Protein AF-0000000086876622 (afdb_homodimer)

Structure (mmCIF, N/CA/C/O backbone):
data_AF-0000000086876622-model_v1
#
loop_
_entity.id
_entity.type
_entity.pdbx_description
1 polymer 'Helix-turn-helix transcriptional regulator'
#
loop_
_atom_site.group_PDB
_atom_site.id
_atom_site.type_symbol
_atom_site.label_atom_id
_atom_site.label_alt_id
_atom_site.label_comp_id
_atom_site.label_asym_id
_atom_site.label_entity_id
_atom_site.label_seq_id
_atom_site.pdbx_PDB_ins_code
_atom_site.Cartn_x
_atom_site.Cartn_y
_atom_site.Cartn_z
_atom_site.occupancy
_atom_site.B_iso_or_equiv
_atom_site.auth_seq_id
_atom_site.auth_comp_id
_atom_site.auth_asym_id
_atom_site.auth_atom_id
_atom_site.pdbx_PDB_model_num
ATOM 1 N N . MET A 1 1 ? -2.857 -22.969 17.016 1 52.34 1 MET A N 1
ATOM 2 C CA . MET A 1 1 ? -3.352 -21.812 16.266 1 52.34 1 MET A CA 1
ATOM 3 C C . MET A 1 1 ? -4.242 -22.25 15.109 1 52.34 1 MET A C 1
ATOM 5 O O . MET A 1 1 ? -3.881 -23.156 14.352 1 52.34 1 MET A O 1
ATOM 9 N N . GLY A 1 2 ? -5.508 -22.047 15.102 1 66.25 2 GLY A N 1
ATOM 10 C CA . GLY A 1 2 ? -6.531 -22.594 14.219 1 66.25 2 GLY A CA 1
ATOM 11 C C . GLY A 1 2 ? -6.363 -22.156 12.773 1 66.25 2 GLY A C 1
ATOM 12 O O . GLY A 1 2 ? -5.492 -21.359 12.453 1 66.25 2 GLY A O 1
ATOM 13 N N . ASN A 1 3 ? -6.965 -22.828 11.789 1 85.75 3 ASN A N 1
ATOM 14 C CA . ASN A 1 3 ? -7.047 -22.5 10.367 1 85.75 3 ASN A CA 1
ATOM 15 C C . ASN A 1 3 ? -7.625 -21.109 10.148 1 85.75 3 ASN A C 1
ATOM 17 O O . ASN A 1 3 ? -8.516 -20.672 10.883 1 85.75 3 ASN A O 1
ATOM 21 N N . LEU A 1 4 ? -6.875 -20.406 9.445 1 92.62 4 LEU A N 1
ATOM 22 C CA . LEU A 1 4 ? -7.289 -19.047 9.086 1 92.62 4 LEU A CA 1
ATOM 23 C C . LEU A 1 4 ? -7.652 -18.953 7.609 1 92.62 4 LEU A C 1
ATOM 25 O O . LEU A 1 4 ? -6.922 -19.469 6.758 1 92.62 4 LEU A O 1
ATOM 29 N N . TYR A 1 5 ? -8.828 -18.422 7.336 1 93.69 5 TYR A N 1
ATOM 30 C CA . TYR A 1 5 ? -9.234 -18.125 5.965 1 93.69 5 TYR A CA 1
ATOM 31 C C . TYR A 1 5 ? -9.938 -16.766 5.887 1 93.69 5 TYR A C 1
ATOM 33 O O . TYR A 1 5 ? -10.891 -16.516 6.633 1 93.69 5 TYR A O 1
ATOM 41 N N . TYR A 1 6 ? -9.438 -15.93 5.121 1 94.94 6 TYR A N 1
ATOM 42 C CA . TYR A 1 6 ? -10.047 -14.633 4.844 1 94.94 6 TYR A CA 1
ATOM 43 C C . TYR A 1 6 ? -10.039 -14.336 3.35 1 94.94 6 TYR A C 1
ATOM 45 O O . TYR A 1 6 ? -9.047 -14.586 2.664 1 94.94 6 TYR A O 1
ATOM 53 N N . GLU A 1 7 ? -11.117 -13.852 2.832 1 93.75 7 GLU A N 1
ATOM 54 C CA . GLU A 1 7 ? -11.242 -13.359 1.464 1 93.75 7 GLU A CA 1
ATOM 55 C C . GLU A 1 7 ? -12.117 -12.109 1.405 1 93.75 7 GLU A C 1
ATOM 57 O O . GLU A 1 7 ? -13.211 -12.086 1.979 1 93.75 7 GLU A O 1
ATOM 62 N N . ASN A 1 8 ? -11.57 -11.062 0.819 1 91.94 8 ASN A N 1
ATOM 63 C CA . ASN A 1 8 ? -12.398 -9.859 0.728 1 91.94 8 ASN A CA 1
ATOM 64 C C . ASN A 1 8 ? -13.539 -10.039 -0.271 1 91.94 8 ASN A C 1
ATOM 66 O O . ASN A 1 8 ? -13.562 -11.016 -1.026 1 91.94 8 ASN A O 1
ATOM 70 N N . HIS A 1 9 ? -14.5 -9.109 -0.281 1 87.56 9 HIS A N 1
ATOM 71 C CA . HIS A 1 9 ? -15.727 -9.227 -1.058 1 87.56 9 HIS A CA 1
ATOM 72 C C . HIS A 1 9 ? -15.43 -9.289 -2.551 1 87.56 9 HIS A C 1
ATOM 74 O O . HIS A 1 9 ? -16.094 -10.031 -3.287 1 87.56 9 HIS A O 1
ATOM 80 N N . ALA A 1 10 ? -14.391 -8.633 -2.994 1 86.94 10 ALA A N 1
ATOM 81 C CA . ALA A 1 10 ? -14.078 -8.523 -4.418 1 86.94 10 ALA A CA 1
ATOM 82 C C . ALA A 1 10 ? -13.25 -9.711 -4.895 1 86.94 10 ALA A C 1
ATOM 84 O O . ALA A 1 10 ? -13.031 -9.883 -6.094 1 86.94 10 ALA A O 1
ATOM 85 N N . GLY A 1 11 ? -12.758 -10.578 -3.998 1 89.75 11 GLY A N 1
ATOM 86 C CA . GLY A 1 11 ? -11.93 -11.719 -4.355 1 89.75 11 GLY A CA 1
ATOM 87 C C . GLY A 1 11 ? -10.555 -11.32 -4.848 1 89.75 11 GLY A C 1
ATOM 88 O O . GLY A 1 11 ? -9.914 -12.07 -5.594 1 89.75 11 GLY A O 1
ATOM 89 N N . THR A 1 12 ? -10.141 -10.125 -4.445 1 92.94 12 THR A N 1
ATOM 90 C CA . THR A 1 12 ? -8.875 -9.594 -4.949 1 92.94 12 THR A CA 1
ATOM 91 C C . THR A 1 12 ? -7.785 -9.688 -3.885 1 92.94 12 THR A C 1
ATOM 93 O O . THR A 1 12 ? -6.621 -9.383 -4.156 1 92.94 12 THR A O 1
ATOM 96 N N . PHE A 1 13 ? -8.203 -10.125 -2.699 1 95.62 13 PHE A N 1
ATOM 97 C CA . PHE A 1 13 ? -7.258 -10.32 -1.604 1 95.62 13 PHE A CA 1
ATOM 98 C C . PHE A 1 13 ? -7.699 -11.469 -0.708 1 95.62 13 PHE A C 1
ATOM 100 O O . PHE A 1 13 ? -8.82 -11.469 -0.197 1 95.62 13 PHE A O 1
ATOM 107 N N . LEU A 1 14 ? -6.867 -12.43 -0.527 1 96 14 LEU A N 1
ATOM 108 C CA . LEU A 1 14 ? -7.164 -13.633 0.251 1 96 14 LEU A CA 1
ATOM 109 C C . LEU A 1 14 ? -5.957 -14.055 1.084 1 96 14 LEU A C 1
ATOM 111 O O . LEU A 1 14 ? -4.82 -13.992 0.611 1 96 14 LEU A O 1
ATOM 115 N N . VAL A 1 15 ? -6.18 -14.445 2.32 1 97 15 VAL A N 1
ATOM 116 C CA . VAL A 1 15 ? -5.152 -15 3.201 1 97 15 VAL A CA 1
ATOM 117 C C . VAL A 1 15 ? -5.641 -16.312 3.795 1 97 15 VAL A C 1
ATOM 119 O O . VAL A 1 15 ? -6.738 -16.391 4.352 1 97 15 VAL A O 1
ATOM 122 N N . SER A 1 16 ? -4.855 -17.312 3.627 1 95.5 16 SER A N 1
ATOM 123 C CA . SER A 1 16 ? -5.168 -18.609 4.199 1 95.5 16 SER A CA 1
ATOM 124 C C . SER A 1 16 ? -3.975 -19.188 4.957 1 95.5 16 SER A C 1
ATOM 126 O O . SER A 1 16 ? -2.857 -19.219 4.434 1 95.5 16 SER A O 1
ATOM 128 N N . HIS A 1 17 ? -4.129 -19.5 6.152 1 94.62 17 HIS A N 1
ATOM 129 C CA . HIS A 1 17 ? -3.141 -20.188 6.984 1 94.62 17 HIS A CA 1
ATOM 130 C C . HIS A 1 17 ? -3.684 -21.5 7.516 1 94.62 17 HIS A C 1
ATOM 132 O O . HIS A 1 17 ? -4.75 -21.531 8.133 1 94.62 17 HIS A O 1
ATOM 138 N N . ARG A 1 18 ? -3.051 -22.562 7.219 1 89.88 18 ARG A N 1
ATOM 139 C CA . ARG A 1 18 ? -3.533 -23.891 7.594 1 89.88 18 ARG A CA 1
ATOM 140 C C . ARG A 1 18 ? -2.398 -24.75 8.133 1 89.88 18 ARG A C 1
ATOM 142 O O . ARG A 1 18 ? -1.284 -24.719 7.605 1 89.88 18 ARG A O 1
ATOM 149 N N . LYS A 1 19 ? -2.803 -25.344 9.211 1 83.69 19 LYS A N 1
ATOM 150 C CA . LYS A 1 19 ? -1.975 -26.422 9.75 1 83.69 19 LYS A CA 1
ATOM 151 C C . LYS A 1 19 ? -2.662 -27.781 9.586 1 83.69 19 LYS A C 1
ATOM 153 O O . LYS A 1 19 ? -3.727 -28.016 10.164 1 83.69 19 LYS A O 1
ATOM 158 N N . ALA A 1 20 ? -2.451 -28.469 8.484 1 70.06 20 ALA A N 1
ATOM 159 C CA . ALA A 1 20 ? -3.264 -29.656 8.203 1 70.06 20 ALA A CA 1
ATOM 160 C C . ALA A 1 20 ? -2.389 -30.875 7.949 1 70.06 20 ALA A C 1
ATOM 162 O O . ALA A 1 20 ? -1.213 -30.734 7.602 1 70.06 20 ALA A O 1
ATOM 163 N N . LEU A 1 21 ? -2.883 -31.969 8.359 1 59.84 21 LEU A N 1
ATOM 164 C CA . LEU A 1 21 ? -2.248 -33.219 7.992 1 59.84 21 LEU A CA 1
ATOM 165 C C . LEU A 1 21 ? -2.299 -33.438 6.48 1 59.84 21 LEU A C 1
ATOM 167 O O . LEU A 1 21 ? -1.336 -33.938 5.887 1 59.84 21 LEU A O 1
ATOM 171 N N . SER A 1 22 ? -3.527 -33.406 5.863 1 53.78 22 SER A N 1
ATOM 172 C CA . SER A 1 22 ? -3.633 -33.625 4.426 1 53.78 22 SER A CA 1
ATOM 173 C C . SER A 1 22 ? -4.551 -32.594 3.771 1 53.78 22 SER A C 1
ATOM 175 O O . SER A 1 22 ? -5.48 -32.094 4.406 1 53.78 22 SER A O 1
ATOM 177 N N . HIS A 1 23 ? -4.07 -31.609 3.072 1 54.41 23 HIS A N 1
ATOM 178 C CA . HIS A 1 23 ? -5.102 -30.719 2.531 1 54.41 23 HIS A CA 1
ATOM 179 C C . HIS A 1 23 ? -5.156 -30.812 1.01 1 54.41 23 HIS A C 1
ATOM 181 O O . HIS A 1 23 ? -4.133 -31.031 0.36 1 54.41 23 HIS A O 1
ATOM 187 N N . HIS A 1 24 ? -6.402 -31.188 0.505 1 48.91 24 HIS A N 1
ATOM 188 C CA . HIS A 1 24 ? -6.723 -30.953 -0.9 1 48.91 24 HIS A CA 1
ATOM 189 C C . HIS A 1 24 ? -7.039 -29.484 -1.162 1 48.91 24 HIS A C 1
ATOM 191 O O . HIS A 1 24 ? -7.773 -28.859 -0.397 1 48.91 24 HIS A O 1
ATOM 197 N N . MET A 1 25 ? -6.223 -28.703 -1.698 1 51.62 25 MET A N 1
ATOM 198 C CA . MET A 1 25 ? -6.449 -27.312 -2.102 1 51.62 25 MET A CA 1
ATOM 199 C C . MET A 1 25 ? -7.805 -27.156 -2.775 1 51.62 25 MET A C 1
ATOM 201 O O . MET A 1 25 ? -8.188 -27.969 -3.613 1 51.62 25 MET A O 1
ATOM 205 N N . PRO A 1 26 ? -8.562 -26.297 -2.266 1 48.06 26 PRO A N 1
ATOM 206 C CA . PRO A 1 26 ? -9.805 -26.078 -3.01 1 48.06 26 PRO A CA 1
ATOM 207 C C . PRO A 1 26 ? -9.57 -25.906 -4.508 1 48.06 26 PRO A C 1
ATOM 209 O O . PRO A 1 26 ? -8.43 -25.781 -4.949 1 48.06 26 PRO A O 1
ATOM 212 N N . VAL A 1 27 ? -10.812 -25.484 -5.348 1 51.06 27 VAL A N 1
ATOM 213 C CA . VAL A 1 27 ? -11.367 -25.594 -6.691 1 51.06 27 VAL A CA 1
ATOM 214 C C . VAL A 1 27 ? -10.516 -24.797 -7.672 1 51.06 27 VAL A C 1
ATOM 216 O O . VAL A 1 27 ? -10.148 -25.281 -8.734 1 51.06 27 VAL A O 1
ATOM 219 N N . SER A 1 28 ? -10.383 -23.328 -7.551 1 57.12 28 SER A N 1
ATOM 220 C CA . SER A 1 28 ? -10.008 -22.703 -8.812 1 57.12 28 SER A CA 1
ATOM 221 C C . SER A 1 28 ? -8.5 -22.797 -9.055 1 57.12 28 SER A C 1
ATOM 223 O O . SER A 1 28 ? -7.703 -22.422 -8.188 1 57.12 28 SER A O 1
ATOM 225 N N . HIS A 1 29 ? -8.039 -23.656 -10.008 1 68.69 29 HIS A N 1
ATOM 226 C CA . HIS A 1 29 ? -6.707 -24.109 -10.383 1 68.69 29 HIS A CA 1
ATOM 227 C C . HIS A 1 29 ? -5.906 -23 -11.031 1 68.69 29 HIS A C 1
ATOM 229 O O . HIS A 1 29 ? -4.75 -23.188 -11.414 1 68.69 29 HIS A O 1
ATOM 235 N N . PHE A 1 30 ? -6.621 -21.906 -11.273 1 77.56 30 PHE A N 1
ATOM 236 C CA . PHE A 1 30 ? -5.934 -20.672 -11.625 1 77.56 30 PHE A CA 1
ATOM 237 C C . PHE A 1 30 ? -6.762 -19.453 -11.219 1 77.56 30 PHE A C 1
ATOM 239 O O . PHE A 1 30 ? -7.977 -19.562 -11.039 1 77.56 30 PHE A O 1
ATOM 246 N N . HIS A 1 31 ? -6.035 -18.359 -10.883 1 84.5 31 HIS A N 1
ATOM 247 C CA . HIS A 1 31 ? -6.676 -17.141 -10.43 1 84.5 31 HIS A CA 1
ATOM 248 C C . HIS A 1 31 ? -5.965 -15.906 -10.984 1 84.5 31 HIS A C 1
ATOM 250 O O . HIS A 1 31 ? -4.828 -15.992 -11.445 1 84.5 31 HIS A O 1
ATOM 256 N N . SER A 1 32 ? -6.727 -14.812 -11 1 88.69 32 SER A N 1
ATOM 257 C CA . SER A 1 32 ? -6.254 -13.57 -11.617 1 88.69 32 SER A CA 1
ATOM 258 C C . SER A 1 32 ? -5.352 -12.789 -10.664 1 88.69 32 SER A C 1
ATOM 260 O O . SER A 1 32 ? -4.918 -11.68 -10.984 1 88.69 32 SER A O 1
ATOM 262 N N . THR A 1 33 ? -5.098 -13.352 -9.586 1 94.31 33 THR A N 1
ATOM 263 C CA . THR A 1 33 ? -4.238 -12.719 -8.586 1 94.31 33 THR A CA 1
ATOM 264 C C . THR A 1 33 ? -2.857 -13.375 -8.57 1 94.31 33 THR A C 1
ATOM 266 O O . THR A 1 33 ? -2.697 -14.508 -9.023 1 94.31 33 THR A O 1
ATOM 269 N N . TYR A 1 34 ? -1.91 -12.602 -8.117 1 96.19 34 TYR A N 1
ATOM 270 C CA . TYR A 1 34 ? -0.66 -13.227 -7.707 1 96.19 34 TYR A CA 1
ATOM 271 C C . TYR A 1 34 ? -0.864 -14.078 -6.457 1 96.19 34 TYR A C 1
ATOM 273 O O . TYR A 1 34 ? -1.736 -13.789 -5.637 1 96.19 34 TYR A O 1
ATOM 281 N N . GLU A 1 35 ? -0.145 -15.109 -6.34 1 96.25 35 GLU A N 1
ATOM 282 C CA . GLU A 1 35 ? -0.174 -15.945 -5.141 1 96.25 35 GLU A CA 1
ATOM 283 C C . GLU A 1 35 ? 1.212 -16.062 -4.512 1 96.25 35 GLU A C 1
ATOM 285 O O . GLU A 1 35 ? 2.197 -16.312 -5.211 1 96.25 35 GLU A O 1
ATOM 290 N N . ILE A 1 36 ? 1.28 -15.766 -3.246 1 96.62 36 ILE A N 1
ATOM 291 C CA . ILE A 1 36 ? 2.453 -16.062 -2.432 1 96.62 36 ILE A CA 1
ATOM 292 C C . ILE A 1 36 ? 2.201 -17.328 -1.605 1 96.62 36 ILE A C 1
ATOM 294 O O . ILE A 1 36 ? 1.335 -17.328 -0.729 1 96.62 36 ILE A O 1
ATOM 298 N N . TYR A 1 37 ? 2.92 -18.375 -1.873 1 95.06 37 TYR A N 1
ATOM 299 C CA . TYR A 1 37 ? 2.848 -19.625 -1.137 1 95.06 37 TYR A CA 1
ATOM 300 C C . TYR A 1 37 ? 4.078 -19.812 -0.256 1 95.06 37 TYR A C 1
ATOM 302 O O . TYR A 1 37 ? 5.203 -19.891 -0.757 1 95.06 37 TYR A O 1
ATOM 310 N N . ILE A 1 38 ? 3.883 -19.891 1.022 1 95.31 38 ILE A N 1
ATOM 311 C CA . ILE A 1 38 ? 4.969 -20.094 1.977 1 95.31 38 ILE A CA 1
ATOM 312 C C . ILE A 1 38 ? 4.762 -21.406 2.721 1 95.31 38 ILE A C 1
ATOM 314 O O . ILE A 1 38 ? 3.766 -21.594 3.426 1 95.31 38 ILE A O 1
ATOM 318 N N . LEU A 1 39 ? 5.699 -22.312 2.607 1 92.75 39 LEU A N 1
ATOM 319 C CA . LEU A 1 39 ? 5.664 -23.547 3.396 1 92.75 39 LEU A CA 1
ATOM 320 C C . LEU A 1 39 ? 6.387 -23.359 4.727 1 92.75 39 LEU A C 1
ATOM 322 O O . LEU A 1 39 ? 7.621 -23.359 4.773 1 92.75 39 LEU A O 1
ATOM 326 N N . MET A 1 40 ? 5.645 -23.266 5.711 1 91.94 40 MET A N 1
ATOM 327 C CA . MET A 1 40 ? 6.195 -22.938 7.023 1 91.94 40 MET A CA 1
ATOM 328 C C . MET A 1 40 ? 6.73 -24.188 7.719 1 91.94 40 MET A C 1
ATOM 330 O O . MET A 1 40 ? 7.664 -24.109 8.516 1 91.94 40 MET A O 1
ATOM 334 N N . SER A 1 41 ? 6.117 -25.281 7.473 1 90.62 41 SER A N 1
ATOM 335 C CA . SER A 1 41 ? 6.602 -26.578 7.961 1 90.62 41 SER A CA 1
ATOM 336 C C . SER A 1 41 ? 6.203 -27.703 7.023 1 90.62 41 SER A C 1
ATOM 338 O O . SER A 1 41 ? 5.125 -27.672 6.43 1 90.62 41 SER A O 1
ATOM 340 N N . GLY A 1 42 ? 7.188 -28.734 6.945 1 88.81 42 GLY A N 1
ATOM 341 C CA . GLY A 1 42 ? 6.891 -29.922 6.164 1 88.81 42 GLY A CA 1
ATOM 342 C C . GLY A 1 42 ? 7.543 -29.922 4.793 1 88.81 42 GLY A C 1
ATOM 343 O O . GLY A 1 42 ? 8.609 -29.328 4.609 1 88.81 42 GLY A O 1
ATOM 344 N N . LYS A 1 43 ? 7.078 -30.781 3.936 1 89.81 43 LYS A N 1
ATOM 345 C CA . LYS A 1 43 ? 7.52 -30.953 2.557 1 89.81 43 LYS A CA 1
ATOM 346 C C . LYS A 1 43 ? 6.336 -31.188 1.625 1 89.81 43 LYS A C 1
ATOM 348 O O . LYS A 1 43 ? 5.391 -31.891 1.981 1 89.81 43 LYS A O 1
ATOM 353 N N . ARG A 1 44 ? 6.453 -30.547 0.44 1 88.38 44 ARG A N 1
ATOM 354 C CA . ARG A 1 44 ? 5.363 -30.688 -0.518 1 88.38 44 ARG A CA 1
ATOM 355 C C . ARG A 1 44 ? 5.895 -30.781 -1.943 1 88.38 44 ARG A C 1
ATOM 357 O O . ARG A 1 44 ? 7 -30.328 -2.232 1 88.38 44 ARG A O 1
ATOM 364 N N . GLU A 1 45 ? 5.102 -31.531 -2.754 1 90.62 45 GLU A N 1
ATOM 365 C CA . GLU A 1 45 ? 5.305 -31.422 -4.195 1 90.62 45 GLU A CA 1
ATOM 366 C C . GLU A 1 45 ? 4.355 -30.391 -4.812 1 90.62 45 GLU A C 1
ATOM 368 O O . GLU A 1 45 ? 3.184 -30.328 -4.438 1 90.62 45 GLU A O 1
ATOM 373 N N . PHE A 1 46 ? 4.957 -29.625 -5.652 1 91.12 46 PHE A N 1
ATOM 374 C CA . PHE A 1 46 ? 4.246 -28.484 -6.219 1 91.12 46 PHE A CA 1
ATOM 375 C C . PHE A 1 46 ? 4.289 -28.531 -7.742 1 91.12 46 PHE A C 1
ATOM 377 O O . PHE A 1 46 ? 5.352 -28.344 -8.344 1 91.12 46 PHE A O 1
ATOM 384 N N . PHE A 1 47 ? 3.111 -28.859 -8.336 1 93.06 47 PHE A N 1
ATOM 385 C CA . PHE A 1 47 ? 3.004 -28.766 -9.789 1 93.06 47 PHE A CA 1
ATOM 386 C C . PHE A 1 47 ? 2.738 -27.344 -10.227 1 93.06 47 PHE A C 1
ATOM 388 O O . PHE A 1 47 ? 1.801 -26.703 -9.742 1 93.06 47 PHE A O 1
ATOM 395 N N . ILE A 1 48 ? 3.535 -26.844 -11.156 1 92.75 48 ILE A N 1
ATOM 396 C CA . ILE A 1 48 ? 3.369 -25.469 -11.602 1 92.75 48 ILE A CA 1
ATOM 397 C C . ILE A 1 48 ? 3.83 -25.328 -13.047 1 92.75 48 ILE A C 1
ATOM 399 O O . ILE A 1 48 ? 4.926 -25.766 -13.406 1 92.75 48 ILE A O 1
ATOM 403 N N . GLN A 1 49 ? 2.963 -24.609 -13.805 1 89.5 49 GLN A N 1
ATOM 404 C CA . GLN A 1 49 ? 3.205 -24.406 -15.227 1 89.5 49 GLN A CA 1
ATOM 405 C C . GLN A 1 49 ? 3.344 -25.719 -15.969 1 89.5 49 GLN A C 1
ATOM 407 O O . GLN A 1 49 ? 2.344 -26.328 -16.375 1 89.5 49 GLN A O 1
ATOM 412 N N . ASP A 1 50 ? 4.566 -26.391 -16.062 1 91.38 50 ASP A N 1
ATOM 413 C CA . ASP A 1 50 ? 4.727 -27.625 -16.828 1 91.38 50 ASP A CA 1
ATOM 414 C C . ASP A 1 50 ? 5.625 -28.609 -16.094 1 91.38 50 ASP A C 1
ATOM 416 O O . ASP A 1 50 ? 6.18 -29.531 -16.719 1 91.38 50 ASP A O 1
ATOM 420 N N . ARG A 1 51 ? 5.777 -28.328 -14.75 1 92.44 51 ARG A N 1
ATOM 421 C CA . ARG A 1 51 ? 6.664 -29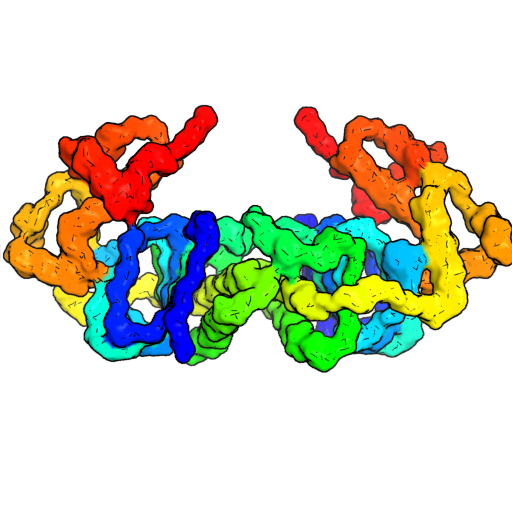.234 -14.039 1 92.44 51 ARG A CA 1
ATOM 422 C C . ARG A 1 51 ? 6.262 -29.359 -12.57 1 92.44 51 ARG A C 1
ATOM 424 O O . ARG A 1 51 ? 5.527 -28.516 -12.055 1 92.44 51 ARG A O 1
ATOM 431 N N . THR A 1 52 ? 6.77 -30.453 -12.008 1 93.38 52 THR A N 1
ATOM 432 C CA . THR A 1 52 ? 6.625 -30.656 -10.57 1 93.38 52 THR A CA 1
ATOM 433 C C . THR A 1 52 ? 7.945 -30.406 -9.844 1 93.38 52 THR A C 1
ATOM 435 O O . THR A 1 52 ? 9 -30.859 -10.297 1 93.38 52 THR A O 1
ATOM 438 N N . ILE A 1 53 ? 7.809 -29.625 -8.781 1 91.94 53 ILE A N 1
ATOM 439 C CA . ILE A 1 53 ? 9 -29.312 -8 1 91.94 53 ILE A CA 1
ATOM 440 C C . ILE A 1 53 ? 8.75 -29.656 -6.531 1 91.94 53 ILE A C 1
ATOM 442 O O . ILE A 1 53 ? 7.605 -29.688 -6.078 1 91.94 53 ILE A O 1
ATOM 446 N N . THR A 1 54 ? 9.844 -29.969 -5.855 1 91.25 54 THR A N 1
ATOM 447 C CA . THR A 1 54 ? 9.758 -30.188 -4.418 1 91.25 54 THR A CA 1
ATOM 448 C C . THR A 1 54 ? 9.922 -28.891 -3.652 1 91.25 54 THR A C 1
ATOM 450 O O . THR A 1 54 ? 10.867 -28.125 -3.896 1 91.25 54 THR A O 1
ATOM 453 N N . ILE A 1 55 ? 9.031 -28.641 -2.799 1 90.5 55 ILE A N 1
ATOM 454 C CA . ILE A 1 55 ? 9.078 -27.469 -1.927 1 90.5 55 ILE A CA 1
ATOM 455 C C . ILE A 1 55 ? 9.32 -27.906 -0.486 1 90.5 55 ILE A C 1
ATOM 457 O O . ILE A 1 55 ? 8.633 -28.797 0.022 1 90.5 55 ILE A O 1
ATOM 461 N N . ASN A 1 56 ? 10.305 -27.297 0.109 1 90.81 56 ASN A N 1
ATOM 462 C CA . ASN A 1 56 ? 10.68 -27.625 1.481 1 90.81 56 ASN A CA 1
ATOM 463 C C . ASN A 1 56 ? 10.305 -26.5 2.447 1 90.81 56 ASN A C 1
ATOM 465 O O . ASN A 1 56 ? 9.922 -25.406 2.021 1 90.81 56 ASN A O 1
ATOM 469 N N . GLU A 1 57 ? 10.391 -26.891 3.762 1 91.19 57 GLU A N 1
ATOM 470 C CA . GLU A 1 57 ? 10.156 -25.906 4.812 1 91.19 57 GLU A CA 1
ATOM 471 C C . GLU A 1 57 ? 10.984 -24.641 4.582 1 91.19 57 GLU A C 1
ATOM 473 O O . GLU A 1 57 ? 12.188 -24.719 4.344 1 91.19 57 GLU A O 1
ATOM 478 N N . GLY A 1 58 ? 10.273 -23.516 4.613 1 91.31 58 GLY A N 1
ATOM 479 C CA . GLY A 1 58 ? 10.961 -22.25 4.465 1 91.31 58 GLY A CA 1
ATOM 480 C C . GLY A 1 58 ? 10.961 -21.734 3.035 1 91.31 58 GLY A C 1
ATOM 481 O O . GLY A 1 58 ? 11.258 -20.562 2.791 1 91.31 58 GLY A O 1
ATOM 482 N N . ASP A 1 59 ? 10.602 -22.578 2.049 1 92.31 59 ASP A N 1
ATOM 483 C CA . ASP A 1 59 ? 10.562 -22.141 0.657 1 92.31 59 ASP A CA 1
ATOM 484 C C . ASP A 1 59 ? 9.352 -21.25 0.398 1 92.31 59 ASP A C 1
ATOM 486 O O . ASP A 1 59 ? 8.305 -21.406 1.028 1 92.31 59 ASP A O 1
ATOM 490 N N . VAL A 1 60 ? 9.531 -20.328 -0.48 1 94.69 60 VAL A N 1
ATOM 491 C CA . VAL A 1 60 ? 8.469 -19.422 -0.917 1 94.69 60 VAL A CA 1
ATOM 492 C C . VAL A 1 60 ? 8.281 -19.547 -2.428 1 94.69 60 VAL A C 1
ATOM 494 O O . VAL A 1 60 ? 9.25 -19.547 -3.184 1 94.69 60 VAL A O 1
ATOM 497 N N . VAL A 1 61 ? 7.055 -19.703 -2.855 1 94.19 61 VAL A N 1
ATOM 498 C CA . VAL A 1 61 ? 6.723 -19.703 -4.277 1 94.19 61 VAL A CA 1
ATOM 499 C C . VAL A 1 61 ? 5.809 -18.516 -4.594 1 94.19 61 VAL A C 1
ATOM 501 O O . VAL A 1 61 ? 4.77 -18.344 -3.955 1 94.19 61 VAL A O 1
ATOM 504 N N . ILE A 1 62 ? 6.168 -17.703 -5.484 1 95.69 62 ILE A N 1
ATOM 505 C CA . ILE A 1 62 ? 5.328 -16.625 -5.988 1 95.69 62 ILE A CA 1
ATOM 506 C C . ILE A 1 62 ? 4.824 -16.969 -7.387 1 95.69 62 ILE A C 1
ATOM 508 O O . ILE A 1 62 ? 5.621 -17.234 -8.289 1 95.69 62 ILE A O 1
ATOM 512 N N . ILE A 1 63 ? 3.535 -16.938 -7.551 1 95.44 63 ILE A N 1
ATOM 513 C CA . ILE A 1 63 ? 2.914 -17.406 -8.781 1 95.44 63 ILE A CA 1
ATOM 514 C C . ILE A 1 63 ? 2.166 -16.25 -9.461 1 95.44 63 ILE A C 1
ATOM 516 O O . ILE A 1 63 ? 1.354 -15.578 -8.82 1 95.44 63 ILE A O 1
ATOM 520 N N . ALA A 1 64 ? 2.422 -16.047 -10.734 1 95.75 64 ALA A N 1
ATOM 521 C CA . ALA A 1 64 ? 1.757 -15 -11.516 1 95.75 64 ALA A CA 1
ATOM 522 C C . ALA A 1 64 ? 0.298 -15.359 -11.781 1 95.75 64 ALA A C 1
ATOM 524 O O . ALA A 1 64 ? -0.109 -16.5 -11.586 1 95.75 64 ALA A O 1
ATOM 525 N N . PRO A 1 65 ? -0.503 -14.336 -12.117 1 93.75 65 PRO A N 1
ATOM 526 C CA . PRO A 1 65 ? -1.904 -14.609 -12.445 1 93.75 65 PRO A CA 1
ATOM 527 C C . PRO A 1 65 ? -2.059 -15.609 -13.594 1 93.75 65 PRO A C 1
ATOM 529 O O . PRO A 1 65 ? -1.277 -15.578 -14.547 1 93.75 65 PRO A O 1
ATOM 532 N N . ASN A 1 66 ? -3 -16.5 -13.43 1 91.44 66 ASN A N 1
ATOM 533 C CA . ASN A 1 66 ? -3.48 -17.375 -14.484 1 91.44 66 ASN A CA 1
ATOM 534 C C . ASN A 1 66 ? -2.455 -18.453 -14.812 1 91.44 66 ASN A C 1
ATOM 536 O O . ASN A 1 66 ? -2.346 -18.891 -15.969 1 91.44 66 ASN A O 1
ATOM 540 N N . ILE A 1 67 ? -1.594 -18.719 -13.883 1 92.31 67 ILE A N 1
ATOM 541 C CA . ILE A 1 67 ? -0.7 -19.875 -13.992 1 92.31 67 ILE A CA 1
ATOM 542 C C . ILE A 1 67 ? -1.326 -21.078 -13.289 1 92.31 67 ILE A C 1
ATOM 544 O O . ILE A 1 67 ? -1.692 -21 -12.117 1 92.31 67 ILE A O 1
ATOM 548 N N . LEU A 1 68 ? -1.507 -22.156 -14.055 1 92.19 68 LEU A N 1
ATOM 549 C CA . LEU A 1 68 ? -2.057 -23.375 -13.469 1 92.19 68 LEU A CA 1
ATOM 550 C C . LEU A 1 68 ? -1.077 -24 -12.484 1 92.19 68 LEU A C 1
ATOM 552 O O . LEU A 1 68 ? 0.119 -24.094 -12.766 1 92.19 68 LEU A O 1
ATOM 556 N N . HIS A 1 69 ? -1.521 -24.297 -11.289 1 92.81 69 HIS A N 1
ATOM 557 C CA . HIS A 1 69 ? -0.687 -24.906 -10.258 1 92.81 69 HIS A CA 1
ATOM 558 C C . HIS A 1 69 ? -1.528 -25.703 -9.266 1 92.81 69 HIS A C 1
ATOM 560 O O . HIS A 1 69 ? -2.742 -25.5 -9.18 1 92.81 69 HIS A O 1
ATOM 566 N N . ARG A 1 70 ? -0.878 -26.656 -8.641 1 90.81 70 ARG A N 1
ATOM 567 C CA . ARG A 1 70 ? -1.527 -27.5 -7.645 1 90.81 70 ARG A CA 1
ATOM 568 C C . ARG A 1 70 ? -0.499 -28.172 -6.734 1 90.81 70 ARG A C 1
ATOM 570 O O . ARG A 1 70 ? 0.547 -28.625 -7.203 1 90.81 70 ARG A O 1
ATOM 577 N N . THR A 1 71 ? -0.865 -28.172 -5.516 1 86.12 71 THR A N 1
ATOM 578 C CA . THR A 1 71 ? -0.041 -28.938 -4.594 1 86.12 71 THR A CA 1
ATOM 579 C C . THR A 1 71 ? -0.505 -30.391 -4.543 1 86.12 71 THR A C 1
ATOM 581 O O . THR A 1 71 ? -1.707 -30.672 -4.574 1 86.12 71 THR A O 1
ATOM 584 N N . THR A 1 72 ? 0.314 -31.312 -4.711 1 75.88 72 THR A N 1
ATOM 585 C CA . THR A 1 72 ? -0.023 -32.719 -4.645 1 75.88 72 THR A CA 1
ATOM 586 C C . THR A 1 72 ? 0.644 -33.375 -3.439 1 75.88 72 THR A C 1
ATOM 588 O O . THR A 1 72 ? 1.442 -32.75 -2.744 1 75.88 72 THR A O 1
ATOM 591 N N . ASN A 1 73 ? 0.065 -34.938 -3.229 1 60.19 73 ASN A N 1
ATOM 592 C CA . ASN A 1 73 ? 0.295 -36.062 -2.322 1 60.19 73 ASN A CA 1
ATOM 593 C C . ASN A 1 73 ? 1.485 -35.812 -1.403 1 60.19 73 ASN A C 1
ATOM 595 O O . ASN A 1 73 ? 2.594 -36.281 -1.67 1 60.19 73 ASN A O 1
ATOM 599 N N . ALA A 1 74 ? 1.72 -34.625 -0.77 1 52.53 74 ALA A N 1
ATOM 600 C CA . ALA A 1 74 ? 2.918 -34.875 0.025 1 52.53 74 ALA A CA 1
ATOM 601 C C . ALA A 1 74 ? 2.682 -36 1.035 1 52.53 74 ALA A C 1
ATOM 603 O O . ALA A 1 74 ? 1.562 -36.156 1.522 1 52.53 74 ALA A O 1
ATOM 604 N N . GLU A 1 75 ? 3.318 -37.031 0.817 1 53.28 75 GLU A N 1
ATOM 605 C CA . GLU A 1 75 ? 3.35 -37.906 1.987 1 53.28 75 GLU A CA 1
ATOM 606 C C . GLU A 1 75 ? 3.016 -37.125 3.26 1 53.28 75 GLU A C 1
ATOM 608 O O . GLU A 1 75 ? 3.236 -35.906 3.332 1 53.28 75 GLU A O 1
ATOM 613 N N . ARG A 1 76 ? 2.049 -37.625 4.109 1 55.38 76 ARG A N 1
ATOM 614 C CA . ARG A 1 76 ? 1.354 -37.281 5.34 1 55.38 76 ARG A CA 1
ATOM 615 C C . ARG A 1 76 ? 2.246 -36.438 6.246 1 55.38 76 ARG A C 1
ATOM 617 O O . ARG A 1 76 ? 1.952 -36.25 7.43 1 55.38 76 ARG A O 1
ATOM 624 N N . PRO A 1 77 ? 3.322 -35.875 6.062 1 59.03 77 PRO A N 1
ATOM 625 C CA . PRO A 1 77 ? 3.465 -35.25 7.375 1 59.03 77 PRO A CA 1
ATOM 626 C C . PRO A 1 77 ? 2.641 -33.969 7.5 1 59.03 77 PRO A C 1
ATOM 628 O O . PRO A 1 77 ? 2.211 -33.406 6.492 1 59.03 77 PRO A O 1
ATOM 631 N N . LYS A 1 78 ? 2.23 -33.688 8.625 1 77.06 78 LYS A N 1
ATOM 632 C CA . LYS A 1 78 ? 1.67 -32.406 9.117 1 77.06 78 LYS A CA 1
ATOM 633 C C . LYS A 1 78 ? 2.398 -31.219 8.508 1 77.06 78 LYS A C 1
ATOM 635 O O . LYS A 1 78 ? 3.629 -31.203 8.461 1 77.06 78 LYS A O 1
ATOM 640 N N . HIS A 1 79 ? 1.671 -30.469 7.469 1 85.44 79 HIS A N 1
ATOM 641 C CA . HIS A 1 79 ? 2.346 -29.266 6.98 1 85.44 79 HIS A CA 1
ATOM 642 C C . HIS A 1 79 ? 1.635 -28 7.445 1 85.44 79 HIS A C 1
ATOM 644 O O . HIS A 1 79 ? 0.482 -28.062 7.879 1 85.44 79 HIS A O 1
ATOM 650 N N . GLU A 1 80 ? 2.422 -27 7.555 1 91.25 80 GLU A N 1
ATOM 651 C CA . GLU A 1 80 ? 1.935 -25.641 7.828 1 91.25 80 GLU A CA 1
ATOM 652 C C . GLU A 1 80 ? 2.279 -24.688 6.688 1 91.25 80 GLU A C 1
ATOM 654 O O . GLU A 1 80 ? 3.43 -24.625 6.246 1 91.25 80 GLU A O 1
ATOM 659 N N . ARG A 1 81 ? 1.194 -24.062 6.176 1 93.19 81 ARG A N 1
ATOM 660 C CA . ARG A 1 81 ? 1.452 -23.156 5.055 1 93.19 81 ARG A CA 1
ATOM 661 C C . ARG A 1 81 ? 0.681 -21.859 5.211 1 93.19 81 ARG A C 1
ATOM 663 O O . ARG A 1 81 ? -0.342 -21.812 5.898 1 93.19 81 ARG A O 1
ATOM 670 N N . LEU A 1 82 ? 1.168 -20.844 4.629 1 95.62 82 LEU A N 1
ATOM 671 C CA . LEU A 1 82 ? 0.506 -19.562 4.445 1 95.62 82 LEU A CA 1
ATOM 672 C C . LEU A 1 82 ? 0.353 -19.234 2.963 1 95.62 82 LEU A C 1
ATOM 674 O O . LEU A 1 82 ? 1.313 -19.344 2.197 1 95.62 82 LEU A O 1
ATOM 678 N N . ILE A 1 83 ? -0.865 -18.906 2.508 1 96.19 83 ILE A N 1
ATOM 679 C CA . ILE A 1 83 ? -1.155 -18.484 1.144 1 96.19 83 ILE A CA 1
ATOM 680 C C . ILE A 1 83 ? -1.717 -17.078 1.151 1 96.19 83 ILE A C 1
ATOM 682 O O . ILE A 1 83 ? -2.631 -16.766 1.919 1 96.19 83 ILE A O 1
ATOM 686 N N . ILE A 1 84 ? -1.156 -16.266 0.346 1 97.06 84 ILE A N 1
ATOM 687 C CA . ILE A 1 84 ? -1.675 -14.922 0.133 1 97.06 84 ILE A CA 1
ATOM 688 C C . ILE A 1 84 ? -1.959 -14.703 -1.352 1 97.06 84 ILE A C 1
ATOM 690 O O . ILE A 1 84 ? -1.062 -14.828 -2.188 1 97.06 84 ILE A O 1
ATOM 694 N N . ASN A 1 85 ? -3.17 -14.422 -1.726 1 96.75 85 ASN A N 1
ATOM 695 C CA . ASN A 1 85 ? -3.543 -13.969 -3.064 1 96.75 85 ASN A CA 1
ATOM 696 C C . ASN A 1 85 ? -3.801 -12.469 -3.1 1 96.75 85 ASN A C 1
ATOM 698 O O . ASN A 1 85 ? -4.523 -11.938 -2.256 1 96.75 85 ASN A O 1
ATOM 702 N N . MET A 1 86 ? -3.184 -11.859 -4.043 1 95.88 86 MET A N 1
ATOM 703 C CA . MET A 1 86 ? -3.287 -10.406 -4.094 1 95.88 86 MET A CA 1
ATOM 704 C C . MET A 1 86 ? -3.309 -9.906 -5.535 1 95.88 86 MET A C 1
ATOM 706 O O . MET A 1 86 ? -2.441 -10.273 -6.332 1 95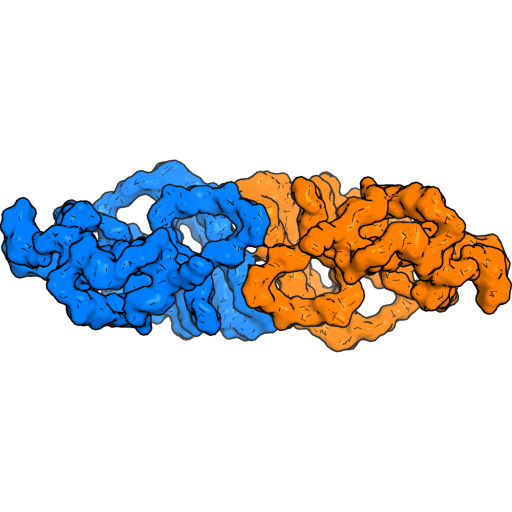.88 86 MET A O 1
ATOM 710 N N . HIS A 1 87 ? -4.297 -9.117 -5.828 1 95.06 87 HIS A N 1
ATOM 711 C CA . HIS A 1 87 ? -4.375 -8.508 -7.148 1 95.06 87 HIS A CA 1
ATOM 712 C C . HIS A 1 87 ? -3.326 -7.41 -7.312 1 95.06 87 HIS A C 1
ATOM 714 O O . HIS A 1 87 ? -2.973 -6.734 -6.34 1 95.06 87 HIS A O 1
ATOM 720 N N . GLU A 1 88 ? -2.904 -7.172 -8.5 1 93.31 88 GLU A N 1
ATOM 721 C CA . GLU A 1 88 ? -1.821 -6.23 -8.773 1 93.31 88 GLU A CA 1
ATOM 722 C C . GLU A 1 88 ? -2.232 -4.801 -8.43 1 93.31 88 GLU A C 1
ATOM 724 O O . GLU A 1 88 ? -1.38 -3.928 -8.266 1 93.31 88 GLU A O 1
ATOM 729 N N . GLN A 1 89 ? -3.535 -4.523 -8.297 1 91.44 89 GLN A N 1
ATOM 730 C CA . GLN A 1 89 ? -4.027 -3.191 -7.961 1 91.44 89 GLN A CA 1
ATOM 731 C C . GLN A 1 89 ? -3.525 -2.75 -6.59 1 91.44 89 GLN A C 1
ATOM 733 O O . GLN A 1 89 ? -3.545 -1.56 -6.27 1 91.44 89 GLN A O 1
ATOM 738 N N . TYR A 1 90 ? -3.111 -3.688 -5.781 1 93.38 90 TYR A N 1
ATOM 739 C CA . TYR A 1 90 ? -2.695 -3.367 -4.422 1 93.38 90 TYR A CA 1
ATOM 740 C C . TYR A 1 90 ? -1.206 -3.051 -4.367 1 93.38 90 TYR A C 1
ATOM 742 O O . TYR A 1 90 ? -0.685 -2.664 -3.318 1 93.38 90 TYR A O 1
ATOM 750 N N . PHE A 1 91 ? -0.502 -3.225 -5.504 1 93.88 91 PHE A N 1
ATOM 751 C CA . PHE A 1 91 ? 0.945 -3.051 -5.477 1 93.88 91 PHE A CA 1
ATOM 752 C C . PHE A 1 91 ? 1.311 -1.576 -5.352 1 93.88 91 PHE A C 1
ATOM 754 O O . PHE A 1 91 ? 2.113 -1.2 -4.492 1 93.88 91 PHE A O 1
ATOM 761 N N . SER A 1 92 ? 0.901 -0.791 -6.258 1 88.75 92 SER A N 1
ATOM 762 C CA . SER A 1 92 ? 1.111 0.652 -6.215 1 88.75 92 SER A CA 1
ATOM 763 C C . SER A 1 92 ? 0.237 1.368 -7.238 1 88.75 92 SER A C 1
ATOM 765 O O . SER A 1 92 ? -0.065 0.815 -8.297 1 88.75 92 SER A O 1
ATOM 767 N N . LEU A 1 93 ? -0.149 2.553 -6.922 1 81.06 93 LEU A N 1
ATOM 768 C CA . LEU A 1 93 ? -0.951 3.336 -7.855 1 81.06 93 LEU A CA 1
ATOM 769 C C . LEU A 1 93 ? -0.06 4.086 -8.836 1 81.06 93 LEU A C 1
ATOM 771 O O . LEU A 1 93 ? -0.451 4.316 -9.984 1 81.06 93 LEU A O 1
ATOM 775 N N . ASP A 1 94 ? 1.104 4.387 -8.453 1 80.62 94 ASP A N 1
ATOM 776 C CA . ASP A 1 94 ? 1.94 5.266 -9.266 1 80.62 94 ASP A CA 1
ATOM 777 C C . ASP A 1 94 ? 2.938 4.457 -10.094 1 80.62 94 ASP A C 1
ATOM 779 O O . ASP A 1 94 ? 3.844 5.027 -10.711 1 80.62 94 ASP A O 1
ATOM 783 N N . GLY A 1 95 ? 2.857 3.146 -10.086 1 85.19 95 GLY A N 1
ATOM 784 C CA . GLY A 1 95 ? 3.734 2.312 -10.891 1 85.19 95 GLY A CA 1
ATOM 785 C C . GLY A 1 95 ? 5.066 2.025 -10.219 1 85.19 95 GLY A C 1
ATOM 786 O O . GLY A 1 95 ? 5.914 1.331 -10.789 1 85.19 95 GLY A O 1
ATOM 787 N N . SER A 1 96 ? 5.273 2.512 -9.055 1 85.62 96 SER A N 1
ATOM 788 C CA . SER A 1 96 ? 6.531 2.322 -8.344 1 85.62 96 SER A CA 1
ATOM 789 C C . SER A 1 96 ? 6.832 0.842 -8.133 1 85.62 96 SER A C 1
ATOM 791 O O . SER A 1 96 ? 7.988 0.457 -7.953 1 85.62 96 SER A O 1
ATOM 793 N N . HIS A 1 97 ? 5.812 0.068 -8.211 1 91.5 97 HIS A N 1
ATOM 794 C CA . HIS A 1 97 ? 6 -1.362 -7.992 1 91.5 97 HIS A CA 1
ATOM 795 C C . HIS A 1 97 ? 6.777 -1.997 -9.141 1 91.5 97 HIS A C 1
ATOM 797 O O . HIS A 1 97 ? 7.367 -3.068 -8.977 1 91.5 97 HIS A O 1
ATOM 803 N N . ARG A 1 98 ? 6.766 -1.468 -10.312 1 92 98 ARG A N 1
ATOM 804 C CA . ARG A 1 98 ? 7.336 -2.094 -11.508 1 92 98 ARG A CA 1
ATOM 805 C C . ARG A 1 98 ? 8.812 -2.398 -11.305 1 92 98 ARG A C 1
ATOM 807 O O . ARG A 1 98 ? 9.266 -3.512 -11.586 1 92 98 ARG A O 1
ATOM 814 N N . GLU A 1 99 ? 9.484 -1.431 -10.789 1 90.88 99 GLU A N 1
ATOM 815 C CA . GLU A 1 99 ? 10.906 -1.646 -10.539 1 90.88 99 GLU A CA 1
ATOM 816 C C . GLU A 1 99 ? 11.125 -2.527 -9.312 1 90.88 99 GLU A C 1
ATOM 818 O O . GLU A 1 99 ? 11.953 -3.441 -9.336 1 90.88 99 GLU A O 1
ATOM 823 N N . ALA A 1 100 ? 10.375 -2.256 -8.336 1 92.75 100 ALA A N 1
ATOM 824 C CA . ALA A 1 100 ? 10.523 -2.938 -7.051 1 92.75 100 ALA A CA 1
ATOM 825 C C . ALA A 1 100 ? 10.242 -4.434 -7.188 1 92.75 100 ALA A C 1
ATOM 827 O O . ALA A 1 100 ? 10.891 -5.254 -6.531 1 92.75 100 ALA A O 1
ATOM 828 N N . LEU A 1 101 ? 9.289 -4.742 -8.055 1 95.44 101 LEU A N 1
ATOM 829 C CA . LEU A 1 101 ? 8.812 -6.117 -8.148 1 95.44 101 LEU A CA 1
ATOM 830 C C . LEU A 1 101 ? 9.188 -6.734 -9.492 1 95.44 101 LEU A C 1
ATOM 832 O O . LEU A 1 101 ? 8.57 -7.715 -9.914 1 95.44 101 LEU A O 1
ATOM 836 N N . LEU A 1 102 ? 10.156 -6.238 -10.156 1 91.94 102 LEU A N 1
ATOM 837 C CA . LEU A 1 102 ? 10.531 -6.621 -11.508 1 91.94 102 LEU A CA 1
ATOM 838 C C . LEU A 1 102 ? 10.836 -8.109 -11.594 1 91.94 102 LEU A C 1
ATOM 840 O O . LEU A 1 102 ? 10.359 -8.797 -12.5 1 91.94 102 LEU A O 1
ATOM 844 N N . PRO A 1 103 ? 11.578 -8.719 -10.648 1 90.19 103 PRO A N 1
ATOM 845 C CA . PRO A 1 103 ? 11.891 -10.141 -10.742 1 90.19 103 PRO A CA 1
ATOM 846 C C . PRO A 1 103 ? 10.641 -11.016 -10.828 1 90.19 103 PRO A C 1
ATOM 848 O O . PRO A 1 103 ? 10.664 -12.07 -11.469 1 90.19 103 PRO A O 1
ATOM 851 N N . MET A 1 104 ? 9.617 -10.586 -10.203 1 90.75 104 MET A N 1
ATOM 852 C CA . MET A 1 104 ? 8.391 -11.383 -10.188 1 90.75 104 MET A CA 1
ATOM 853 C C . MET A 1 104 ? 7.504 -11.047 -11.383 1 90.75 104 MET A C 1
ATOM 855 O O . MET A 1 104 ? 6.801 -11.914 -11.898 1 90.75 104 MET A O 1
ATOM 859 N N . LEU A 1 105 ? 7.555 -9.836 -11.789 1 90.69 105 LEU A N 1
ATOM 860 C CA . LEU A 1 105 ? 6.641 -9.367 -12.82 1 90.69 105 LEU A CA 1
ATOM 861 C C . LEU A 1 105 ? 7.004 -9.961 -14.18 1 90.69 105 LEU A C 1
ATOM 863 O O . LEU A 1 105 ? 6.141 -10.117 -15.047 1 90.69 105 LEU A O 1
ATOM 867 N N . ASP A 1 106 ? 8.242 -10.367 -14.344 1 88.5 106 ASP A N 1
ATOM 868 C CA . ASP A 1 106 ? 8.711 -10.844 -15.641 1 88.5 106 ASP A CA 1
ATOM 869 C C . ASP A 1 106 ? 8.734 -12.367 -15.688 1 88.5 106 ASP A C 1
ATOM 871 O O . ASP A 1 106 ? 9.336 -12.961 -16.578 1 88.5 106 ASP A O 1
ATOM 875 N N . ARG A 1 107 ? 8.102 -12.977 -14.734 1 91.88 107 ARG A N 1
ATOM 876 C CA . ARG A 1 107 ? 8.141 -14.43 -14.656 1 91.88 107 ARG A CA 1
ATOM 877 C C . ARG A 1 107 ? 6.77 -15.008 -14.336 1 91.88 107 ARG A C 1
ATOM 879 O O . ARG A 1 107 ? 5.93 -14.328 -13.734 1 91.88 107 ARG A O 1
ATOM 886 N N . ASP A 1 108 ? 6.629 -16.234 -14.797 1 92.94 108 ASP A N 1
ATOM 887 C CA . ASP A 1 108 ? 5.395 -16.938 -14.461 1 92.94 108 ASP A CA 1
ATOM 888 C C . ASP A 1 108 ? 5.371 -17.344 -12.992 1 92.94 108 ASP A C 1
ATOM 890 O O . ASP A 1 108 ? 4.305 -17.406 -12.375 1 92.94 108 ASP A O 1
ATOM 894 N N . TYR A 1 109 ? 6.523 -17.641 -12.516 1 92.94 109 TYR A N 1
ATOM 895 C CA . TYR A 1 109 ? 6.664 -17.938 -11.094 1 92.94 109 TYR A CA 1
ATOM 896 C C . TYR A 1 109 ? 8.109 -17.766 -10.641 1 92.94 109 TYR A C 1
ATOM 898 O O . TYR A 1 109 ? 9.016 -17.656 -11.469 1 92.94 109 TYR A O 1
ATOM 906 N N . LEU A 1 110 ? 8.234 -17.578 -9.359 1 91.88 110 LEU A N 1
ATOM 907 C CA . LEU A 1 110 ? 9.539 -17.5 -8.703 1 91.88 110 LEU A CA 1
ATOM 908 C C . LEU A 1 110 ? 9.57 -18.406 -7.465 1 91.88 110 LEU A C 1
ATOM 910 O O . LEU A 1 110 ? 8.578 -18.516 -6.75 1 91.88 110 LEU A O 1
ATOM 914 N N . ILE A 1 111 ? 10.734 -19.062 -7.301 1 92.19 111 ILE A N 1
ATOM 915 C CA . ILE A 1 111 ? 10.922 -19.891 -6.113 1 92.19 111 ILE A CA 1
ATOM 916 C C . ILE A 1 111 ? 12.125 -19.391 -5.32 1 92.19 111 ILE A C 1
ATOM 918 O O . ILE A 1 111 ? 13.234 -19.266 -5.855 1 92.19 111 ILE A O 1
ATOM 922 N N . LEU A 1 112 ? 11.867 -19.062 -4.172 1 91.94 112 LEU A N 1
ATOM 923 C CA . LEU A 1 112 ? 12.93 -18.719 -3.234 1 91.94 112 LEU A CA 1
ATOM 924 C C . LEU A 1 112 ? 13.18 -19.859 -2.256 1 91.94 112 LEU A C 1
ATOM 926 O O . LEU A 1 112 ? 12.312 -20.188 -1.438 1 91.94 112 LEU A O 1
ATOM 930 N N . LYS A 1 113 ? 14.375 -20.391 -2.326 1 89.5 113 LYS A N 1
ATOM 931 C CA . LYS A 1 113 ? 14.734 -21.5 -1.436 1 89.5 113 LYS A CA 1
ATOM 932 C C . LYS A 1 113 ? 15.094 -20.984 -0.044 1 89.5 113 LYS A C 1
ATOM 934 O O . LYS A 1 113 ? 15.602 -19.875 0.101 1 89.5 113 LYS A O 1
ATOM 939 N N . ASP A 1 114 ? 14.844 -21.906 0.851 1 83.56 114 ASP A N 1
ATOM 940 C CA . ASP A 1 114 ? 15.141 -21.547 2.236 1 83.56 114 ASP A CA 1
ATOM 941 C C . ASP A 1 114 ? 16.625 -21.219 2.414 1 83.56 114 ASP A C 1
ATOM 943 O O . ASP A 1 114 ? 17.484 -21.906 1.871 1 83.56 114 ASP A O 1
ATOM 947 N N . SER A 1 115 ? 16.812 -20.141 2.975 1 79.56 115 SER A N 1
ATOM 948 C CA . SER A 1 115 ? 18.109 -19.703 3.467 1 79.56 115 SER A CA 1
ATOM 949 C C . SER A 1 115 ? 17.984 -18.984 4.801 1 79.56 115 SER A C 1
ATOM 951 O O . SER A 1 115 ? 16.891 -18.531 5.168 1 79.56 115 SER A O 1
ATOM 953 N N . LEU A 1 116 ? 19.016 -19.172 5.57 1 76.75 116 LEU A N 1
ATOM 954 C CA . LEU A 1 116 ? 19.016 -18.5 6.867 1 76.75 116 LEU A CA 1
ATOM 955 C C . LEU A 1 116 ? 18.562 -17.047 6.723 1 76.75 116 LEU A C 1
ATOM 957 O O . LEU A 1 116 ? 17.766 -16.562 7.523 1 76.75 116 LEU A O 1
ATOM 961 N N . ARG A 1 117 ? 19 -16.516 5.719 1 74.88 117 ARG A N 1
ATOM 962 C CA . ARG A 1 117 ? 18.672 -15.109 5.477 1 74.88 117 ARG A CA 1
ATOM 963 C C . ARG A 1 117 ? 17.188 -14.945 5.16 1 74.88 117 ARG A C 1
ATOM 965 O O . ARG A 1 117 ? 16.531 -14.047 5.703 1 74.88 117 ARG A O 1
ATOM 972 N N . ASN A 1 118 ? 16.734 -15.812 4.371 1 79.31 118 ASN A N 1
ATOM 973 C CA . ASN A 1 118 ? 15.32 -15.734 4.016 1 79.31 118 ASN A CA 1
ATOM 974 C C . ASN A 1 118 ? 14.422 -16.016 5.219 1 79.31 118 ASN A C 1
ATOM 976 O O . ASN A 1 118 ? 13.422 -15.32 5.422 1 79.31 118 ASN A O 1
ATOM 980 N N . ARG A 1 119 ? 14.891 -16.906 5.941 1 85.12 119 ARG A N 1
ATOM 981 C CA . ARG A 1 119 ? 14.102 -17.297 7.109 1 85.12 119 ARG A CA 1
ATOM 982 C C . ARG A 1 119 ? 13.969 -16.125 8.086 1 85.12 119 ARG A C 1
ATOM 984 O O . ARG A 1 119 ? 12.883 -15.867 8.609 1 85.12 119 ARG A O 1
ATOM 991 N N . GLN A 1 120 ? 14.992 -15.469 8.289 1 85.81 120 GLN A N 1
ATOM 992 C CA . GLN A 1 120 ? 15.031 -14.359 9.234 1 85.81 120 GLN A CA 1
ATOM 993 C C . GLN A 1 120 ? 14.141 -13.211 8.773 1 85.81 120 GLN A C 1
ATOM 995 O O . GLN A 1 120 ? 13.57 -12.484 9.594 1 85.81 120 GLN A O 1
ATOM 1000 N N . LEU A 1 121 ? 13.9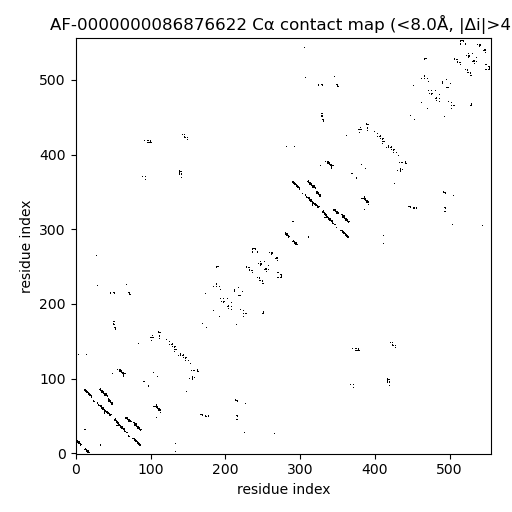92 -13.141 7.547 1 84.31 121 LEU A N 1
ATOM 1001 C CA . LEU A 1 121 ? 13.227 -12.016 7 1 84.31 121 LEU A CA 1
ATOM 1002 C C . LEU A 1 121 ? 11.766 -12.406 6.789 1 84.31 121 LEU A C 1
ATOM 1004 O O . LEU A 1 121 ? 10.859 -11.648 7.148 1 84.31 121 LEU A O 1
ATOM 1008 N N . ILE A 1 122 ? 11.516 -13.547 6.332 1 89.44 122 ILE A N 1
ATOM 1009 C CA . ILE A 1 122 ? 10.195 -13.953 5.855 1 89.44 122 ILE A CA 1
ATOM 1010 C C . ILE A 1 122 ? 9.344 -14.422 7.035 1 89.44 122 ILE A C 1
ATOM 1012 O O . ILE A 1 122 ? 8.141 -14.133 7.09 1 89.44 122 ILE A O 1
ATOM 1016 N N . GLU A 1 123 ? 9.945 -15.062 7.949 1 92.56 123 GLU A N 1
ATOM 1017 C CA . GLU A 1 123 ? 9.18 -15.664 9.039 1 92.56 123 GLU A CA 1
ATOM 1018 C C . GLU A 1 123 ? 8.477 -14.602 9.875 1 92.56 123 GLU A C 1
ATOM 1020 O O . GLU A 1 123 ? 7.27 -14.688 10.102 1 92.56 123 GLU A O 1
ATOM 1025 N N . PRO A 1 124 ? 9.234 -13.609 10.344 1 93.81 124 PRO A N 1
ATOM 1026 C CA . PRO A 1 124 ? 8.531 -12.578 11.117 1 93.81 124 PRO A CA 1
ATOM 1027 C C . PRO A 1 124 ? 7.426 -11.891 10.32 1 93.81 124 PRO A C 1
ATOM 1029 O O . PRO A 1 124 ? 6.371 -11.562 10.875 1 93.81 124 PRO A O 1
ATOM 1032 N N . GLN A 1 125 ? 7.68 -11.633 9.07 1 95.56 125 GLN A N 1
ATOM 1033 C CA . GLN A 1 125 ? 6.684 -10.992 8.219 1 95.56 125 GLN A CA 1
ATOM 1034 C C . GLN A 1 125 ? 5.441 -11.875 8.07 1 95.56 125 GLN A C 1
ATOM 1036 O O . GLN A 1 125 ? 4.316 -11.383 8.164 1 95.56 125 GLN A O 1
ATOM 1041 N N . SER A 1 126 ? 5.629 -13.148 7.836 1 96.12 126 SER A N 1
ATOM 1042 C CA . SER A 1 126 ? 4.527 -14.102 7.734 1 96.12 126 SER A CA 1
ATOM 1043 C C . SER A 1 126 ? 3.717 -14.148 9.023 1 96.12 126 SER A C 1
ATOM 1045 O O . SER A 1 126 ? 2.484 -14.133 8.992 1 96.12 126 SER A O 1
ATOM 1047 N N . ARG A 1 127 ? 4.387 -14.172 10.125 1 96.19 127 ARG A N 1
ATOM 1048 C CA . ARG A 1 127 ? 3.711 -14.211 11.414 1 96.19 127 ARG A CA 1
ATOM 1049 C C . ARG A 1 127 ? 2.914 -12.93 11.656 1 96.19 127 ARG A C 1
ATOM 1051 O O . ARG A 1 127 ? 1.818 -12.977 12.219 1 96.19 127 ARG A O 1
ATOM 1058 N N . ALA A 1 128 ? 3.488 -11.852 11.266 1 96.75 128 ALA A N 1
ATOM 1059 C CA . ALA A 1 128 ? 2.787 -10.578 11.406 1 96.75 128 ALA A CA 1
ATOM 1060 C C . ALA A 1 128 ? 1.489 -10.57 10.609 1 96.75 128 ALA A C 1
ATOM 1062 O O . ALA A 1 128 ? 0.464 -10.07 11.078 1 96.75 128 ALA A O 1
ATOM 1063 N N . ILE A 1 129 ? 1.532 -11.07 9.406 1 98 129 ILE A N 1
ATOM 1064 C CA . ILE A 1 129 ? 0.344 -11.148 8.562 1 98 129 ILE A CA 1
ATOM 1065 C C . ILE A 1 129 ? -0.708 -12.031 9.234 1 98 129 ILE A C 1
ATOM 1067 O O . ILE A 1 129 ? -1.872 -11.641 9.344 1 98 129 ILE A O 1
ATOM 1071 N N . ILE A 1 130 ? -0.251 -13.203 9.695 1 97.56 130 ILE A N 1
ATOM 1072 C CA . ILE A 1 130 ? -1.154 -14.141 10.352 1 97.56 130 ILE A CA 1
ATOM 1073 C C . ILE A 1 130 ? -1.782 -13.484 11.578 1 97.56 130 ILE A C 1
ATOM 1075 O O . ILE A 1 130 ? -3 -13.539 11.766 1 97.56 130 ILE A O 1
ATOM 1079 N N . GLN A 1 131 ? -1.003 -12.867 12.352 1 97.12 131 GLN A N 1
ATOM 1080 C CA . GLN A 1 131 ? -1.479 -12.219 13.57 1 97.12 131 GLN A CA 1
ATOM 1081 C C . GLN A 1 131 ? -2.488 -11.117 13.242 1 97.12 131 GLN A C 1
ATOM 1083 O O . GLN A 1 131 ? -3.529 -11.016 13.898 1 97.12 131 GLN A O 1
ATOM 1088 N N . GLU A 1 132 ? -2.186 -10.305 12.258 1 97.31 132 GLU A N 1
ATOM 1089 C CA . GLU A 1 132 ? -3.086 -9.227 11.859 1 97.31 132 GLU A CA 1
ATOM 1090 C C . GLU A 1 132 ? -4.445 -9.773 11.422 1 97.31 132 GLU A C 1
ATOM 1092 O O . GLU A 1 132 ? -5.484 -9.234 11.805 1 97.31 132 GLU A O 1
ATOM 1097 N N . MET A 1 133 ? -4.398 -10.844 10.664 1 97 133 MET A N 1
ATOM 1098 C CA . MET A 1 133 ? -5.621 -11.438 10.117 1 97 133 MET A CA 1
ATOM 1099 C C . MET A 1 133 ? -6.426 -12.125 11.219 1 97 133 MET A C 1
ATOM 1101 O O . MET A 1 133 ? -7.645 -12.25 11.109 1 97 133 MET A O 1
ATOM 1105 N N . GLN A 1 134 ? -5.75 -12.555 12.234 1 96.56 134 GLN A N 1
ATOM 1106 C CA . GLN A 1 134 ? -6.418 -13.203 13.359 1 96.56 134 GLN A CA 1
ATOM 1107 C C . GLN A 1 134 ? -7.066 -12.172 14.281 1 96.56 134 GLN A C 1
ATOM 1109 O O . GLN A 1 134 ? -8.195 -12.359 14.734 1 96.56 134 GLN A O 1
ATOM 1114 N N . GLU A 1 135 ? -6.391 -11.133 14.594 1 95.69 135 GLU A N 1
ATOM 1115 C CA . GLU A 1 135 ? -6.855 -10.109 15.531 1 95.69 135 GLU A CA 1
ATOM 1116 C C . GLU A 1 135 ? -7.957 -9.258 14.914 1 95.69 135 GLU A C 1
ATOM 1118 O O . GLU A 1 135 ? -8.875 -8.82 15.609 1 95.69 135 GLU A O 1
ATOM 1123 N N . ARG A 1 136 ? -7.809 -8.961 13.617 1 95.62 136 ARG A N 1
ATOM 1124 C CA . ARG A 1 136 ? -8.781 -8.203 12.836 1 95.62 136 ARG A CA 1
ATOM 1125 C C . ARG A 1 136 ? -9.07 -6.852 13.492 1 95.62 136 ARG A C 1
ATOM 1127 O O . ARG A 1 136 ? -10.227 -6.465 13.641 1 95.62 136 ARG A O 1
ATOM 1134 N N . SER A 1 137 ? -8.016 -6.195 14.023 1 94.25 137 SER A N 1
ATOM 1135 C CA . SER A 1 137 ? -8.156 -4.832 14.531 1 94.25 137 SER A CA 1
ATOM 1136 C C . SER A 1 137 ? -8.602 -3.879 13.422 1 94.25 137 SER A C 1
ATOM 1138 O O . SER A 1 137 ? -8.602 -4.242 12.25 1 94.25 137 SER A O 1
ATOM 1140 N N . SER A 1 138 ? -9.031 -2.695 13.75 1 94.5 138 SER A N 1
ATOM 1141 C CA . SER A 1 138 ? -9.477 -1.706 12.773 1 94.5 138 SER A CA 1
ATOM 1142 C C . SER A 1 138 ? -8.445 -1.521 11.664 1 94.5 138 SER A C 1
ATOM 1144 O O . SER A 1 138 ? -7.258 -1.33 11.938 1 94.5 138 SER A O 1
ATOM 1146 N N . GLY A 1 139 ? -8.93 -1.688 10.445 1 95.38 139 GLY A N 1
ATOM 1147 C CA . GLY A 1 139 ? -8.062 -1.498 9.297 1 95.38 139 GLY A CA 1
ATOM 1148 C C . GLY A 1 139 ? -7.176 -2.697 9.008 1 95.38 139 GLY A C 1
ATOM 1149 O O . GLY A 1 139 ? -6.168 -2.58 8.312 1 95.38 139 GLY A O 1
ATOM 1150 N N . PHE A 1 140 ? -7.48 -3.857 9.547 1 96.5 140 PHE A N 1
ATOM 1151 C CA . PHE A 1 140 ? -6.609 -5.023 9.477 1 96.5 140 PHE A CA 1
ATOM 1152 C C . PHE A 1 140 ? -6.363 -5.434 8.031 1 96.5 140 PHE A C 1
ATOM 1154 O O . PHE A 1 140 ? -5.262 -5.863 7.676 1 96.5 140 PHE A O 1
ATOM 1161 N N . GLU A 1 141 ? -7.371 -5.309 7.156 1 95.94 141 GLU A N 1
ATOM 1162 C CA . GLU A 1 141 ? -7.195 -5.715 5.762 1 95.94 141 GLU A CA 1
ATOM 1163 C C . GLU A 1 141 ? -6.125 -4.875 5.074 1 95.94 141 GLU A C 1
ATOM 1165 O O . GLU A 1 141 ? -5.215 -5.414 4.441 1 95.94 141 GLU A O 1
ATOM 1170 N N . LEU A 1 142 ? -6.297 -3.578 5.227 1 96.56 142 LEU A N 1
ATOM 1171 C CA . LEU A 1 142 ? -5.316 -2.68 4.625 1 96.56 142 LEU A CA 1
ATOM 1172 C C . LEU A 1 142 ? -3.93 -2.922 5.215 1 96.56 142 LEU A C 1
ATOM 1174 O O . LEU A 1 142 ? -2.938 -2.945 4.484 1 96.56 142 LEU A O 1
ATOM 1178 N N . PHE A 1 143 ? -3.865 -3.09 6.512 1 97.44 143 PHE A N 1
ATOM 1179 C CA . PHE A 1 143 ? -2.594 -3.369 7.168 1 97.44 143 PHE A CA 1
ATOM 1180 C C . PHE A 1 143 ? -1.961 -4.637 6.602 1 97.44 143 PHE A C 1
ATOM 1182 O O . PHE A 1 143 ? -0.783 -4.641 6.238 1 97.44 143 PHE A O 1
ATOM 1189 N N . ALA A 1 144 ? -2.721 -5.68 6.488 1 97.5 144 ALA A N 1
ATOM 1190 C CA . ALA A 1 144 ? -2.24 -6.953 5.961 1 97.5 144 ALA A CA 1
ATOM 1191 C C . ALA A 1 144 ? -1.784 -6.809 4.512 1 97.5 144 ALA A C 1
ATOM 1193 O O . ALA A 1 144 ? -0.804 -7.434 4.098 1 97.5 144 ALA A O 1
ATOM 1194 N N . GLN A 1 145 ? -2.475 -6.055 3.729 1 97 145 GLN A N 1
ATOM 1195 C CA . GLN A 1 145 ? -2.078 -5.793 2.35 1 97 145 GLN A CA 1
ATOM 1196 C C . GLN A 1 145 ? -0.692 -5.156 2.287 1 97 145 GLN A C 1
ATOM 1198 O O . GLN A 1 145 ? 0.134 -5.531 1.453 1 97 145 GLN A O 1
ATOM 1203 N N . THR A 1 146 ? -0.444 -4.18 3.158 1 96.94 146 THR A N 1
ATOM 1204 C CA . THR A 1 146 ? 0.867 -3.541 3.184 1 96.94 146 THR A CA 1
ATOM 1205 C C . THR A 1 146 ? 1.951 -4.543 3.572 1 96.94 146 THR A C 1
ATOM 1207 O O . THR A 1 146 ? 3.047 -4.527 3.01 1 96.94 146 THR A O 1
ATOM 1210 N N . LEU A 1 147 ? 1.667 -5.383 4.555 1 97.81 147 LEU A N 1
ATOM 1211 C CA . LEU A 1 147 ? 2.609 -6.426 4.949 1 97.81 147 LEU A CA 1
ATOM 1212 C C . LEU A 1 147 ? 2.904 -7.363 3.781 1 97.81 147 LEU A C 1
ATOM 1214 O O . LEU A 1 147 ? 4.047 -7.793 3.6 1 97.81 147 LEU A O 1
ATOM 1218 N N . ALA A 1 148 ? 1.889 -7.684 3.035 1 97.56 148 ALA A N 1
ATOM 1219 C CA . ALA A 1 148 ? 2.053 -8.578 1.891 1 97.56 148 ALA A CA 1
ATOM 1220 C C . ALA A 1 148 ? 2.932 -7.938 0.819 1 97.56 148 ALA A C 1
ATOM 1222 O O . ALA A 1 148 ? 3.793 -8.602 0.237 1 97.56 148 ALA A O 1
ATOM 1223 N N . VAL A 1 149 ? 2.717 -6.676 0.506 1 97.19 149 VAL A N 1
ATOM 1224 C CA . VAL A 1 149 ? 3.551 -5.961 -0.455 1 97.19 149 VAL A CA 1
ATOM 1225 C C . VAL A 1 149 ? 5 -5.945 0.028 1 97.19 149 VAL A C 1
ATOM 1227 O O . VAL A 1 149 ? 5.926 -6.164 -0.757 1 97.19 149 VAL A O 1
ATOM 1230 N N . GLN A 1 150 ? 5.203 -5.68 1.318 1 97.12 150 GLN A N 1
ATOM 1231 C CA . GLN A 1 150 ? 6.547 -5.719 1.886 1 97.12 150 GLN A CA 1
ATOM 1232 C C . GLN A 1 150 ? 7.191 -7.086 1.683 1 97.12 150 GLN A C 1
ATOM 1234 O O . GLN A 1 150 ? 8.367 -7.176 1.32 1 97.12 150 GLN A O 1
ATOM 1239 N N . LEU A 1 151 ? 6.41 -8.078 1.94 1 96.88 151 LEU A N 1
ATOM 1240 C CA . LEU A 1 151 ? 6.898 -9.438 1.764 1 96.88 151 LEU A CA 1
ATOM 1241 C C . LEU A 1 151 ? 7.355 -9.672 0.328 1 96.88 151 LEU A C 1
ATOM 1243 O O . LEU A 1 151 ? 8.422 -10.25 0.099 1 96.88 151 LEU A O 1
ATOM 1247 N N . LEU A 1 152 ? 6.57 -9.273 -0.652 1 96.69 152 LEU A N 1
ATOM 1248 C CA . LEU A 1 152 ? 6.93 -9.406 -2.059 1 96.69 152 LEU A CA 1
ATOM 1249 C C . LEU A 1 152 ? 8.234 -8.68 -2.359 1 96.69 152 LEU A C 1
ATOM 1251 O O . LEU A 1 152 ? 9.109 -9.219 -3.049 1 96.69 152 LEU A O 1
ATOM 1255 N N . ILE A 1 153 ? 8.352 -7.469 -1.86 1 96.19 153 ILE A N 1
ATOM 1256 C CA . ILE A 1 153 ? 9.562 -6.68 -2.076 1 96.19 153 ILE A CA 1
ATOM 1257 C C . ILE A 1 153 ? 10.766 -7.414 -1.491 1 96.19 153 ILE A C 1
ATOM 1259 O O . ILE A 1 153 ? 11.812 -7.531 -2.143 1 96.19 153 ILE A O 1
ATOM 1263 N N . MET A 1 154 ? 10.641 -7.891 -0.269 1 95 154 MET A N 1
ATOM 1264 C CA . MET A 1 154 ? 11.711 -8.617 0.402 1 95 154 MET A CA 1
ATOM 1265 C C . MET A 1 154 ? 12.117 -9.852 -0.404 1 95 154 MET A C 1
ATOM 1267 O O . MET A 1 154 ? 13.312 -10.133 -0.546 1 95 154 MET A O 1
ATOM 1271 N N . CYS A 1 155 ? 11.141 -10.594 -0.935 1 94.12 155 CYS A N 1
ATOM 1272 C CA . CYS A 1 155 ? 11.422 -11.758 -1.771 1 94.12 155 CYS A CA 1
ATOM 1273 C C . CYS A 1 155 ? 12.18 -11.352 -3.027 1 94.12 155 CYS A C 1
ATOM 1275 O O . CYS A 1 155 ? 13.164 -12 -3.395 1 94.12 155 CYS A O 1
ATOM 1277 N N . CYS A 1 156 ? 11.773 -10.312 -3.66 1 94 156 CYS A N 1
ATOM 1278 C CA . CYS A 1 156 ? 12.422 -9.852 -4.879 1 94 156 CYS A CA 1
ATOM 1279 C C . CYS A 1 156 ? 13.859 -9.406 -4.598 1 94 156 CYS A C 1
ATOM 1281 O O . CYS A 1 156 ? 14.75 -9.617 -5.418 1 94 156 CYS A O 1
ATOM 1283 N N . ARG A 1 157 ? 14.047 -8.742 -3.418 1 92.62 157 ARG A N 1
ATOM 1284 C CA . ARG A 1 157 ? 15.391 -8.312 -3.025 1 92.62 157 ARG A CA 1
ATOM 1285 C C . ARG A 1 157 ? 16.328 -9.516 -2.908 1 92.62 157 ARG A C 1
ATOM 1287 O O . ARG A 1 157 ? 17.531 -9.398 -3.182 1 92.62 157 ARG A O 1
ATOM 1294 N N . GLN A 1 158 ? 15.812 -10.602 -2.482 1 90.25 158 GLN A N 1
ATOM 1295 C CA . GLN A 1 158 ? 16.625 -11.781 -2.195 1 90.25 158 GLN A CA 1
ATOM 1296 C C . GLN A 1 158 ? 16.797 -12.656 -3.438 1 90.25 158 GLN A C 1
ATOM 1298 O O . GLN A 1 158 ? 17.625 -13.562 -3.457 1 90.25 158 GLN A O 1
ATOM 1303 N N . PHE A 1 159 ? 15.945 -12.352 -4.391 1 88.25 159 PHE A N 1
ATOM 1304 C CA . PHE A 1 159 ? 15.969 -13.18 -5.594 1 88.25 159 PHE A CA 1
ATOM 1305 C C . PHE A 1 159 ? 17.281 -13 -6.348 1 88.25 159 PHE A C 1
ATOM 1307 O O . PHE A 1 159 ? 17.719 -11.867 -6.594 1 88.25 159 PHE A O 1
ATOM 1314 N N . LYS A 1 160 ? 17.953 -14.008 -6.535 1 79.94 160 LYS A N 1
ATOM 1315 C CA . LYS A 1 160 ? 19.172 -14.039 -7.336 1 79.94 160 LYS A CA 1
ATOM 1316 C C . LYS A 1 160 ? 18.953 -14.773 -8.656 1 79.94 160 LYS A C 1
ATOM 1318 O O . LYS A 1 160 ? 18.078 -15.656 -8.742 1 79.94 160 LYS A O 1
ATOM 1323 N N . GLN A 1 161 ? 19.688 -14.406 -9.648 1 69.19 161 GLN A N 1
ATOM 1324 C CA . GLN A 1 161 ? 19.562 -14.992 -10.977 1 69.19 161 GLN A CA 1
ATOM 1325 C C . GLN A 1 161 ? 19.656 -16.516 -10.914 1 69.19 161 GLN A C 1
ATOM 1327 O O . GLN A 1 161 ? 18.953 -17.219 -11.641 1 69.19 161 GLN A O 1
ATOM 1332 N N . HIS A 1 162 ? 20.484 -16.984 -10.039 1 68.5 162 HIS A N 1
ATOM 1333 C CA . HIS A 1 162 ? 20.656 -18.438 -9.961 1 68.5 162 HIS A CA 1
ATOM 1334 C C . HIS A 1 162 ? 19.391 -19.109 -9.445 1 68.5 162 HIS A C 1
ATOM 1336 O O . HIS A 1 162 ? 19.156 -20.297 -9.719 1 68.5 162 HIS A O 1
ATOM 1342 N N . ASP A 1 163 ? 18.578 -18.375 -8.859 1 67.69 163 ASP A N 1
ATOM 1343 C CA . ASP A 1 163 ? 17.297 -18.891 -8.391 1 67.69 163 ASP A CA 1
ATOM 1344 C C . ASP A 1 163 ? 16.359 -19.156 -9.555 1 67.69 163 ASP A C 1
ATOM 1346 O O . ASP A 1 163 ? 15.352 -19.859 -9.406 1 67.69 163 ASP A O 1
ATOM 1350 N N . ALA A 1 164 ? 16.797 -18.703 -10.68 1 69.5 164 ALA A N 1
ATOM 1351 C CA . ALA A 1 164 ? 15.945 -18.844 -11.859 1 69.5 164 ALA A CA 1
ATOM 1352 C C . ALA A 1 164 ? 16.188 -20.172 -12.562 1 69.5 164 ALA A C 1
ATOM 1354 O O . ALA A 1 164 ? 15.438 -20.562 -13.461 1 69.5 164 ALA A O 1
ATOM 1355 N N . GLU A 1 165 ? 17.234 -20.859 -12.094 1 71.56 165 GLU A N 1
ATOM 1356 C CA . GLU A 1 165 ? 17.5 -22.141 -12.711 1 71.56 165 GLU A CA 1
ATOM 1357 C C . GLU A 1 165 ? 16.422 -23.156 -12.359 1 71.56 165 GLU A C 1
ATOM 1359 O O . GLU A 1 165 ? 15.961 -23.234 -11.219 1 71.56 165 GLU A O 1
ATOM 1364 N N . PRO A 1 166 ? 16.016 -23.906 -13.453 1 72.81 166 PRO A N 1
ATOM 1365 C CA . PRO A 1 166 ? 14.953 -24.875 -13.195 1 72.81 166 PRO A CA 1
ATOM 1366 C C . PRO A 1 166 ? 15.344 -25.938 -12.172 1 72.81 166 PRO A C 1
ATOM 1368 O O . PRO A 1 166 ? 16.453 -26.469 -12.219 1 72.81 166 PRO A O 1
ATOM 1371 N N . LEU A 1 167 ? 14.555 -26.031 -11.258 1 78.81 167 LEU A N 1
ATOM 1372 C CA . LEU A 1 167 ? 14.75 -27.078 -10.258 1 78.81 167 LEU A CA 1
ATOM 1373 C C . LEU A 1 167 ? 14.562 -28.453 -10.875 1 78.81 167 LEU A C 1
ATOM 1375 O O . LEU A 1 167 ? 13.781 -28.625 -11.812 1 78.81 167 LEU A O 1
ATOM 1379 N N . ALA A 1 168 ? 15.328 -29.391 -10.344 1 82.75 168 ALA A N 1
ATOM 1380 C CA . ALA A 1 168 ? 15.242 -30.766 -10.828 1 82.75 168 ALA A CA 1
ATOM 1381 C C . ALA A 1 168 ? 13.883 -31.375 -10.508 1 82.75 168 ALA A C 1
ATOM 1383 O O . ALA A 1 168 ? 13.289 -31.078 -9.469 1 82.75 168 ALA A O 1
ATOM 1384 N N . SER A 1 169 ? 13.414 -32.25 -11.43 1 89.5 169 SER A N 1
ATOM 1385 C CA . SER A 1 169 ? 12.195 -33 -11.172 1 89.5 169 SER A CA 1
ATOM 1386 C C . SER A 1 169 ? 12.383 -33.969 -10.008 1 89.5 169 SER A C 1
ATOM 1388 O O . SER A 1 169 ? 13.469 -34.5 -9.82 1 89.5 169 SER A O 1
ATOM 1390 N N . PRO A 1 170 ? 11.336 -34.188 -9.273 1 90.06 170 PRO A N 1
ATOM 1391 C CA . PRO A 1 170 ? 11.445 -35.125 -8.133 1 90.06 170 PRO A CA 1
ATOM 1392 C C . PRO A 1 170 ? 11.844 -36.531 -8.555 1 90.06 170 PRO A C 1
ATOM 1394 O O . PRO A 1 170 ? 12.438 -37.281 -7.766 1 90.06 170 PRO A O 1
ATOM 1397 N N . SER A 1 171 ? 11.461 -37 -9.773 1 92.88 171 SER A N 1
ATOM 1398 C CA . SER A 1 171 ? 11.742 -38.344 -10.273 1 92.88 171 SER A CA 1
ATOM 1399 C C . SER A 1 171 ? 11.68 -38.375 -11.797 1 92.88 171 SER A C 1
ATOM 1401 O O . SER A 1 171 ? 11.195 -37.438 -12.43 1 92.88 171 SER A O 1
ATOM 1403 N N . PRO A 1 172 ? 12.133 -39.469 -12.336 1 94.19 172 PRO A N 1
ATOM 1404 C CA . PRO A 1 172 ? 12.016 -39.625 -13.789 1 94.19 172 PRO A CA 1
ATOM 1405 C C . PRO A 1 172 ? 10.57 -39.625 -14.266 1 94.19 172 PRO A C 1
ATOM 1407 O O . PRO A 1 172 ? 10.289 -39.125 -15.359 1 94.19 172 PRO A O 1
ATOM 1410 N N . MET A 1 173 ? 9.68 -40.156 -13.477 1 94.06 173 MET A N 1
ATOM 1411 C CA . MET A 1 173 ? 8.266 -40.125 -13.82 1 94.06 173 MET A CA 1
ATOM 1412 C C . MET A 1 173 ? 7.766 -38.688 -13.953 1 94.06 173 MET A C 1
ATOM 1414 O O . MET A 1 173 ? 7.082 -38.344 -14.922 1 94.06 173 MET A O 1
ATOM 1418 N N . HIS A 1 174 ? 8.188 -37.875 -13.062 1 94.62 174 HIS A N 1
ATOM 1419 C CA . HIS A 1 174 ? 7.785 -36.469 -13.102 1 94.62 174 HIS A CA 1
ATOM 1420 C C . HIS A 1 174 ? 8.367 -35.75 -14.32 1 94.62 174 HIS A C 1
ATOM 1422 O O . HIS A 1 174 ? 7.711 -34.875 -14.906 1 94.62 174 HIS A O 1
ATOM 1428 N N . GLU A 1 175 ? 9.508 -36.125 -14.688 1 94.75 175 GLU A N 1
ATOM 1429 C CA . GLU A 1 175 ? 10.133 -35.562 -15.875 1 94.75 175 GLU A CA 1
ATOM 1430 C C . GLU A 1 175 ? 9.367 -35.938 -17.141 1 94.75 175 GLU A C 1
ATOM 1432 O O . GLU A 1 175 ? 9.141 -35.094 -18.016 1 94.75 175 GLU A O 1
ATOM 1437 N N . ARG A 1 176 ? 9.039 -37.156 -17.156 1 95.81 176 ARG A N 1
ATOM 1438 C CA . ARG A 1 176 ? 8.281 -37.656 -18.312 1 95.81 176 ARG A CA 1
ATOM 1439 C C . ARG A 1 176 ? 6.926 -36.969 -18.406 1 95.81 176 ARG A C 1
ATOM 1441 O O . ARG A 1 176 ? 6.508 -36.562 -19.5 1 95.81 176 ARG A O 1
ATOM 1448 N N . ILE A 1 177 ? 6.301 -36.875 -17.297 1 96.44 177 ILE A N 1
ATOM 1449 C CA . ILE A 1 177 ? 4.992 -36.219 -17.281 1 96.44 177 ILE A CA 1
ATOM 1450 C C . ILE A 1 177 ? 5.137 -34.75 -17.672 1 96.44 177 ILE A C 1
ATOM 1452 O O . ILE A 1 177 ? 4.273 -34.219 -18.359 1 96.44 177 ILE A O 1
ATOM 1456 N N . SER A 1 178 ? 6.211 -34.125 -17.281 1 96.31 178 SER A N 1
ATOM 1457 C CA . SER A 1 178 ? 6.473 -32.75 -17.672 1 96.31 178 SER A CA 1
ATOM 1458 C C . SER A 1 178 ? 6.527 -32.594 -19.188 1 96.31 178 SER A C 1
ATOM 1460 O O . SER A 1 178 ? 6.047 -31.609 -19.734 1 96.31 178 SER A O 1
ATOM 1462 N N . GLU A 1 179 ? 7.098 -33.531 -19.828 1 96.88 179 GLU A N 1
ATOM 1463 C CA . GLU A 1 179 ? 7.156 -33.5 -21.281 1 96.88 179 GLU A CA 1
ATOM 1464 C C . GLU A 1 179 ? 5.758 -33.594 -21.891 1 96.88 179 GLU A C 1
ATOM 1466 O O . GLU A 1 179 ? 5.465 -32.906 -22.875 1 96.88 179 GLU A O 1
ATOM 1471 N N . ILE A 1 180 ? 5.012 -34.406 -21.312 1 97.81 180 ILE A N 1
ATOM 1472 C CA . ILE A 1 180 ? 3.646 -34.562 -21.797 1 97.81 180 ILE A CA 1
ATOM 1473 C C . ILE A 1 180 ? 2.842 -33.312 -21.562 1 97.81 180 ILE A C 1
ATOM 1475 O O . ILE A 1 180 ? 2.088 -32.875 -22.438 1 97.81 180 ILE A O 1
ATOM 1479 N N . VAL A 1 181 ? 3.01 -32.719 -20.406 1 97.62 181 VAL A N 1
ATOM 1480 C CA . VAL A 1 181 ? 2.344 -31.469 -20.062 1 97.62 181 VAL A CA 1
ATOM 1481 C C . VAL A 1 181 ? 2.744 -30.375 -21.062 1 97.62 181 VAL A C 1
ATOM 1483 O O . VAL A 1 181 ? 1.894 -29.641 -21.547 1 97.62 181 VAL A O 1
ATOM 1486 N N . ARG A 1 182 ? 3.988 -30.297 -21.375 1 97.25 182 ARG A N 1
ATOM 1487 C CA . ARG A 1 182 ? 4.469 -29.328 -22.344 1 97.25 182 ARG A CA 1
ATOM 1488 C C . ARG A 1 182 ? 3.805 -29.531 -23.703 1 97.25 182 ARG A C 1
ATOM 1490 O O . ARG A 1 182 ? 3.424 -28.562 -24.359 1 97.25 182 ARG A O 1
ATOM 1497 N N . TYR A 1 183 ? 3.736 -30.734 -24.047 1 97.69 183 TYR A N 1
ATOM 1498 C CA . TYR A 1 183 ? 3.072 -31.062 -25.312 1 97.69 183 TYR A CA 1
ATOM 1499 C C . TYR A 1 183 ? 1.624 -30.578 -25.297 1 97.69 183 TYR A C 1
ATOM 1501 O O . TYR A 1 183 ? 1.157 -29.969 -26.266 1 97.69 183 TYR A O 1
ATOM 1509 N N . ILE A 1 184 ? 0.919 -30.875 -24.219 1 97.69 184 ILE A N 1
ATOM 1510 C CA . ILE A 1 184 ? -0.476 -30.469 -24.094 1 97.69 184 ILE A CA 1
ATOM 1511 C C . ILE A 1 184 ? -0.586 -28.953 -24.203 1 97.69 184 ILE A C 1
ATOM 1513 O O . ILE A 1 184 ? -1.446 -28.438 -24.922 1 97.69 184 ILE A O 1
ATOM 1517 N N . ASN A 1 185 ? 0.269 -28.266 -23.547 1 96.75 185 ASN A N 1
ATOM 1518 C CA . ASN A 1 185 ? 0.247 -26.797 -23.562 1 96.75 185 ASN A CA 1
ATOM 1519 C C . ASN A 1 185 ? 0.479 -26.25 -24.953 1 96.75 185 ASN A C 1
ATOM 1521 O O . ASN A 1 185 ? -0.065 -25.203 -25.312 1 96.75 185 ASN A O 1
ATOM 1525 N N . GLU A 1 186 ? 1.233 -26.953 -25.719 1 96.81 186 GLU A N 1
ATOM 1526 C CA . GLU A 1 186 ? 1.58 -26.5 -27.062 1 96.81 186 GLU A CA 1
ATOM 1527 C C . GLU A 1 186 ? 0.518 -26.922 -28.078 1 96.81 186 GLU A C 1
ATOM 1529 O O . GLU A 1 186 ? 0.403 -26.312 -29.141 1 96.81 186 GLU A O 1
ATOM 1534 N N . HIS A 1 187 ? -0.281 -27.906 -27.719 1 97.69 187 HIS A N 1
ATOM 1535 C CA . HIS A 1 187 ? -1.165 -28.5 -28.703 1 97.69 187 HIS A CA 1
ATOM 1536 C C . HIS A 1 187 ? -2.604 -28.562 -28.203 1 97.69 187 HIS A C 1
ATOM 1538 O O . HIS A 1 187 ? -3.398 -29.375 -28.688 1 97.69 187 HIS A O 1
ATOM 1544 N N . TYR A 1 188 ? -2.939 -27.734 -27.25 1 96.88 188 TYR A N 1
ATOM 1545 C CA . TYR A 1 188 ? -4.227 -27.828 -26.562 1 96.88 188 TYR A CA 1
ATOM 1546 C C . TYR A 1 188 ? -5.375 -27.609 -27.547 1 96.88 188 TYR A C 1
ATOM 1548 O O . TYR A 1 188 ? -6.52 -27.984 -27.266 1 96.88 188 TYR A O 1
ATOM 1556 N N . MET A 1 189 ? -5.164 -27.062 -28.656 1 97 189 MET A N 1
ATOM 1557 C CA . MET A 1 189 ? -6.191 -26.75 -29.656 1 97 189 MET A CA 1
ATOM 1558 C C . MET A 1 189 ? -6.578 -28 -30.438 1 97 189 MET A C 1
ATOM 1560 O O . MET A 1 189 ? -7.629 -28.031 -31.094 1 97 189 MET A O 1
ATOM 1564 N N . GLU A 1 190 ? -5.758 -28.953 -30.469 1 96.62 190 GLU A N 1
ATOM 1565 C CA . GLU A 1 190 ? -5.949 -30.172 -31.234 1 96.62 190 GLU A CA 1
ATOM 1566 C C . GLU A 1 190 ? -6.727 -31.219 -30.438 1 96.62 190 GLU A C 1
ATOM 1568 O O . GLU A 1 190 ? -7.086 -30.984 -29.281 1 96.62 190 GLU A O 1
ATOM 1573 N N . GLU A 1 191 ? -7.074 -32.312 -31.156 1 95.19 191 GLU A N 1
ATOM 1574 C CA . GLU A 1 191 ? -7.664 -33.438 -30.438 1 95.19 191 GLU A CA 1
ATOM 1575 C C . GLU A 1 191 ? -6.633 -34.125 -29.547 1 95.19 191 GLU A C 1
ATOM 1577 O O . GLU A 1 191 ? -5.582 -34.531 -30.016 1 95.19 191 GLU A O 1
ATOM 1582 N N . LEU A 1 192 ? -6.926 -34.062 -28.328 1 96.5 192 LEU A N 1
ATOM 1583 C CA . LEU A 1 192 ? -6.07 -34.719 -27.328 1 96.5 192 LEU A CA 1
ATOM 1584 C C . LEU A 1 192 ? -6.852 -35.75 -26.547 1 96.5 192 LEU A C 1
ATOM 1586 O O . LEU A 1 192 ? -7.984 -35.5 -26.125 1 96.5 192 LEU A O 1
ATOM 1590 N N . SER A 1 193 ? -6.367 -36.906 -26.469 1 95.88 193 SER A N 1
ATOM 1591 C CA . SER A 1 193 ? -6.926 -37.969 -25.625 1 95.88 193 SER A CA 1
ATOM 1592 C C . SER A 1 193 ? -5.828 -38.781 -24.938 1 95.88 193 SER A C 1
ATOM 1594 O O . SER A 1 193 ? -4.664 -38.719 -25.359 1 95.88 193 SER A O 1
ATOM 1596 N N . LEU A 1 194 ? -6.246 -39.438 -23.906 1 96.5 194 LEU A N 1
ATOM 1597 C CA . LEU A 1 194 ? -5.309 -40.281 -23.188 1 96.5 194 LEU A CA 1
ATOM 1598 C C . LEU A 1 194 ? -4.656 -41.281 -24.109 1 96.5 194 LEU A C 1
ATOM 1600 O O . LEU A 1 194 ? -3.443 -41.5 -24.047 1 96.5 194 LEU A O 1
ATOM 1604 N N . HIS A 1 195 ? -5.457 -41.875 -24.969 1 96.88 195 HIS A N 1
ATOM 1605 C CA . HIS A 1 195 ? -4.969 -42.906 -25.875 1 96.88 195 HIS A CA 1
ATOM 1606 C C . HIS A 1 195 ? -3.992 -42.312 -26.891 1 96.88 195 HIS A C 1
ATOM 1608 O O . HIS A 1 195 ? -2.928 -42.906 -27.125 1 96.88 195 HIS A O 1
ATOM 1614 N N . LEU A 1 196 ? -4.34 -41.25 -27.453 1 96.75 196 LEU A N 1
ATOM 1615 C CA . LEU A 1 196 ? -3.494 -40.625 -28.469 1 96.75 196 LEU A CA 1
ATOM 1616 C C . LEU A 1 196 ? -2.139 -40.25 -27.875 1 96.75 196 LEU A C 1
ATOM 1618 O O . LEU A 1 196 ? -1.098 -40.5 -28.484 1 96.75 196 LEU A O 1
ATOM 1622 N N . LEU A 1 197 ? -2.148 -39.656 -26.688 1 97.38 197 LEU A N 1
ATOM 1623 C CA . LEU A 1 197 ? -0.899 -39.219 -26.078 1 97.38 197 LEU A CA 1
ATOM 1624 C C . LEU A 1 197 ? -0.084 -40.406 -25.578 1 97.38 197 LEU A C 1
ATOM 1626 O O . LEU A 1 197 ? 1.147 -40.375 -25.641 1 97.38 197 LEU A O 1
ATOM 1630 N N . ALA A 1 198 ? -0.8 -41.406 -25.016 1 97.62 198 ALA A N 1
ATOM 1631 C CA . ALA A 1 198 ? -0.102 -42.625 -24.594 1 97.62 198 ALA A CA 1
ATOM 1632 C C . ALA A 1 198 ? 0.677 -43.219 -25.766 1 97.62 198 ALA A C 1
ATOM 1634 O O . ALA A 1 198 ? 1.843 -43.594 -25.609 1 97.62 198 ALA A O 1
ATOM 1635 N N . ASP A 1 199 ? 0.057 -43.312 -26.891 1 97.38 199 ASP A N 1
ATOM 1636 C CA . ASP A 1 199 ? 0.698 -43.812 -28.094 1 97.38 199 ASP A CA 1
ATOM 1637 C C . ASP A 1 199 ? 1.882 -42.938 -28.516 1 97.38 199 ASP A C 1
ATOM 1639 O O . ASP A 1 199 ? 2.963 -43.469 -28.812 1 97.38 199 ASP A O 1
ATOM 1643 N N . ARG A 1 200 ? 1.696 -41.688 -28.516 1 96.31 200 ARG A N 1
ATOM 1644 C CA . ARG A 1 200 ? 2.723 -40.75 -28.938 1 96.31 200 ARG A CA 1
ATOM 1645 C C . ARG A 1 200 ? 3.963 -40.844 -28.062 1 96.31 200 ARG A C 1
ATOM 1647 O O . ARG A 1 200 ? 5.09 -40.688 -28.547 1 96.31 200 ARG A O 1
ATOM 1654 N N . PHE A 1 201 ? 3.725 -41 -26.844 1 97.12 201 PHE A N 1
ATOM 1655 C CA . PHE A 1 201 ? 4.84 -40.969 -25.906 1 97.12 201 PHE A CA 1
ATOM 1656 C C . PHE A 1 201 ? 5.25 -42.375 -25.516 1 97.12 201 PHE A C 1
ATOM 1658 O O . PHE A 1 201 ? 6.043 -42.594 -24.594 1 97.12 201 PHE A O 1
ATOM 1665 N N . PHE A 1 202 ? 4.719 -43.375 -26.109 1 96.94 202 PHE A N 1
ATOM 1666 C CA . PHE A 1 202 ? 5.094 -44.781 -26.016 1 96.94 202 PHE A CA 1
ATOM 1667 C C . PHE A 1 202 ? 4.914 -45.312 -24.594 1 96.94 202 PHE A C 1
ATOM 1669 O O . PHE A 1 202 ? 5.816 -45.938 -24.047 1 96.94 202 PHE A O 1
ATOM 1676 N N . ILE A 1 203 ? 3.709 -45.031 -24.031 1 96.5 203 ILE A N 1
ATOM 1677 C CA . ILE A 1 203 ? 3.336 -45.531 -22.719 1 96.5 203 ILE A CA 1
ATOM 1678 C C . ILE A 1 203 ? 1.892 -46.031 -22.75 1 96.5 203 ILE A C 1
ATOM 1680 O O . ILE A 1 203 ? 1.173 -45.812 -23.719 1 96.5 203 ILE A O 1
ATOM 1684 N N . SER A 1 204 ? 1.507 -46.812 -21.719 1 97 204 SER A N 1
ATOM 1685 C CA . SER A 1 204 ? 0.132 -47.312 -21.672 1 97 204 SER A CA 1
ATOM 1686 C C . SER A 1 204 ? -0.823 -46.219 -21.188 1 97 204 SER A C 1
ATOM 1688 O O . SER A 1 204 ? -0.441 -45.344 -20.391 1 97 204 SER A O 1
ATOM 1690 N N . PRO A 1 205 ? -2.027 -46.281 -21.672 1 97.12 205 PRO A N 1
ATOM 1691 C CA . PRO A 1 205 ? -3.018 -45.312 -21.188 1 97.12 205 PRO A CA 1
ATOM 1692 C C . PRO A 1 205 ? -3.215 -45.375 -19.672 1 97.12 205 PRO A C 1
ATOM 1694 O O . PRO A 1 205 ? -3.42 -44.344 -19.031 1 97.12 205 PRO A O 1
ATOM 1697 N N . TYR A 1 206 ? -3.152 -46.531 -19.172 1 96.31 206 TYR A N 1
ATOM 1698 C CA . TYR A 1 206 ? -3.299 -46.688 -17.734 1 96.31 206 TYR A CA 1
ATOM 1699 C C . TYR A 1 206 ? -2.172 -46 -16.984 1 96.31 206 TYR A C 1
ATOM 1701 O O . TYR A 1 206 ? -2.416 -45.281 -16.016 1 96.31 206 TYR A O 1
ATOM 1709 N N . TYR A 1 207 ? -1.011 -46.25 -17.391 1 95.75 207 TYR A N 1
ATOM 1710 C CA . TYR A 1 207 ? 0.151 -45.625 -16.781 1 95.75 207 TYR A CA 1
ATOM 1711 C C . TYR A 1 207 ? 0.047 -44.094 -16.891 1 95.75 207 TYR A C 1
ATOM 1713 O O . TYR A 1 207 ? 0.306 -43.375 -15.922 1 95.75 207 TYR A O 1
ATOM 1721 N N . LEU A 1 208 ? -0.266 -43.594 -18.062 1 97.25 208 LEU A N 1
ATOM 1722 C CA . LEU A 1 208 ? -0.389 -42.156 -18.266 1 97.25 208 LEU A CA 1
ATOM 1723 C C . LEU A 1 208 ? -1.437 -41.562 -17.328 1 97.25 208 LEU A C 1
ATOM 1725 O O . LEU A 1 208 ? -1.176 -40.562 -16.656 1 97.25 208 LEU A O 1
ATOM 1729 N N . SER A 1 209 ? -2.557 -42.125 -17.281 1 97.31 209 SER A N 1
ATOM 1730 C CA . SER A 1 209 ? -3.635 -41.656 -16.422 1 97.31 209 SER A CA 1
ATOM 1731 C C . SER A 1 209 ? -3.197 -41.562 -14.961 1 97.31 209 SER A C 1
ATOM 1733 O O . SER A 1 209 ? -3.338 -40.531 -14.32 1 97.31 209 SER A O 1
ATOM 1735 N N . ARG A 1 210 ? -2.643 -42.594 -14.469 1 96.62 210 ARG A N 1
ATOM 1736 C CA . ARG A 1 210 ? -2.24 -42.688 -13.07 1 96.62 210 ARG A CA 1
ATOM 1737 C C . ARG A 1 210 ? -1.095 -41.75 -12.766 1 96.62 210 ARG A C 1
ATOM 1739 O O . ARG A 1 210 ? -1.158 -40.969 -11.797 1 96.62 210 ARG A O 1
ATOM 1746 N N . SER A 1 211 ? -0.038 -41.812 -13.562 1 96.19 211 SER A N 1
ATOM 1747 C CA . SER A 1 211 ? 1.153 -41 -13.32 1 96.19 211 SER A CA 1
ATOM 1748 C C . SER A 1 211 ? 0.856 -39.531 -13.5 1 96.19 211 SER A C 1
ATOM 1750 O O . SER A 1 211 ? 1.441 -38.688 -12.812 1 96.19 211 SER A O 1
ATOM 1752 N N . PHE A 1 212 ? -0.012 -39.25 -14.469 1 96.44 212 PHE A N 1
ATOM 1753 C CA . PHE A 1 212 ? -0.389 -37.844 -14.695 1 96.44 212 PHE A CA 1
ATOM 1754 C C . PHE A 1 212 ? -1.05 -37.25 -13.461 1 96.44 212 PHE A C 1
ATOM 1756 O O . PHE A 1 212 ? -0.671 -36.188 -13 1 96.44 212 PHE A O 1
ATOM 1763 N N . LYS A 1 213 ? -1.996 -37.938 -12.938 1 94.56 213 LYS A N 1
ATOM 1764 C CA . LYS A 1 213 ? -2.686 -37.5 -11.734 1 94.56 213 LYS A CA 1
ATOM 1765 C C . LYS A 1 213 ? -1.726 -37.406 -10.555 1 94.56 213 LYS A C 1
ATOM 1767 O O . LYS A 1 213 ? -1.774 -36.438 -9.773 1 94.56 213 LYS A O 1
ATOM 1772 N N . GLU A 1 214 ? -0.93 -38.344 -10.398 1 92.56 214 GLU A N 1
ATOM 1773 C CA . GLU A 1 214 ? 0.044 -38.375 -9.312 1 92.56 214 GLU A CA 1
ATOM 1774 C C . GLU A 1 214 ? 0.995 -37.156 -9.406 1 92.56 214 GLU A C 1
ATOM 1776 O O . GLU A 1 214 ? 1.289 -36.531 -8.398 1 92.56 214 GLU A O 1
ATOM 1781 N N . ALA A 1 215 ? 1.479 -36.844 -10.602 1 93.56 215 ALA A N 1
ATOM 1782 C CA . ALA A 1 215 ? 2.494 -35.844 -10.812 1 93.56 215 ALA A CA 1
ATOM 1783 C C . ALA A 1 215 ? 1.882 -34.438 -10.766 1 93.56 215 ALA A C 1
ATOM 1785 O O . ALA A 1 215 ? 2.492 -33.5 -10.242 1 93.56 215 ALA A O 1
ATOM 1786 N N . THR A 1 216 ? 0.697 -34.312 -11.297 1 93.44 216 THR A N 1
ATOM 1787 C CA . THR A 1 216 ? 0.169 -32.969 -11.492 1 93.44 216 THR A CA 1
ATOM 1788 C C . THR A 1 216 ? -0.943 -32.656 -10.492 1 93.44 216 THR A C 1
ATOM 1790 O O . THR A 1 216 ? -1.271 -31.5 -10.242 1 93.44 216 THR A O 1
ATOM 1793 N N . GLY A 1 217 ? -1.562 -33.656 -9.992 1 91.25 217 GLY A N 1
ATOM 1794 C CA . GLY A 1 217 ? -2.744 -33.5 -9.156 1 91.25 217 GLY A CA 1
ATOM 1795 C C . GLY A 1 217 ? -4.023 -33.375 -9.961 1 91.25 217 GLY A C 1
ATOM 1796 O O . GLY A 1 217 ? -5.117 -33.344 -9.398 1 91.25 217 GLY A O 1
ATOM 1797 N N . PHE A 1 218 ? -3.916 -33.344 -11.258 1 92.5 218 PHE A N 1
ATOM 1798 C CA . PHE A 1 218 ? -5.062 -33.25 -12.156 1 92.5 218 PHE A CA 1
ATOM 1799 C C . PHE A 1 218 ? -5.309 -34.562 -12.883 1 92.5 218 PHE A C 1
ATOM 1801 O O . PHE A 1 218 ? -4.359 -35.25 -13.281 1 92.5 218 PHE A O 1
ATOM 1808 N N . ALA A 1 219 ? -6.578 -34.812 -13.086 1 94.25 219 ALA A N 1
ATOM 1809 C CA . ALA A 1 219 ? -6.863 -35.812 -14.125 1 94.25 219 ALA A CA 1
ATOM 1810 C C . ALA A 1 219 ? -6.516 -35.281 -15.508 1 94.25 219 ALA A C 1
ATOM 1812 O O . ALA A 1 219 ? -6.586 -34.062 -15.75 1 94.25 219 ALA A O 1
ATOM 1813 N N . PHE A 1 220 ? -6.164 -36.219 -16.375 1 95.56 220 PHE A N 1
ATOM 1814 C CA . PHE A 1 220 ? -5.727 -35.844 -17.719 1 95.56 220 PHE A CA 1
ATOM 1815 C C . PHE A 1 220 ? -6.738 -34.906 -18.375 1 95.56 220 PHE A C 1
ATOM 1817 O O . PHE A 1 220 ? -6.391 -33.812 -18.797 1 95.56 220 PHE A O 1
ATOM 1824 N N . VAL A 1 221 ? -7.961 -35.25 -18.375 1 95.06 221 VAL A N 1
ATOM 1825 C CA . VAL A 1 221 ? -9.008 -34.5 -19.047 1 95.06 221 VAL A CA 1
ATOM 1826 C C . VAL A 1 221 ? -9.219 -33.156 -18.328 1 95.06 221 VAL A C 1
ATOM 1828 O O . VAL A 1 221 ? -9.438 -32.125 -18.984 1 95.06 221 VAL A O 1
ATOM 1831 N N . GLU A 1 222 ? -9.156 -33.219 -17.047 1 93.69 222 GLU A N 1
ATOM 1832 C CA . GLU A 1 222 ? -9.297 -31.984 -16.266 1 93.69 222 GLU A CA 1
ATOM 1833 C C . GLU A 1 222 ? -8.227 -30.969 -16.625 1 93.69 222 GLU A C 1
ATOM 1835 O O . GLU A 1 222 ? -8.508 -29.781 -16.766 1 93.69 222 GLU A O 1
ATOM 1840 N N . TYR A 1 223 ? -7.004 -31.469 -16.734 1 95.06 223 TYR A N 1
ATOM 1841 C CA . TYR A 1 223 ? -5.898 -30.578 -17.062 1 95.06 223 TYR A CA 1
ATOM 1842 C C . TYR A 1 223 ? -6.082 -29.969 -18.453 1 95.06 223 TYR A C 1
ATOM 1844 O O . TYR A 1 223 ? -5.961 -28.75 -18.625 1 95.06 223 TYR A O 1
ATOM 1852 N N . VAL A 1 224 ? -6.371 -30.781 -19.438 1 96.31 224 VAL A N 1
ATOM 1853 C CA . VAL A 1 224 ? -6.574 -30.312 -20.797 1 96.31 224 VAL A CA 1
ATOM 1854 C C . VAL A 1 224 ? -7.672 -29.25 -20.828 1 96.31 224 VAL A C 1
ATOM 1856 O O . VAL A 1 224 ? -7.492 -28.172 -21.406 1 96.31 224 VAL A O 1
ATOM 1859 N N . ASN A 1 225 ? -8.734 -29.547 -20.156 1 95.25 225 ASN A N 1
ATOM 1860 C CA . ASN A 1 225 ? -9.844 -28.609 -20.109 1 95.25 225 ASN A CA 1
ATOM 1861 C C . ASN A 1 225 ? -9.438 -27.312 -19.422 1 95.25 225 ASN A C 1
ATOM 1863 O O . ASN A 1 225 ? -9.82 -26.219 -19.859 1 95.25 225 ASN A O 1
ATOM 1867 N N . SER A 1 226 ? -8.703 -27.453 -18.391 1 94.75 226 SER A N 1
ATOM 1868 C CA . SER A 1 226 ? -8.258 -26.266 -17.656 1 94.75 226 SER A CA 1
ATOM 1869 C C . SER A 1 226 ? -7.383 -25.375 -18.531 1 94.75 226 SER A C 1
ATOM 1871 O O . SER A 1 226 ? -7.523 -24.156 -18.516 1 94.75 226 SER A O 1
ATOM 1873 N N . VAL A 1 227 ? -6.473 -25.969 -19.266 1 95.75 227 VAL A N 1
ATOM 1874 C CA . VAL A 1 227 ? -5.609 -25.234 -20.188 1 95.75 227 VAL A CA 1
ATOM 1875 C C . VAL A 1 227 ? -6.457 -24.5 -21.219 1 95.75 227 VAL A C 1
ATOM 1877 O O . VAL A 1 227 ? -6.27 -23.312 -21.453 1 95.75 227 VAL A O 1
ATOM 1880 N N . ARG A 1 228 ? -7.367 -25.219 -21.75 1 96.62 228 ARG A N 1
ATOM 1881 C CA . ARG A 1 228 ? -8.219 -24.656 -22.797 1 96.62 228 ARG A CA 1
ATOM 1882 C C . ARG A 1 228 ? -9.07 -23.516 -22.25 1 96.62 228 ARG A C 1
ATOM 1884 O O . ARG A 1 228 ? -9.211 -22.469 -22.891 1 96.62 228 ARG A O 1
ATOM 1891 N N . ILE A 1 229 ? -9.602 -23.719 -21.078 1 95.44 229 ILE A N 1
ATOM 1892 C CA . ILE A 1 229 ? -10.461 -22.703 -20.469 1 95.44 229 ILE A CA 1
ATOM 1893 C C . ILE A 1 229 ? -9.633 -21.469 -20.125 1 95.44 229 ILE A C 1
ATOM 1895 O O . ILE A 1 229 ? -10.094 -20.328 -20.312 1 95.44 229 ILE A O 1
ATOM 1899 N N . LYS A 1 230 ? -8.492 -21.688 -19.609 1 93.75 230 LYS A N 1
ATOM 1900 C CA . LYS A 1 230 ? -7.59 -20.578 -19.328 1 93.75 230 LYS A CA 1
ATOM 1901 C C . LYS A 1 230 ? -7.344 -19.734 -20.578 1 93.75 230 LYS A C 1
ATOM 1903 O O . LYS A 1 230 ? -7.426 -18.5 -20.531 1 93.75 230 LYS A O 1
ATOM 1908 N N . GLU A 1 231 ? -7.086 -20.359 -21.656 1 94.69 231 GLU A N 1
ATOM 1909 C CA . GLU A 1 231 ? -6.848 -19.672 -22.922 1 94.69 231 GLU A CA 1
ATOM 1910 C C . GLU A 1 231 ? -8.117 -19 -23.438 1 94.69 231 GLU A C 1
ATOM 1912 O O . GLU A 1 231 ? -8.07 -17.906 -24 1 94.69 231 GLU A O 1
ATOM 1917 N N . ALA A 1 232 ? -9.18 -19.641 -23.234 1 95.81 232 ALA A N 1
ATOM 1918 C CA . ALA A 1 232 ? -10.461 -19.062 -23.625 1 95.81 232 ALA A CA 1
ATOM 1919 C C . ALA A 1 232 ? -10.75 -17.781 -22.859 1 95.81 232 ALA A C 1
ATOM 1921 O O . ALA A 1 232 ? -11.18 -16.781 -23.438 1 95.81 232 ALA A O 1
ATOM 1922 N N . LYS A 1 233 ? -10.539 -17.891 -21.625 1 93.75 233 LYS A N 1
ATOM 1923 C CA . LYS A 1 233 ? -10.758 -16.734 -20.781 1 93.75 233 LYS A CA 1
ATOM 1924 C C . LYS A 1 233 ? -9.914 -15.547 -21.25 1 93.75 233 LYS A C 1
ATOM 1926 O O . LYS A 1 233 ? -10.406 -14.414 -21.312 1 93.75 233 LYS A O 1
ATOM 1931 N N . LYS A 1 234 ? -8.711 -15.812 -21.547 1 92.88 234 LYS A N 1
ATOM 1932 C CA . LYS A 1 234 ? -7.809 -14.773 -22.047 1 92.88 234 LYS A CA 1
ATOM 1933 C C . LYS A 1 234 ? -8.367 -14.133 -23.312 1 92.88 234 LYS A C 1
ATOM 1935 O O . LYS A 1 234 ? -8.359 -12.906 -23.438 1 92.88 234 LYS A O 1
ATOM 1940 N N . GLN A 1 235 ? -8.859 -14.914 -24.125 1 94.69 235 GLN A N 1
ATOM 1941 C CA . GLN A 1 235 ? -9.406 -14.414 -25.391 1 94.69 235 GLN A CA 1
ATOM 1942 C C . GLN A 1 235 ? -10.688 -13.617 -25.156 1 94.69 235 GLN A C 1
ATOM 1944 O O . GLN A 1 235 ? -10.93 -12.617 -25.844 1 94.69 235 GLN A O 1
ATOM 1949 N N . LEU A 1 236 ? -11.492 -14.062 -24.25 1 94.62 236 LEU A N 1
ATOM 1950 C CA . LEU A 1 236 ? -12.727 -13.359 -23.922 1 94.62 236 LEU A CA 1
ATOM 1951 C C . LEU A 1 236 ? -12.43 -11.961 -23.391 1 94.62 236 LEU A C 1
ATOM 1953 O O . LEU A 1 236 ? -13.125 -11 -23.719 1 94.62 236 LEU A O 1
ATOM 1957 N N . GLU A 1 237 ? -11.414 -11.906 -22.656 1 91.56 237 GLU A N 1
ATOM 1958 C CA . GLU A 1 237 ? -11.062 -10.648 -22 1 91.56 237 GLU A CA 1
ATOM 1959 C C . GLU A 1 237 ? -10.352 -9.703 -22.969 1 91.56 237 GLU A C 1
ATOM 1961 O O . GLU A 1 237 ? -10.344 -8.492 -22.766 1 91.56 237 GLU A O 1
ATOM 1966 N N . SER A 1 238 ? -9.797 -10.156 -24.031 1 92.5 238 SER A N 1
ATOM 1967 C CA . SER A 1 238 ? -8.914 -9.32 -24.828 1 92.5 238 SER A CA 1
ATOM 1968 C C . SER A 1 238 ? -9.43 -9.18 -26.266 1 92.5 238 SER A C 1
ATOM 1970 O O . SER A 1 238 ? -8.836 -8.469 -27.078 1 92.5 238 SER A O 1
ATOM 1972 N N . SER A 1 239 ? -10.469 -9.898 -26.578 1 91.69 239 SER A N 1
ATOM 1973 C CA . SER A 1 239 ? -10.945 -9.844 -27.953 1 91.69 239 SER A CA 1
ATOM 1974 C C . SER A 1 239 ? -12.469 -9.75 -28 1 91.69 239 SER A C 1
ATOM 1976 O O . SER A 1 239 ? -13.141 -9.898 -26.969 1 91.69 239 SER A O 1
ATOM 1978 N N . SER A 1 240 ? -12.984 -9.484 -29.141 1 91.75 240 SER A N 1
ATOM 1979 C CA . SER A 1 240 ? -14.43 -9.406 -29.344 1 91.75 240 SER A CA 1
ATOM 1980 C C . SER A 1 240 ? -14.945 -10.641 -30.094 1 91.75 240 SER A C 1
ATOM 1982 O O . SER A 1 240 ? -16.047 -10.617 -30.641 1 91.75 240 SER A O 1
ATOM 1984 N N . LEU A 1 241 ? -14.117 -11.609 -30.109 1 93.44 241 LEU A N 1
ATOM 1985 C CA . LEU A 1 241 ? -14.539 -12.82 -30.797 1 93.44 241 LEU A CA 1
ATOM 1986 C C . LEU A 1 241 ? -15.789 -13.414 -30.156 1 93.44 241 LEU A C 1
ATOM 1988 O O . LEU A 1 241 ? -15.953 -13.344 -28.938 1 93.44 241 LEU A O 1
ATOM 1992 N N . LYS A 1 242 ? -16.625 -13.984 -31.062 1 93.75 242 LYS A N 1
ATOM 1993 C CA . LYS A 1 242 ? -17.812 -14.641 -30.547 1 93.75 242 LYS A CA 1
ATOM 1994 C C . LYS A 1 242 ? -17.453 -15.852 -29.703 1 93.75 242 LYS A C 1
ATOM 1996 O O . LYS A 1 242 ? -16.5 -16.562 -29.984 1 93.75 242 LYS A O 1
ATOM 2001 N N . VAL A 1 243 ? -18.234 -16.172 -28.781 1 95.44 243 VAL A N 1
ATOM 2002 C CA . VAL A 1 243 ? -18 -17.25 -27.828 1 95.44 243 VAL A CA 1
ATOM 2003 C C . VAL A 1 243 ? -17.844 -18.578 -28.562 1 95.44 243 VAL A C 1
ATOM 2005 O O . VAL A 1 243 ? -16.984 -19.391 -28.234 1 95.44 243 VAL A O 1
ATOM 2008 N N . ASN A 1 244 ? -18.688 -18.812 -29.516 1 95.38 244 ASN A N 1
ATOM 2009 C CA . ASN A 1 244 ? -18.641 -20.078 -30.25 1 95.38 244 ASN A CA 1
ATOM 2010 C C . ASN A 1 244 ? -17.328 -20.219 -31.016 1 95.38 244 ASN A C 1
ATOM 2012 O O . ASN A 1 244 ? -16.781 -21.328 -31.109 1 95.38 244 ASN A O 1
ATOM 2016 N N . LEU A 1 245 ? -16.828 -19.188 -31.547 1 96.19 245 LEU A N 1
ATOM 2017 C CA . LEU A 1 245 ? -15.547 -19.219 -32.25 1 96.19 245 LEU A CA 1
ATOM 2018 C C . LEU A 1 245 ? -14.398 -19.469 -31.266 1 96.19 245 LEU A C 1
ATOM 2020 O O . LEU A 1 245 ? -13.484 -20.234 -31.562 1 96.19 245 LEU A O 1
ATOM 2024 N N . ILE A 1 246 ? -14.453 -18.828 -30.125 1 96.88 246 ILE A N 1
ATOM 2025 C CA . ILE A 1 246 ? -13.43 -19.031 -29.094 1 96.88 246 ILE A CA 1
ATOM 2026 C C . ILE A 1 246 ? -13.43 -20.484 -28.641 1 96.88 246 ILE A C 1
ATOM 2028 O O . ILE A 1 246 ? -12.367 -21.109 -28.516 1 96.88 246 ILE A O 1
ATOM 2032 N N . ALA A 1 247 ? -14.594 -21.031 -28.438 1 97.12 247 ALA A N 1
ATOM 2033 C CA . ALA A 1 247 ? -14.719 -22.422 -28.016 1 97.12 247 ALA A CA 1
ATOM 2034 C C . ALA A 1 247 ? -14.023 -23.344 -29 1 97.12 247 ALA A C 1
ATOM 2036 O O . ALA A 1 247 ? -13.242 -24.219 -28.609 1 97.12 247 ALA A O 1
ATOM 2037 N N . ARG A 1 248 ? -14.227 -23.109 -30.234 1 96.12 248 ARG A N 1
ATOM 2038 C CA . ARG A 1 248 ? -13.609 -23.922 -31.281 1 96.12 248 ARG A CA 1
ATOM 2039 C C . ARG A 1 248 ? -12.102 -23.703 -31.344 1 96.12 248 ARG A C 1
ATOM 2041 O O . ARG A 1 248 ? -11.336 -24.656 -31.453 1 96.12 248 ARG A O 1
ATOM 2048 N N . LYS A 1 249 ? -11.703 -22.547 -31.234 1 96.56 249 LYS A N 1
ATOM 2049 C CA . LYS A 1 249 ? -10.297 -22.188 -31.359 1 96.56 249 LYS A CA 1
ATOM 2050 C C . LYS A 1 249 ? -9.461 -22.828 -30.25 1 96.56 249 LYS A C 1
ATOM 2052 O O . LYS A 1 249 ? -8.297 -23.172 -30.453 1 96.56 249 LYS A O 1
ATOM 2057 N N . VAL A 1 250 ? -10.148 -22.938 -29.141 1 97.38 250 VAL A N 1
ATOM 2058 C CA . VAL A 1 250 ? -9.359 -23.438 -28.016 1 97.38 250 VAL A CA 1
ATOM 2059 C C . VAL A 1 250 ? -9.492 -24.953 -27.938 1 97.38 250 VAL A C 1
ATOM 2061 O O . VAL A 1 250 ? -8.93 -25.578 -27.031 1 97.38 250 VAL A O 1
ATOM 2064 N N . GLY A 1 251 ? -10.281 -25.547 -28.766 1 96.88 251 GLY A N 1
ATOM 2065 C CA . GLY A 1 251 ? -10.195 -27 -28.922 1 96.88 251 GLY A CA 1
ATOM 2066 C C . GLY A 1 251 ? -11.445 -27.719 -28.484 1 96.88 251 GLY A C 1
ATOM 2067 O O . GLY A 1 251 ? -11.461 -28.953 -28.375 1 96.88 251 GLY A O 1
ATOM 2068 N N . PHE A 1 252 ? -12.516 -26.984 -28.188 1 96.56 252 PHE A N 1
ATOM 2069 C CA . PHE A 1 252 ? -13.766 -27.656 -27.828 1 96.56 252 PHE A CA 1
ATOM 2070 C C . PHE A 1 252 ? -14.57 -27.984 -29.078 1 96.56 252 PHE A C 1
ATOM 2072 O O . PHE A 1 252 ? -14.648 -27.188 -30.016 1 96.56 252 PHE A O 1
ATOM 2079 N N . GLY A 1 253 ? -15.148 -29.188 -29.031 1 91.38 253 GLY A N 1
ATOM 2080 C CA . GLY A 1 253 ? -15.969 -29.609 -30.156 1 91.38 253 GLY A CA 1
ATOM 2081 C C . GLY A 1 253 ? -17.422 -29.172 -30.031 1 91.38 253 GLY A C 1
ATOM 2082 O O . GLY A 1 253 ? -18.172 -29.266 -31 1 91.38 253 GLY A O 1
ATOM 2083 N N . SER A 1 254 ? -17.781 -28.766 -28.906 1 93.38 254 SER A N 1
ATOM 2084 C CA . SER A 1 254 ? -19.156 -28.391 -28.625 1 93.38 254 SER A CA 1
ATOM 2085 C C . SER A 1 254 ? -19.219 -27.141 -27.734 1 93.38 254 SER A C 1
ATOM 2087 O O . SER A 1 254 ? -18.594 -27.109 -26.672 1 93.38 254 SER A O 1
ATOM 2089 N N . VAL A 1 255 ? -20.016 -26.188 -28.203 1 94.75 255 VAL A N 1
ATOM 2090 C CA . VAL A 1 255 ? -20.188 -24.953 -27.438 1 94.75 255 VAL A CA 1
ATOM 2091 C C . VAL A 1 255 ? -20.906 -25.234 -26.125 1 94.75 255 VAL A C 1
ATOM 2093 O O . VAL A 1 255 ? -20.609 -24.609 -25.094 1 94.75 255 VAL A O 1
ATOM 2096 N N . THR A 1 256 ? -21.766 -26.141 -26.203 1 96 256 THR A N 1
ATOM 2097 C CA . THR A 1 256 ? -22.5 -26.531 -25 1 96 256 THR A CA 1
ATOM 2098 C C . THR A 1 256 ? -21.547 -27.125 -23.953 1 96 256 THR A C 1
ATOM 2100 O O . THR A 1 256 ? -21.594 -26.75 -22.781 1 96 256 THR A O 1
ATOM 2103 N N . HIS A 1 257 ? -20.75 -28 -24.453 1 96.25 257 HIS A N 1
ATOM 2104 C CA . HIS A 1 257 ? -19.75 -28.594 -23.562 1 96.25 257 HIS A CA 1
ATOM 2105 C C . HIS A 1 257 ? -18.781 -27.531 -23.047 1 96.25 257 HIS A C 1
ATOM 2107 O O . HIS A 1 257 ? -18.453 -27.516 -21.859 1 96.25 257 HIS A O 1
ATOM 2113 N N . PHE A 1 258 ? -18.422 -26.672 -23.906 1 96.94 258 PHE A N 1
ATOM 2114 C CA . PHE A 1 258 ? -17.547 -25.547 -23.531 1 96.94 258 PHE A CA 1
ATOM 2115 C C . PHE A 1 258 ? -18.156 -24.734 -22.406 1 96.94 258 PHE A C 1
ATOM 2117 O O . PHE A 1 258 ? -17.5 -24.453 -21.406 1 96.94 258 PHE A O 1
ATOM 2124 N N . GLY A 1 259 ? -19.297 -24.344 -22.578 1 96.25 259 GLY A N 1
ATOM 2125 C CA . GLY A 1 259 ? -19.969 -23.531 -21.578 1 96.25 259 GLY A CA 1
ATOM 2126 C C . GLY A 1 259 ? -20.031 -24.203 -20.219 1 96.25 259 GLY A C 1
ATOM 2127 O O . GLY A 1 259 ? -19.797 -23.562 -19.188 1 96.25 259 GLY A O 1
ATOM 2128 N N . ARG A 1 260 ? -20.328 -25.469 -20.219 1 95.94 260 ARG A N 1
ATOM 2129 C CA . ARG A 1 260 ? -20.422 -26.234 -18.984 1 95.94 260 ARG A CA 1
ATOM 2130 C C . ARG A 1 260 ? -19.078 -26.297 -18.266 1 95.94 260 ARG A C 1
ATOM 2132 O O . ARG A 1 260 ? -18.969 -26.016 -17.078 1 95.94 260 ARG A O 1
ATOM 2139 N N . VAL A 1 261 ? -18.109 -26.672 -19.016 1 95.19 261 VAL A N 1
ATOM 2140 C CA . VAL A 1 261 ? -16.766 -26.812 -18.453 1 95.19 261 VAL A CA 1
ATOM 2141 C C . VAL A 1 261 ? -16.25 -25.453 -17.969 1 95.19 261 VAL A C 1
ATOM 2143 O O . VAL A 1 261 ? -15.641 -25.344 -16.906 1 95.19 261 VAL A O 1
ATOM 2146 N N . PHE A 1 262 ? -16.562 -24.422 -18.797 1 95.44 262 PHE A N 1
ATOM 2147 C CA . PHE A 1 262 ? -16.156 -23.062 -18.453 1 95.44 262 PHE A CA 1
ATOM 2148 C C . PHE A 1 262 ? -16.719 -22.672 -17.078 1 95.44 262 PHE A C 1
ATOM 2150 O O . PHE A 1 262 ? -15.984 -22.172 -16.234 1 95.44 262 PHE A O 1
ATOM 2157 N N . LYS A 1 263 ? -17.875 -22.969 -16.875 1 93.56 263 LYS A N 1
ATOM 2158 C CA . LYS A 1 263 ? -18.531 -22.625 -15.617 1 93.56 263 LYS A CA 1
ATOM 2159 C C . LYS A 1 263 ? -17.953 -23.422 -14.453 1 93.56 263 LYS A C 1
ATOM 2161 O O . LYS A 1 263 ? -17.75 -22.875 -13.359 1 93.56 263 LYS A O 1
ATOM 2166 N N . VAL A 1 264 ? -17.734 -24.625 -14.695 1 90.5 264 VAL A N 1
ATOM 2167 C CA . VAL A 1 264 ? -17.188 -25.484 -13.656 1 90.5 264 VAL A CA 1
ATOM 2168 C C . VAL A 1 264 ? -15.805 -25 -13.25 1 90.5 264 VAL A C 1
ATOM 2170 O O . VAL A 1 264 ? -15.477 -24.953 -12.062 1 90.5 264 VAL A O 1
ATOM 2173 N N . VAL A 1 265 ? -15 -24.594 -14.188 1 88.5 265 VAL A N 1
ATOM 2174 C CA . VAL A 1 265 ? -13.602 -24.25 -13.953 1 88.5 265 VAL A CA 1
ATOM 2175 C C . VAL A 1 265 ? -13.516 -22.844 -13.375 1 88.5 265 VAL A C 1
ATOM 2177 O O . VAL A 1 265 ? -12.703 -22.578 -12.477 1 88.5 265 VAL A O 1
ATOM 2180 N N . THR A 1 266 ? -14.344 -21.875 -13.82 1 87.06 266 THR A N 1
ATOM 2181 C CA . THR A 1 266 ? -14.164 -20.469 -13.453 1 87.06 266 THR A CA 1
ATOM 2182 C C . THR A 1 266 ? -15.234 -20.031 -12.453 1 87.06 266 THR A C 1
ATOM 2184 O O . THR A 1 266 ? -15.102 -19 -11.805 1 87.06 266 THR A O 1
ATOM 2187 N N . GLY A 1 267 ? -16.25 -20.797 -12.375 1 87.44 267 GLY A N 1
ATOM 2188 C CA . GLY A 1 267 ? -17.375 -20.422 -11.523 1 87.44 267 GLY A CA 1
ATOM 2189 C C . GLY A 1 267 ? -18.391 -19.531 -12.211 1 87.44 267 GLY A C 1
ATOM 2190 O O . GLY A 1 267 ? -19.438 -19.219 -11.656 1 87.44 267 GLY A O 1
ATOM 2191 N N . HIS A 1 268 ? -18.125 -19.141 -13.477 1 89.69 268 HIS A N 1
ATOM 2192 C CA . HIS A 1 268 ? -18.984 -18.219 -14.203 1 89.69 268 HIS A CA 1
ATOM 2193 C C . HIS A 1 268 ? -19.141 -18.656 -15.664 1 89.69 268 HIS A C 1
ATOM 2195 O O . HIS A 1 268 ? -18.359 -19.469 -16.156 1 89.69 268 HIS A O 1
ATOM 2201 N N . SER A 1 269 ? -20.156 -18.094 -16.281 1 93.69 269 SER A N 1
ATOM 2202 C CA . SER A 1 269 ? -20.328 -18.297 -17.719 1 93.69 269 SER A CA 1
ATOM 2203 C C . SER A 1 269 ? -19.297 -17.516 -18.516 1 93.69 269 SER A C 1
ATOM 2205 O O . SER A 1 269 ? -18.734 -16.531 -18.016 1 93.69 269 SER A O 1
ATOM 2207 N N . PRO A 1 270 ? -19.047 -17.969 -19.719 1 93.81 270 PRO A N 1
ATOM 2208 C CA . PRO A 1 270 ? -18.062 -17.281 -20.562 1 93.81 270 PRO A CA 1
ATOM 2209 C C . PRO A 1 270 ? -18.359 -15.789 -20.719 1 93.81 270 PRO A C 1
ATOM 2211 O O . PRO A 1 270 ? -17.453 -14.961 -20.656 1 93.81 270 PRO A O 1
ATOM 2214 N N . LEU A 1 271 ? -19.531 -15.414 -20.828 1 92.12 271 LEU A N 1
ATOM 2215 C CA . LEU A 1 271 ? -19.906 -14.031 -21.109 1 92.12 271 LEU A CA 1
ATOM 2216 C C . LEU A 1 271 ? -19.578 -13.125 -19.938 1 92.12 271 LEU A C 1
ATOM 2218 O O . LEU A 1 271 ? -19.484 -11.906 -20.094 1 92.12 271 LEU A O 1
ATOM 2222 N N . HIS A 1 272 ? -19.469 -13.734 -18.844 1 89.62 272 HIS A N 1
ATOM 2223 C CA . HIS A 1 272 ? -19.094 -12.977 -17.656 1 89.62 272 HIS A CA 1
ATOM 2224 C C . HIS A 1 272 ? -17.75 -12.281 -17.844 1 89.62 272 HIS A C 1
ATOM 2226 O O . HIS A 1 272 ? -17.531 -11.188 -17.312 1 89.62 272 HIS A O 1
ATOM 2232 N N . TYR A 1 273 ? -16.953 -12.82 -18.609 1 88.5 273 TYR A N 1
ATOM 2233 C CA . TYR A 1 273 ? -15.586 -12.328 -18.75 1 88.5 273 TYR A CA 1
ATOM 2234 C C . TYR A 1 273 ? -15.445 -11.5 -20.031 1 88.5 273 TYR A C 1
ATOM 2236 O O . TYR A 1 273 ? -14.344 -11.062 -20.359 1 88.5 273 TYR A O 1
ATOM 2244 N N . ARG A 1 274 ? -16.5 -11.344 -20.609 1 86.81 274 ARG A N 1
ATOM 2245 C CA . ARG A 1 274 ? -16.469 -10.562 -21.844 1 86.81 274 ARG A CA 1
ATOM 2246 C C . ARG A 1 274 ? -16.156 -9.102 -21.547 1 86.81 274 ARG A C 1
ATOM 2248 O O . ARG A 1 274 ? -16.766 -8.492 -20.672 1 86.81 274 ARG A O 1
ATOM 2255 N N . ARG A 1 275 ? -15.086 -8.664 -22.297 1 72.19 275 ARG A N 1
ATOM 2256 C CA . ARG A 1 275 ? -14.742 -7.25 -22.203 1 72.19 275 ARG A CA 1
ATOM 2257 C C . ARG A 1 275 ? -15.961 -6.367 -22.422 1 72.19 275 ARG A C 1
ATOM 2259 O O . ARG A 1 275 ? -16.734 -6.598 -23.359 1 72.19 275 ARG A O 1
ATOM 2266 N N . LYS A 1 276 ? -16.484 -5.574 -21.578 1 59.41 276 LYS A N 1
ATOM 2267 C CA . LYS A 1 276 ? -17.531 -4.617 -21.906 1 59.41 276 LYS A CA 1
ATOM 2268 C C . LYS A 1 276 ? -17.125 -3.742 -23.094 1 59.41 276 LYS A C 1
ATOM 2270 O O . LYS A 1 276 ? -16.062 -3.119 -23.062 1 59.41 276 LYS A O 1
ATOM 2275 N N . GLY A 1 277 ? -17.266 -4.031 -24.25 1 44.25 277 GLY A N 1
ATOM 2276 C CA . GLY A 1 277 ? -17.078 -3.123 -25.359 1 44.25 277 GLY A CA 1
ATOM 2277 C C . GLY A 1 277 ? -17.547 -1.71 -25.062 1 44.25 277 GLY A C 1
ATOM 2278 O O . GLY A 1 277 ? -18.562 -1.513 -24.391 1 44.25 277 GLY A O 1
ATOM 2279 N N . GLU A 1 278 ? -16.688 -0.681 -24.922 1 38.59 278 GLU A N 1
ATOM 2280 C CA . GLU A 1 278 ? -17.219 0.586 -25.422 1 38.59 278 GLU A CA 1
ATOM 2281 C C . GLU A 1 278 ? -17.828 0.43 -26.812 1 38.59 278 GLU A C 1
ATOM 2283 O O . GLU A 1 278 ? -17.328 -0.351 -27.625 1 38.59 278 GLU A O 1
ATOM 2288 N N . MET B 1 1 ? 23.906 9.781 13.266 1 51.5 1 MET B N 1
ATOM 2289 C CA . MET B 1 1 ? 23.094 9.453 12.094 1 51.5 1 MET B CA 1
ATOM 2290 C C . MET B 1 1 ? 22.672 10.719 11.359 1 51.5 1 MET B C 1
ATOM 2292 O O . MET B 1 1 ? 22.188 11.672 11.977 1 51.5 1 MET B O 1
ATOM 2296 N N . GLY B 1 2 ? 23.141 11.039 10.195 1 65.88 2 GLY B N 1
ATOM 2297 C CA . GLY B 1 2 ? 23.062 12.281 9.453 1 65.88 2 GLY B CA 1
ATOM 2298 C C . GLY B 1 2 ? 21.641 12.648 9.055 1 65.88 2 GLY B C 1
ATOM 2299 O O . GLY B 1 2 ? 20.703 11.875 9.281 1 65.88 2 GLY B O 1
ATOM 2300 N N . ASN B 1 3 ? 21.328 13.898 8.695 1 85.5 3 ASN B N 1
ATOM 2301 C CA . ASN B 1 3 ? 20.078 14.422 8.148 1 85.5 3 ASN B CA 1
ATOM 2302 C C . ASN B 1 3 ? 19.656 13.672 6.895 1 85.5 3 ASN B C 1
ATOM 2304 O O . ASN B 1 3 ? 20.5 13.273 6.09 1 85.5 3 ASN B O 1
ATOM 2308 N N . LEU B 1 4 ? 18.5 13.211 6.977 1 92.44 4 LEU B N 1
ATOM 2309 C CA . LEU B 1 4 ? 17.906 12.508 5.844 1 92.44 4 LEU B CA 1
ATOM 2310 C C . LEU B 1 4 ? 16.812 13.352 5.184 1 92.44 4 LEU B C 1
ATOM 2312 O O . LEU B 1 4 ? 15.977 13.93 5.875 1 92.44 4 LEU B O 1
ATOM 2316 N N . TYR B 1 5 ? 16.922 13.492 3.883 1 93.62 5 TYR B N 1
ATOM 2317 C CA . TYR B 1 5 ? 15.867 14.133 3.104 1 93.62 5 TYR B CA 1
ATOM 2318 C C . TYR B 1 5 ? 15.633 13.391 1.791 1 93.62 5 TYR B C 1
ATOM 2320 O O . TYR B 1 5 ? 16.578 13.148 1.033 1 93.62 5 TYR B O 1
ATOM 2328 N N . TYR B 1 6 ? 14.469 12.953 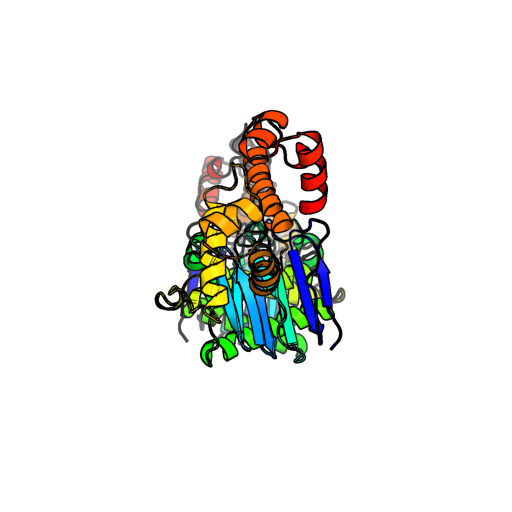1.59 1 94.88 6 TYR B N 1
ATOM 2329 C CA . TYR B 1 6 ? 14.047 12.32 0.344 1 94.88 6 TYR B CA 1
ATOM 2330 C C . TYR B 1 6 ? 12.711 12.891 -0.127 1 94.88 6 TYR B C 1
ATOM 2332 O O . TYR B 1 6 ? 11.797 13.094 0.676 1 94.88 6 TYR B O 1
ATOM 2340 N N . GLU B 1 7 ? 12.594 13.188 -1.386 1 93.62 7 GLU B N 1
ATOM 2341 C CA . GLU B 1 7 ? 11.352 13.578 -2.039 1 93.62 7 GLU B CA 1
ATOM 2342 C C . GLU B 1 7 ? 11.25 12.969 -3.434 1 93.62 7 GLU B C 1
ATOM 2344 O O . GLU B 1 7 ? 12.195 13.039 -4.223 1 93.62 7 GLU B O 1
ATOM 2349 N N . ASN B 1 8 ? 10.148 12.266 -3.68 1 91.81 8 ASN B N 1
ATOM 2350 C CA . ASN B 1 8 ? 10.016 11.695 -5.016 1 91.81 8 ASN B CA 1
ATOM 2351 C C . ASN B 1 8 ? 9.766 12.773 -6.066 1 91.81 8 ASN B C 1
ATOM 2353 O O . ASN B 1 8 ? 9.5 13.93 -5.727 1 91.81 8 ASN B O 1
ATOM 2357 N N . HIS B 1 9 ? 9.844 12.406 -7.352 1 87.38 9 HIS B N 1
ATOM 2358 C CA . HIS B 1 9 ? 9.797 13.352 -8.461 1 87.38 9 HIS B CA 1
ATOM 2359 C C . HIS B 1 9 ? 8.461 14.094 -8.5 1 87.38 9 HIS B C 1
ATOM 2361 O O . HIS B 1 9 ? 8.414 15.289 -8.797 1 87.38 9 HIS B O 1
ATOM 2367 N N . ALA B 1 10 ? 7.398 13.445 -8.078 1 86.75 10 ALA B N 1
ATOM 2368 C CA . ALA B 1 10 ? 6.055 14.008 -8.18 1 86.75 10 ALA B CA 1
ATOM 2369 C C . ALA B 1 10 ? 5.727 14.875 -6.969 1 86.75 10 ALA B C 1
ATOM 2371 O O . ALA B 1 10 ? 4.703 15.57 -6.953 1 86.75 10 ALA B O 1
ATOM 2372 N N . GLY B 1 11 ? 6.547 14.891 -5.922 1 89.69 11 GLY B N 1
ATOM 2373 C CA . GLY B 1 11 ? 6.293 15.648 -4.711 1 89.69 11 GLY B CA 1
ATOM 2374 C C . GLY B 1 11 ? 5.133 15.109 -3.896 1 89.69 11 GLY B C 1
ATOM 2375 O O . GLY B 1 11 ? 4.5 15.852 -3.141 1 89.69 11 GLY B O 1
ATOM 2376 N N . THR B 1 12 ? 4.852 13.82 -4.102 1 92.94 12 THR B N 1
ATOM 2377 C CA . THR B 1 12 ? 3.686 13.227 -3.461 1 92.94 12 THR B CA 1
ATOM 2378 C C . THR B 1 12 ? 4.105 12.344 -2.287 1 92.94 12 THR B C 1
ATOM 2380 O O . THR B 1 12 ? 3.26 11.852 -1.54 1 92.94 12 THR B O 1
ATOM 2383 N N . PHE B 1 13 ? 5.418 12.203 -2.152 1 95.56 13 PHE B N 1
ATOM 2384 C CA . PHE B 1 13 ? 5.969 11.43 -1.041 1 95.56 13 PHE B CA 1
ATOM 2385 C C . PHE B 1 13 ? 7.312 12 -0.603 1 95.56 13 PHE B C 1
ATOM 2387 O O . PHE B 1 13 ? 8.227 12.133 -1.414 1 95.56 13 PHE B O 1
ATOM 2394 N N . LEU B 1 14 ? 7.434 12.352 0.634 1 95.94 14 LEU B N 1
ATOM 2395 C CA . LEU B 1 14 ? 8.633 12.969 1.189 1 95.94 14 LEU B CA 1
ATOM 2396 C C . LEU B 1 14 ? 8.93 12.414 2.578 1 95.94 14 LEU B C 1
ATOM 2398 O O . LEU B 1 14 ? 8.016 12.211 3.381 1 95.94 14 LEU B O 1
ATOM 2402 N N . VAL B 1 15 ? 10.195 12.133 2.873 1 96.94 15 VAL B N 1
ATOM 2403 C CA . VAL B 1 15 ? 10.664 11.727 4.191 1 96.94 15 VAL B CA 1
ATOM 2404 C C . VAL B 1 15 ? 11.844 12.594 4.621 1 96.94 15 VAL B C 1
ATOM 2406 O O . VAL B 1 15 ? 12.812 12.75 3.875 1 96.94 15 VAL B O 1
ATOM 2409 N N . SER B 1 16 ? 11.711 13.188 5.75 1 95.5 16 SER B N 1
ATOM 2410 C CA . SER B 1 16 ? 12.789 13.992 6.309 1 95.5 16 SER B CA 1
ATOM 2411 C C . SER B 1 16 ? 13.086 13.609 7.754 1 95.5 16 SER B C 1
ATOM 2413 O O . SER B 1 16 ? 12.172 13.508 8.578 1 95.5 16 SER B O 1
ATOM 2415 N N . HIS B 1 17 ? 14.25 13.266 8.062 1 94.56 17 HIS B N 1
ATOM 2416 C CA . HIS B 1 17 ? 14.742 12.992 9.406 1 94.56 17 HIS B CA 1
ATOM 2417 C C . HIS B 1 17 ? 15.891 13.922 9.781 1 94.56 17 HIS B C 1
ATOM 2419 O O . HIS B 1 17 ? 16.891 14.008 9.055 1 94.56 17 HIS B O 1
ATOM 2425 N N . ARG B 1 18 ? 15.734 14.68 10.789 1 89.5 18 ARG B N 1
ATOM 2426 C CA . ARG B 1 18 ? 16.734 15.68 11.18 1 89.5 18 ARG B CA 1
ATOM 2427 C C . ARG B 1 18 ? 16.984 15.648 12.68 1 89.5 18 ARG B C 1
ATOM 2429 O O . ARG B 1 18 ? 16.047 15.508 13.469 1 89.5 18 ARG B O 1
ATOM 2436 N N . LYS B 1 19 ? 18.297 15.688 12.914 1 83.69 19 LYS B N 1
ATOM 2437 C CA . LYS B 1 19 ? 18.75 15.945 14.281 1 83.69 19 LYS B CA 1
ATOM 2438 C C . LYS B 1 19 ? 19.391 17.328 14.398 1 83.69 19 LYS B C 1
ATOM 2440 O O . LYS B 1 19 ? 20.406 17.594 13.766 1 83.69 19 LYS B O 1
ATOM 2445 N N . ALA B 1 20 ? 18.578 18.344 14.672 1 69.44 20 ALA B N 1
ATOM 2446 C CA . ALA B 1 20 ? 19.125 19.703 14.562 1 69.44 20 ALA B CA 1
ATOM 2447 C C . ALA B 1 20 ? 18.969 20.469 15.875 1 69.44 20 ALA B C 1
ATOM 2449 O O . ALA B 1 20 ? 18.109 20.125 16.688 1 69.44 20 ALA B O 1
ATOM 2450 N N . LEU B 1 21 ? 19.922 21.25 16.156 1 58.84 21 LEU B N 1
ATOM 2451 C CA . LEU B 1 21 ? 19.781 22.203 17.266 1 58.84 21 LEU B CA 1
ATOM 2452 C C . LEU B 1 21 ? 18.656 23.188 17 1 58.84 21 LEU B C 1
ATOM 2454 O O . LEU B 1 21 ? 17.922 23.547 17.922 1 58.84 21 LEU B O 1
ATOM 2458 N N . SER B 1 22 ? 18.688 23.906 15.828 1 53.16 22 SER B N 1
ATOM 2459 C CA . SER B 1 22 ? 17.656 24.891 15.539 1 53.16 22 SER B CA 1
ATOM 2460 C C . SER B 1 22 ? 17.094 24.719 14.133 1 53.16 22 SER B C 1
ATOM 2462 O O . SER B 1 22 ? 17.812 24.281 13.227 1 53.16 22 SER B O 1
ATOM 2464 N N . HIS B 1 23 ? 15.922 24.203 13.938 1 54 23 HIS B N 1
ATOM 2465 C CA . HIS B 1 23 ? 15.539 24.062 12.539 1 54 23 HIS B CA 1
ATOM 2466 C C . HIS B 1 23 ? 14.484 25.109 12.156 1 54 23 HIS B C 1
ATOM 2468 O O . HIS B 1 23 ? 13.602 25.422 12.945 1 54 23 HIS B O 1
ATOM 2474 N N . HIS B 1 24 ? 14.891 26.047 11.203 1 48.28 24 HIS B N 1
ATOM 2475 C CA . HIS B 1 24 ? 13.867 26.797 10.477 1 48.28 24 HIS B CA 1
ATOM 2476 C C . HIS B 1 24 ? 13.219 25.938 9.406 1 48.28 24 HIS B C 1
ATOM 2478 O O . HIS B 1 24 ? 13.906 25.281 8.625 1 48.28 24 HIS B O 1
ATOM 2484 N N . MET B 1 25 ? 12.109 25.391 9.562 1 51.72 25 MET B N 1
ATOM 2485 C CA . MET B 1 25 ? 11.352 24.625 8.578 1 51.72 25 MET B CA 1
ATOM 2486 C C . MET B 1 25 ? 11.32 25.344 7.238 1 51.72 25 MET B C 1
ATOM 2488 O O . MET B 1 25 ? 11.047 26.547 7.184 1 51.72 25 MET B O 1
ATOM 2492 N N . PRO B 1 26 ? 11.836 24.734 6.312 1 48.53 26 PRO B N 1
ATOM 2493 C CA . PRO B 1 26 ? 11.711 25.438 5.035 1 48.53 26 PRO B CA 1
ATOM 2494 C C . PRO B 1 26 ? 10.305 25.969 4.789 1 48.53 26 PRO B C 1
ATOM 2496 O O . PRO B 1 26 ? 9.391 25.719 5.582 1 48.53 26 PRO B O 1
ATOM 2499 N N . VAL B 1 27 ? 9.977 26.312 3.299 1 50.69 27 VAL B N 1
ATOM 2500 C CA . VAL B 1 27 ? 9.164 27.281 2.549 1 50.69 27 VAL B CA 1
ATOM 2501 C C . VAL B 1 27 ? 7.688 26.922 2.688 1 50.69 27 VAL B C 1
ATOM 2503 O O . VAL B 1 27 ? 6.863 27.781 3.016 1 50.69 27 VAL B O 1
ATOM 2506 N N . SER B 1 28 ? 7.152 25.703 2.01 1 56.78 28 SER B N 1
ATOM 2507 C CA . SER B 1 28 ? 5.719 25.766 1.756 1 56.78 28 SER B CA 1
ATOM 2508 C C . SER B 1 28 ? 4.918 25.406 3.004 1 56.78 28 SER B C 1
ATOM 2510 O O . SER B 1 28 ? 5.152 24.359 3.615 1 56.78 28 SER B O 1
ATOM 2512 N N . HIS B 1 29 ? 4.23 26.391 3.684 1 69.38 29 HIS B N 1
ATOM 2513 C CA . HIS B 1 29 ? 3.504 26.438 4.945 1 69.38 29 HIS B CA 1
ATOM 2514 C C . HIS B 1 29 ? 2.188 25.672 4.855 1 69.38 29 HIS B C 1
ATOM 2516 O O . HIS B 1 29 ? 1.429 25.625 5.828 1 69.38 29 HIS B O 1
ATOM 2522 N N . PHE B 1 30 ? 1.909 25.25 3.639 1 78.12 30 PHE B N 1
ATOM 2523 C CA . PHE B 1 30 ? 0.86 24.25 3.449 1 78.12 30 PHE B CA 1
ATOM 2524 C C . PHE B 1 30 ? 1.132 23.406 2.213 1 78.12 30 PHE B C 1
ATOM 2526 O O . PHE B 1 30 ? 1.85 23.844 1.307 1 78.12 30 PHE B O 1
ATOM 2533 N N . HIS B 1 31 ? 0.696 22.125 2.293 1 84.62 31 HIS B N 1
ATOM 2534 C CA . HIS B 1 31 ? 0.916 21.172 1.206 1 84.62 31 HIS B CA 1
ATOM 2535 C C . HIS B 1 31 ? -0.295 20.266 1.014 1 84.62 31 HIS B C 1
ATOM 2537 O O . HIS B 1 31 ? -1.153 20.172 1.895 1 84.62 31 HIS B O 1
ATOM 2543 N N . SER B 1 32 ? -0.356 19.703 -0.191 1 88.69 32 SER B N 1
ATOM 2544 C CA . SER B 1 32 ? -1.511 18.906 -0.596 1 88.69 32 SER B CA 1
ATOM 2545 C C . SER B 1 32 ? -1.411 17.484 -0.072 1 88.69 32 SER B C 1
ATOM 2547 O O . SER B 1 32 ? -2.26 16.641 -0.376 1 88.69 32 SER B O 1
ATOM 2549 N N . THR B 1 33 ? -0.445 17.234 0.667 1 94.31 33 THR B N 1
ATOM 2550 C CA . THR B 1 33 ? -0.238 15.914 1.245 1 94.31 33 THR B CA 1
ATOM 2551 C C . THR B 1 33 ? -0.608 15.906 2.725 1 94.31 33 THR B C 1
ATOM 2553 O O . THR B 1 33 ? -0.647 16.953 3.365 1 94.31 33 THR B O 1
ATOM 2556 N N . TYR B 1 34 ? -0.929 14.734 3.188 1 96.25 34 TYR B N 1
ATOM 2557 C CA . TYR B 1 34 ? -0.92 14.547 4.633 1 96.25 34 TYR B CA 1
ATOM 2558 C C . TYR B 1 34 ? 0.5 14.609 5.184 1 96.25 34 TYR B C 1
ATOM 2560 O O . TYR B 1 34 ? 1.458 14.266 4.488 1 96.25 34 TYR B O 1
ATOM 2568 N N . GLU B 1 35 ? 0.647 15.086 6.344 1 96.31 35 GLU B N 1
ATOM 2569 C CA . GLU B 1 35 ? 1.943 15.102 7.016 1 96.31 35 GLU B CA 1
ATOM 2570 C C . GLU B 1 35 ? 1.885 14.359 8.344 1 96.31 35 GLU B C 1
ATOM 2572 O O . GLU B 1 35 ? 0.966 14.57 9.141 1 96.31 35 GLU B O 1
ATOM 2577 N N . ILE B 1 36 ? 2.791 13.438 8.523 1 96.69 36 ILE B N 1
ATOM 2578 C CA . ILE B 1 36 ? 3.045 12.812 9.812 1 96.69 36 ILE B CA 1
ATOM 2579 C C . ILE B 1 36 ? 4.285 13.43 10.453 1 96.69 36 ILE B C 1
ATOM 2581 O O . ILE B 1 36 ? 5.395 13.289 9.93 1 96.69 36 ILE B O 1
ATOM 2585 N N . TYR B 1 37 ? 4.109 14.125 11.531 1 95.12 37 TYR B N 1
ATOM 2586 C CA . TYR B 1 37 ? 5.199 14.719 12.297 1 95.12 37 TYR B CA 1
ATOM 2587 C C . TYR B 1 37 ? 5.441 13.953 13.594 1 95.12 37 TYR B C 1
ATOM 2589 O O . TYR B 1 37 ? 4.555 13.859 14.445 1 95.12 37 TYR B O 1
ATOM 2597 N N . ILE B 1 38 ? 6.613 13.406 13.75 1 95.38 38 ILE B N 1
ATOM 2598 C CA . ILE B 1 38 ? 6.984 12.664 14.945 1 95.38 38 ILE B CA 1
ATOM 2599 C C . ILE B 1 38 ? 8.156 13.352 15.641 1 95.38 38 ILE B C 1
ATOM 2601 O O . ILE B 1 38 ? 9.242 13.477 15.062 1 95.38 38 ILE B O 1
ATOM 2605 N N . LEU B 1 39 ? 7.973 13.773 16.875 1 92.75 39 LEU B N 1
ATOM 2606 C CA . LEU B 1 39 ? 9.078 14.305 17.656 1 92.75 39 LEU B CA 1
ATOM 2607 C C . LEU B 1 39 ? 9.789 13.195 18.422 1 92.75 39 LEU B C 1
ATOM 2609 O O . LEU B 1 39 ? 9.273 12.719 19.453 1 92.75 39 LEU B O 1
ATOM 2613 N N . MET B 1 40 ? 10.891 12.875 17.984 1 91.75 40 MET B N 1
ATOM 2614 C CA . MET B 1 40 ? 11.602 11.727 18.531 1 91.75 40 MET B CA 1
ATOM 2615 C C . MET B 1 40 ? 12.383 12.125 19.781 1 91.75 40 MET B C 1
ATOM 2617 O O . MET B 1 40 ? 12.594 11.297 20.672 1 91.75 40 MET B O 1
ATOM 2621 N N . SER B 1 41 ? 12.844 13.32 19.828 1 90.5 41 SER B N 1
ATOM 2622 C CA . SER B 1 41 ? 13.5 13.867 21 1 90.5 41 SER B CA 1
ATOM 2623 C C . SER B 1 41 ? 13.312 15.383 21.094 1 90.5 41 SER B C 1
ATOM 2625 O O . SER B 1 41 ? 13.289 16.062 20.062 1 90.5 41 SER B O 1
ATOM 2627 N N . GLY B 1 42 ? 13.172 15.859 22.406 1 88.75 42 GLY B N 1
ATOM 2628 C CA . GLY B 1 42 ? 13.102 17.297 22.641 1 88.75 42 GLY B CA 1
ATOM 2629 C C . GLY B 1 42 ? 11.688 17.781 22.891 1 88.75 42 GLY B C 1
ATOM 2630 O O . GLY B 1 42 ? 10.852 17.047 23.422 1 88.75 42 GLY B O 1
ATOM 2631 N N . LYS B 1 43 ? 11.484 19.062 22.781 1 89.88 43 LYS B N 1
ATOM 2632 C CA . LYS B 1 43 ? 10.227 19.781 22.938 1 89.88 43 LYS B CA 1
ATOM 2633 C C . LYS B 1 43 ? 10.07 20.875 21.906 1 89.88 43 LYS B C 1
ATOM 2635 O O . LYS B 1 43 ? 11.039 21.562 21.578 1 89.88 43 LYS B O 1
ATOM 2640 N N . ARG B 1 44 ? 8.812 20.969 21.406 1 88.5 44 ARG B N 1
ATOM 2641 C CA . ARG B 1 44 ? 8.562 21.984 20.391 1 88.5 44 ARG B CA 1
ATOM 2642 C C . ARG B 1 44 ? 7.191 22.609 20.594 1 88.5 44 ARG B C 1
ATOM 2644 O O . ARG B 1 44 ? 6.305 22.016 21.203 1 88.5 44 ARG B O 1
ATOM 2651 N N . GLU B 1 45 ? 7.145 23.906 20.141 1 90.88 45 GLU B N 1
ATOM 2652 C CA . GLU B 1 45 ? 5.832 24.5 19.953 1 90.88 45 GLU B CA 1
ATOM 2653 C C . GLU B 1 45 ? 5.379 24.391 18.5 1 90.88 45 GLU B C 1
ATOM 2655 O O . GLU B 1 45 ? 6.18 24.547 17.578 1 90.88 45 GLU B O 1
ATOM 2660 N N . PHE B 1 46 ? 4.145 24.016 18.406 1 91.5 46 PHE B N 1
ATOM 2661 C CA . PHE B 1 46 ? 3.584 23.703 17.109 1 91.5 46 PHE B CA 1
ATOM 2662 C C . PHE B 1 46 ? 2.33 24.516 16.844 1 91.5 46 PHE B C 1
ATOM 2664 O O . PHE B 1 46 ? 1.301 24.328 17.484 1 91.5 46 PHE B O 1
ATOM 2671 N N . PHE B 1 47 ? 2.496 25.516 15.922 1 93.25 47 PHE B N 1
ATOM 2672 C CA . PHE B 1 47 ? 1.322 26.266 15.484 1 93.25 47 PHE B CA 1
ATOM 2673 C C . PHE B 1 47 ? 0.565 25.5 14.406 1 93.25 47 PHE B C 1
ATOM 2675 O O . PHE B 1 47 ? 1.148 25.094 13.398 1 93.25 47 PHE B O 1
ATOM 2682 N N . ILE B 1 48 ? -0.738 25.328 14.594 1 93.06 48 ILE B N 1
ATOM 2683 C CA . ILE B 1 48 ? -1.525 24.562 13.625 1 93.06 48 ILE B CA 1
ATOM 2684 C C . ILE B 1 48 ? -2.971 25.062 13.641 1 93.06 48 ILE B C 1
ATOM 2686 O O . ILE B 1 48 ? -3.584 25.188 14.703 1 93.06 48 ILE B O 1
ATOM 2690 N N . GLN B 1 49 ? -3.473 25.219 12.391 1 89.62 49 GLN B N 1
ATOM 2691 C CA . GLN B 1 49 ? -4.824 25.734 12.195 1 89.62 49 GLN B CA 1
ATOM 2692 C C . GLN B 1 49 ? -5.004 27.094 12.852 1 89.62 49 GLN B C 1
ATOM 2694 O O . GLN B 1 49 ? -4.652 28.125 12.266 1 89.62 49 GLN B O 1
ATOM 2699 N N . ASP B 1 50 ? -5.398 27.219 14.188 1 91.56 50 ASP B N 1
ATOM 2700 C CA . ASP B 1 50 ? -5.648 28.516 14.805 1 91.56 50 ASP B CA 1
ATOM 2701 C C . ASP B 1 50 ? -5.086 28.562 16.219 1 91.56 50 ASP B C 1
ATOM 2703 O O . ASP B 1 50 ? -5.508 29.391 17.047 1 91.56 50 ASP B O 1
ATOM 2707 N N . ARG B 1 51 ? -4.145 27.562 16.469 1 92.62 51 ARG B N 1
ATOM 2708 C CA . ARG B 1 51 ? -3.627 27.562 17.844 1 92.62 51 ARG B CA 1
ATOM 2709 C C . ARG B 1 51 ? -2.201 27.016 17.891 1 92.62 51 ARG B C 1
ATOM 2711 O O . ARG B 1 51 ? -1.748 26.375 16.938 1 92.62 51 ARG B O 1
ATOM 2718 N N . THR B 1 52 ? -1.581 27.375 19 1 93.56 52 THR B N 1
ATOM 2719 C CA . THR B 1 52 ? -0.262 26.828 19.297 1 93.56 52 THR B CA 1
ATOM 2720 C C . THR B 1 52 ? -0.348 25.766 20.391 1 93.56 52 THR B C 1
ATOM 2722 O O . THR B 1 52 ? -1.031 25.969 21.391 1 93.56 52 THR B O 1
ATOM 2725 N N . ILE B 1 53 ? 0.301 24.656 20.094 1 92.25 53 ILE B N 1
ATOM 2726 C CA . ILE B 1 53 ? 0.308 23.578 21.078 1 92.25 53 ILE B CA 1
ATOM 2727 C C . ILE B 1 53 ? 1.744 23.141 21.359 1 92.25 53 ILE B C 1
ATOM 2729 O O . ILE B 1 53 ? 2.629 23.312 20.516 1 92.25 53 ILE B O 1
ATOM 2733 N N . THR B 1 54 ? 1.915 22.625 22.578 1 91.5 54 THR B N 1
ATOM 2734 C CA . THR B 1 54 ? 3.217 22.062 22.922 1 91.5 54 THR B CA 1
ATOM 2735 C C . THR B 1 54 ? 3.301 20.594 22.516 1 91.5 54 THR B C 1
ATOM 2737 O O . THR B 1 54 ? 2.41 19.812 22.844 1 91.5 54 THR B O 1
ATOM 2740 N N . ILE B 1 55 ? 4.32 20.266 21.828 1 90.75 55 ILE B N 1
ATOM 2741 C CA . ILE B 1 55 ? 4.598 18.891 21.422 1 90.75 55 ILE B CA 1
ATOM 2742 C C . ILE B 1 55 ? 5.836 18.391 22.156 1 90.75 55 ILE B C 1
ATOM 2744 O O . ILE B 1 55 ? 6.875 19.047 22.172 1 90.75 55 ILE B O 1
ATOM 2748 N N . ASN B 1 56 ? 5.664 17.234 22.766 1 90.94 56 ASN B N 1
ATOM 2749 C CA . ASN B 1 56 ? 6.742 16.625 23.531 1 90.94 56 ASN B CA 1
ATOM 2750 C C . ASN B 1 56 ? 7.301 15.398 22.828 1 90.94 56 ASN B C 1
ATOM 2752 O O . ASN B 1 56 ? 6.73 14.922 21.844 1 90.94 56 ASN B O 1
ATOM 2756 N N . GLU B 1 57 ? 8.484 14.961 23.391 1 91 57 GLU B N 1
ATOM 2757 C CA . GLU B 1 57 ? 9.102 13.734 22.891 1 91 57 GLU B CA 1
ATOM 2758 C C . GLU B 1 57 ? 8.086 12.594 22.844 1 91 57 GLU B C 1
ATOM 2760 O O . GLU B 1 57 ? 7.383 12.344 23.828 1 91 57 GLU B O 1
ATOM 2765 N N . GLY B 1 58 ? 8.023 11.977 21.672 1 91.38 58 GLY B N 1
ATOM 2766 C CA . GLY B 1 58 ? 7.137 10.836 21.516 1 91.38 58 GLY B CA 1
ATOM 2767 C C . GLY B 1 58 ? 5.781 11.203 20.953 1 91.38 58 GLY B C 1
ATOM 2768 O O . GLY B 1 58 ? 5.027 10.328 20.516 1 91.38 58 GLY B O 1
ATOM 2769 N N . ASP B 1 59 ? 5.434 12.5 20.906 1 92.5 59 ASP B N 1
ATOM 2770 C CA . ASP B 1 59 ? 4.152 12.922 20.344 1 92.5 59 ASP B CA 1
ATOM 2771 C C . ASP B 1 59 ? 4.152 12.805 18.828 1 92.5 59 ASP B C 1
ATOM 2773 O O . ASP B 1 59 ? 5.191 12.977 18.188 1 92.5 59 ASP B O 1
ATOM 2777 N N . VAL B 1 60 ? 3.021 12.5 18.297 1 94.81 60 VAL B N 1
ATOM 2778 C CA . VAL B 1 60 ? 2.812 12.422 16.859 1 94.81 60 VAL B CA 1
ATOM 2779 C C . VAL B 1 60 ? 1.702 13.383 16.438 1 94.81 60 VAL B C 1
ATOM 2781 O O . VAL B 1 60 ? 0.65 13.445 17.094 1 94.81 60 VAL B O 1
ATOM 2784 N N . VAL B 1 61 ? 1.96 14.172 15.43 1 94.44 61 VAL B N 1
ATOM 2785 C CA . VAL B 1 61 ? 0.941 15.047 14.859 1 94.44 61 VAL B CA 1
ATOM 2786 C C . VAL B 1 61 ? 0.663 14.633 13.414 1 94.44 61 VAL B C 1
ATOM 2788 O O . VAL B 1 61 ? 1.586 14.539 12.602 1 94.44 61 VAL B O 1
ATOM 2791 N N . ILE B 1 62 ? -0.535 14.344 13.086 1 95.81 62 ILE B N 1
ATOM 2792 C CA . ILE B 1 62 ? -0.962 14.086 11.719 1 95.81 62 ILE B CA 1
ATOM 2793 C C . ILE B 1 62 ? -1.758 15.281 11.188 1 95.81 62 ILE B C 1
ATOM 2795 O O . ILE B 1 62 ? -2.756 15.68 11.797 1 95.81 62 ILE B O 1
ATOM 2799 N N . ILE B 1 63 ? -1.328 15.805 10.078 1 95.62 63 ILE B N 1
ATOM 2800 C CA . ILE B 1 63 ? -1.891 17.047 9.555 1 95.62 63 ILE B CA 1
ATOM 2801 C C . ILE B 1 63 ? -2.525 16.797 8.188 1 95.62 63 ILE B C 1
ATOM 2803 O O . ILE B 1 63 ? -1.89 16.219 7.301 1 95.62 63 ILE B O 1
ATOM 2807 N N . ALA B 1 64 ? -3.766 17.203 8.016 1 95.81 64 ALA B N 1
ATOM 2808 C CA . ALA B 1 64 ? -4.48 17.062 6.754 1 95.81 64 ALA B CA 1
ATOM 2809 C C . ALA B 1 64 ? -3.92 18 5.691 1 95.81 64 ALA B C 1
ATOM 2811 O O . ALA B 1 64 ? -3.168 18.922 6.008 1 95.81 64 ALA B O 1
ATOM 2812 N N . PRO B 1 65 ? -4.211 17.688 4.41 1 93.69 65 PRO B N 1
ATOM 2813 C CA . PRO B 1 65 ? -3.752 18.578 3.338 1 93.69 65 PRO B CA 1
ATOM 2814 C C . PRO B 1 65 ? -4.266 20.016 3.498 1 93.69 65 PRO B C 1
ATOM 2816 O O . PRO B 1 65 ? -5.402 20.219 3.924 1 93.69 65 PRO B O 1
ATOM 2819 N N . ASN B 1 66 ? -3.395 20.938 3.234 1 91.44 66 ASN B N 1
ATOM 2820 C CA . ASN B 1 66 ? -3.725 22.359 3.088 1 91.44 66 ASN B CA 1
ATOM 2821 C C . ASN B 1 66 ? -4.062 23 4.43 1 91.44 66 ASN B C 1
ATOM 2823 O O . ASN B 1 66 ? -4.898 23.891 4.5 1 91.44 66 ASN B O 1
ATOM 2827 N N . ILE B 1 67 ? -3.584 22.391 5.484 1 92.44 67 ILE B N 1
ATOM 2828 C CA . ILE B 1 67 ? -3.656 23.016 6.805 1 92.44 67 ILE B CA 1
ATOM 2829 C C . ILE B 1 67 ? -2.375 23.781 7.086 1 92.44 67 ILE B C 1
ATOM 2831 O O . ILE B 1 67 ? -1.274 23.234 7 1 92.44 67 ILE B O 1
ATOM 2835 N N . LEU B 1 68 ? -2.543 25.078 7.348 1 92.31 68 LEU B N 1
ATOM 2836 C CA . LEU B 1 68 ? -1.386 25.906 7.672 1 92.31 68 LEU B CA 1
ATOM 2837 C C . LEU B 1 68 ? -0.787 25.516 9.016 1 92.31 68 LEU B C 1
ATOM 2839 O O . LEU B 1 68 ? -1.516 25.297 9.984 1 92.31 68 LEU B O 1
ATOM 2843 N N . HIS B 1 69 ? 0.504 25.266 9.062 1 93 69 HIS B N 1
ATOM 2844 C CA . HIS B 1 69 ? 1.192 24.891 10.289 1 93 69 HIS B CA 1
ATOM 2845 C C . HIS B 1 69 ? 2.668 25.266 10.234 1 93 69 HIS B C 1
ATOM 2847 O O . HIS B 1 69 ? 3.211 25.516 9.156 1 93 69 HIS B O 1
ATOM 2853 N N . ARG B 1 70 ? 3.219 25.453 11.414 1 91 70 ARG B N 1
ATOM 2854 C CA . ARG B 1 70 ? 4.629 25.797 11.547 1 91 70 ARG B CA 1
ATOM 2855 C C . ARG B 1 70 ? 5.152 25.438 12.938 1 91 70 ARG B C 1
ATOM 2857 O O . ARG B 1 70 ? 4.457 25.641 13.93 1 91 70 ARG B O 1
ATOM 2864 N N . THR B 1 71 ? 6.305 24.938 12.898 1 86.31 71 THR B N 1
ATOM 2865 C CA . THR B 1 71 ? 6.965 24.734 14.18 1 86.31 71 THR B CA 1
ATOM 2866 C C . THR B 1 71 ? 7.742 25.984 14.594 1 86.31 71 THR B C 1
ATOM 2868 O O . THR B 1 71 ? 8.352 26.641 13.758 1 86.31 71 THR B O 1
ATOM 2871 N N . THR B 1 72 ? 7.527 26.516 15.672 1 75.25 72 THR B N 1
ATOM 2872 C CA . THR B 1 72 ? 8.258 27.672 16.188 1 75.25 72 THR B CA 1
ATOM 2873 C C . THR B 1 72 ? 9.148 27.266 17.359 1 75.25 72 THR B C 1
ATOM 2875 O O . THR B 1 72 ? 9.133 26.125 17.797 1 75.25 72 THR B O 1
ATOM 2878 N N . ASN B 1 73 ? 10.117 28.578 17.75 1 59.88 73 ASN B N 1
ATOM 2879 C CA . ASN B 1 73 ? 11.172 28.875 18.719 1 59.88 73 ASN B CA 1
ATOM 2880 C C . ASN B 1 73 ? 11.273 27.812 19.797 1 59.88 73 ASN B C 1
ATOM 2882 O O . ASN B 1 73 ? 10.836 28.031 20.922 1 59.88 73 ASN B O 1
ATOM 2886 N N . ALA B 1 74 ? 11.242 26.453 19.578 1 52.69 74 ALA B N 1
ATOM 2887 C CA . ALA B 1 74 ? 11.438 25.953 20.938 1 52.69 74 ALA B CA 1
ATOM 2888 C C . ALA B 1 74 ? 12.812 26.344 21.484 1 52.69 74 ALA B C 1
ATOM 2890 O O . ALA B 1 74 ? 13.789 26.391 20.734 1 52.69 74 ALA B O 1
ATOM 2891 N N . GLU B 1 75 ? 12.859 27.125 22.406 1 51.84 75 GLU B N 1
ATOM 2892 C CA . GLU B 1 75 ? 14.133 27.25 23.109 1 51.84 75 GLU B CA 1
ATOM 2893 C C . GLU B 1 75 ? 15.047 26.062 22.797 1 51.84 75 GLU B C 1
ATOM 2895 O O . GLU B 1 75 ? 14.578 25.016 22.344 1 51.84 75 GLU B O 1
ATOM 2900 N N . ARG B 1 76 ? 16.484 26.094 22.938 1 53.62 76 ARG B N 1
ATOM 2901 C CA . ARG B 1 76 ? 17.75 25.438 22.625 1 53.62 76 ARG B CA 1
ATOM 2902 C C . ARG B 1 76 ? 17.594 23.922 22.688 1 53.62 76 ARG B C 1
ATOM 2904 O O . ARG B 1 76 ? 18.594 23.188 22.641 1 53.62 76 ARG B O 1
ATOM 2911 N N . PRO B 1 77 ? 16.797 23.125 23.062 1 58.19 77 PRO B N 1
ATOM 2912 C CA . PRO B 1 77 ? 17.547 21.875 23.062 1 58.19 77 PRO B CA 1
ATOM 2913 C C . PRO B 1 77 ? 17.562 21.188 21.703 1 58.19 77 PRO B C 1
ATOM 2915 O O . PRO B 1 77 ? 16.766 21.516 20.828 1 58.19 77 PRO B O 1
ATOM 2918 N N . LYS B 1 78 ? 18.531 20.484 21.391 1 76.94 78 LYS B N 1
ATOM 2919 C CA . LYS B 1 78 ? 18.734 19.453 20.375 1 76.94 78 LYS B CA 1
ATOM 2920 C C . LYS B 1 78 ? 17.484 18.594 20.203 1 76.94 78 LYS B C 1
ATOM 2922 O O . LYS B 1 78 ? 16.891 18.156 21.188 1 76.94 78 LYS B O 1
ATOM 2927 N N . HIS B 1 79 ? 16.672 18.875 18.922 1 85.06 79 HIS B N 1
ATOM 2928 C CA . HIS B 1 79 ? 15.547 17.969 18.75 1 85.06 79 HIS B CA 1
ATOM 2929 C C . HIS B 1 79 ? 15.797 17.016 17.578 1 85.06 79 HIS B C 1
ATOM 2931 O O . HIS B 1 79 ? 16.688 17.25 16.766 1 85.06 79 HIS B O 1
ATOM 2937 N N . GLU B 1 80 ? 15.172 15.898 17.703 1 91.06 80 GLU B N 1
ATOM 2938 C CA . GLU B 1 80 ? 15.125 14.898 16.641 1 91.06 80 GLU B CA 1
ATOM 2939 C C . GLU B 1 80 ? 13.695 14.648 16.172 1 91.06 80 GLU B C 1
ATOM 2941 O O . GLU B 1 80 ? 12.805 14.422 17 1 91.06 80 GLU B O 1
ATOM 2946 N N . ARG B 1 81 ? 13.531 14.836 14.852 1 93.06 81 ARG B N 1
ATOM 2947 C CA . ARG B 1 81 ? 12.18 14.648 14.352 1 93.06 81 ARG B CA 1
ATOM 2948 C C . ARG B 1 81 ? 12.18 13.836 13.055 1 93.06 81 ARG B C 1
ATOM 2950 O O . ARG B 1 81 ? 13.18 13.812 12.344 1 93.06 81 ARG B O 1
ATOM 2957 N N . LEU B 1 82 ? 11.117 13.203 12.789 1 95.62 82 LEU B N 1
ATOM 2958 C CA . LEU B 1 82 ? 10.805 12.555 11.523 1 95.62 82 LEU B CA 1
ATOM 2959 C C . LEU B 1 82 ? 9.539 13.141 10.914 1 95.62 82 LEU B C 1
ATOM 2961 O O . LEU B 1 82 ? 8.516 13.281 11.594 1 95.62 82 LEU B O 1
ATOM 2965 N N . ILE B 1 83 ? 9.602 13.57 9.648 1 96.19 83 ILE B N 1
ATOM 2966 C CA . ILE B 1 83 ? 8.453 14.07 8.898 1 96.19 83 ILE B CA 1
ATOM 2967 C C . ILE B 1 83 ? 8.203 13.18 7.684 1 96.19 83 ILE B C 1
ATOM 2969 O O . ILE B 1 83 ? 9.125 12.867 6.934 1 96.19 83 ILE B O 1
ATOM 2973 N N . ILE B 1 84 ? 6.992 12.789 7.543 1 97.12 84 ILE B N 1
ATOM 2974 C CA . ILE B 1 84 ? 6.566 12.055 6.355 1 97.12 84 ILE B CA 1
ATOM 2975 C C . ILE B 1 84 ? 5.395 12.773 5.695 1 97.12 84 ILE B C 1
ATOM 2977 O O . ILE B 1 84 ? 4.355 12.992 6.32 1 97.12 84 ILE B O 1
ATOM 2981 N N . ASN B 1 85 ? 5.535 13.188 4.477 1 96.75 85 ASN B N 1
ATOM 2982 C CA . ASN B 1 85 ? 4.441 13.688 3.65 1 96.75 85 ASN B CA 1
ATOM 2983 C C . ASN B 1 85 ? 3.988 12.648 2.631 1 96.75 85 ASN B C 1
ATOM 2985 O O . ASN B 1 85 ? 4.812 12.055 1.934 1 96.75 85 ASN B O 1
ATOM 2989 N N . MET B 1 86 ? 2.709 12.461 2.615 1 95.88 86 MET B N 1
ATOM 2990 C CA . MET B 1 86 ? 2.191 11.414 1.744 1 95.88 86 MET B CA 1
ATOM 2991 C C . MET B 1 86 ? 0.84 11.805 1.158 1 95.88 86 MET B C 1
ATOM 2993 O O . MET B 1 86 ? -0.066 12.203 1.893 1 95.88 86 MET B O 1
ATOM 2997 N N . HIS B 1 87 ? 0.748 11.711 -0.137 1 95 87 HIS B N 1
ATOM 2998 C CA . HIS B 1 87 ? -0.523 11.969 -0.804 1 95 87 HIS B CA 1
ATOM 2999 C C . HIS B 1 87 ? -1.515 10.836 -0.557 1 95 87 HIS B C 1
ATOM 3001 O O . HIS B 1 87 ? -1.118 9.672 -0.414 1 95 87 HIS B O 1
ATOM 3007 N N . GLU B 1 88 ? -2.758 11.125 -0.589 1 93.19 88 GLU B N 1
ATOM 3008 C CA . GLU B 1 88 ? -3.803 10.164 -0.254 1 93.19 88 GLU B CA 1
ATOM 3009 C C . GLU B 1 88 ? -3.854 9.031 -1.274 1 93.19 88 GLU B C 1
ATOM 3011 O O . GLU B 1 88 ? -4.418 7.969 -1.002 1 93.19 88 GLU B O 1
ATOM 3016 N N . GLN B 1 89 ? -3.266 9.219 -2.457 1 91.31 89 GLN B N 1
ATOM 3017 C CA . GLN B 1 89 ? -3.256 8.188 -3.492 1 91.31 89 GLN B CA 1
ATOM 3018 C C . GLN B 1 89 ? -2.516 6.941 -3.025 1 91.31 89 GLN B C 1
ATOM 3020 O O . GLN B 1 89 ? -2.674 5.863 -3.604 1 91.31 89 GLN B O 1
ATOM 3025 N N . TYR B 1 90 ? -1.699 7.082 -2.025 1 93.31 90 TYR B N 1
ATOM 3026 C CA . TYR B 1 90 ? -0.887 5.965 -1.564 1 93.31 90 TYR B CA 1
ATOM 3027 C C . TYR B 1 90 ? -1.624 5.156 -0.504 1 93.31 90 TYR B C 1
ATOM 3029 O O . TYR B 1 90 ? -1.142 4.109 -0.066 1 93.31 90 TYR B O 1
ATOM 3037 N N . PHE B 1 91 ? -2.807 5.656 -0.067 1 93.69 91 PHE B N 1
ATOM 3038 C CA . PHE B 1 91 ? -3.49 4.984 1.032 1 93.69 91 PHE B CA 1
ATOM 3039 C C . PHE B 1 91 ? -4.094 3.662 0.568 1 93.69 91 PHE B C 1
ATOM 3041 O O . PHE B 1 91 ? -3.895 2.625 1.207 1 93.69 91 PHE B O 1
ATOM 3048 N N . SER B 1 92 ? -4.938 3.689 -0.377 1 88.5 92 SER B N 1
ATOM 3049 C CA . SER B 1 92 ? -5.52 2.488 -0.966 1 88.5 92 SER B CA 1
ATOM 3050 C C . SER B 1 92 ? -6.238 2.803 -2.271 1 88.5 92 SER B C 1
ATOM 3052 O O . SER B 1 92 ? -6.785 3.896 -2.438 1 88.5 92 SER B O 1
ATOM 3054 N N . LEU B 1 93 ? -6.242 1.859 -3.162 1 80.88 93 LEU B N 1
ATOM 3055 C CA . LEU B 1 93 ? -6.941 2.045 -4.43 1 80.88 93 LEU B CA 1
ATOM 3056 C C . LEU B 1 93 ? -8.406 1.652 -4.305 1 80.88 93 LEU B C 1
ATOM 3058 O O . LEU B 1 93 ? -9.266 2.213 -4.992 1 80.88 93 LEU B O 1
ATOM 3062 N N . ASP B 1 94 ? -8.711 0.802 -3.428 1 80.44 94 ASP B N 1
ATOM 3063 C CA . ASP B 1 94 ? -10.062 0.248 -3.373 1 80.44 94 ASP B CA 1
ATOM 3064 C C . ASP B 1 94 ? -10.891 0.936 -2.295 1 80.44 94 ASP B C 1
ATOM 3066 O O . ASP B 1 94 ? -12 0.494 -1.981 1 80.44 94 ASP B O 1
ATOM 3070 N N . GLY B 1 95 ? -10.391 1.955 -1.656 1 84.81 95 GLY B N 1
ATOM 3071 C CA . GLY B 1 95 ? -11.133 2.699 -0.655 1 84.81 95 GLY B CA 1
ATOM 3072 C C . GLY B 1 95 ? -11.062 2.078 0.727 1 84.81 95 GLY B C 1
ATOM 3073 O O . GLY B 1 95 ? -11.648 2.6 1.679 1 84.81 95 GLY B O 1
ATOM 3074 N N . SER B 1 96 ? -10.352 1.019 0.887 1 85.19 96 SER B N 1
ATOM 3075 C CA . SER B 1 96 ? -10.242 0.326 2.166 1 85.19 96 SER B CA 1
ATOM 3076 C C . SER B 1 96 ? -9.672 1.243 3.244 1 85.19 96 SER B C 1
ATOM 3078 O O . SER B 1 96 ? -9.883 1.015 4.438 1 85.19 96 SER B O 1
ATOM 3080 N N . HIS B 1 97 ? -9.016 2.256 2.807 1 90.94 97 HIS B N 1
ATOM 3081 C CA . HIS B 1 97 ? -8.398 3.17 3.762 1 90.94 97 HIS B CA 1
ATOM 3082 C C . HIS B 1 97 ? -9.453 3.986 4.5 1 90.94 97 HIS B C 1
ATOM 3084 O O . HIS B 1 97 ? -9.195 4.516 5.586 1 90.94 97 HIS B O 1
ATOM 3090 N N . ARG B 1 98 ? -10.609 4.203 3.963 1 91.81 98 ARG B N 1
ATOM 3091 C CA . ARG B 1 98 ? -11.609 5.117 4.508 1 91.81 98 ARG B CA 1
ATOM 3092 C C . ARG B 1 98 ? -11.992 4.727 5.93 1 91.81 98 ARG B C 1
ATOM 3094 O O . ARG B 1 98 ? -12.008 5.566 6.828 1 91.81 98 ARG B O 1
ATOM 3101 N N . GLU B 1 99 ? -12.227 3.463 6.086 1 90.75 99 GLU B N 1
ATOM 3102 C CA . GLU B 1 99 ? -12.57 2.994 7.426 1 90.75 99 GLU B CA 1
ATOM 3103 C C . GLU B 1 99 ? -11.336 2.949 8.328 1 90.75 99 GLU B C 1
ATOM 3105 O O . GLU B 1 99 ? -11.398 3.371 9.484 1 90.75 99 GLU B O 1
ATOM 3110 N N . ALA B 1 100 ? -10.289 2.498 7.773 1 92.62 100 ALA B N 1
ATOM 3111 C CA . ALA B 1 100 ? -9.055 2.295 8.531 1 92.62 100 ALA B CA 1
ATOM 3112 C C . ALA B 1 100 ? -8.508 3.619 9.047 1 92.62 100 ALA B C 1
ATOM 3114 O O . ALA B 1 100 ? -7.961 3.68 10.156 1 92.62 100 ALA B O 1
ATOM 3115 N N . LEU B 1 101 ? -8.688 4.645 8.234 1 95.56 101 LEU B N 1
ATOM 3116 C CA . LEU B 1 101 ? -8.055 5.922 8.547 1 95.56 101 LEU B CA 1
ATOM 3117 C C . LEU B 1 101 ? -9.102 6.98 8.883 1 95.56 101 LEU B C 1
ATOM 3119 O O . LEU B 1 101 ? -8.828 8.18 8.812 1 95.56 101 LEU B O 1
ATOM 3123 N N . LEU B 1 102 ? -10.266 6.609 9.289 1 92.06 102 LEU B N 1
ATOM 3124 C CA . LEU B 1 102 ? -11.406 7.492 9.516 1 92.06 102 LEU B CA 1
ATOM 3125 C C . LEU B 1 102 ? -11.062 8.57 10.539 1 92.06 102 LEU B C 1
ATOM 3127 O O . LEU B 1 102 ? -11.344 9.75 10.32 1 92.06 102 LEU B O 1
ATOM 3131 N N . PRO B 1 103 ? -10.398 8.266 11.664 1 90.56 103 PRO B N 1
ATOM 3132 C CA . PRO B 1 103 ? -10.094 9.297 12.664 1 90.56 103 PRO B CA 1
ATOM 3133 C C . PRO B 1 103 ? -9.297 10.461 12.078 1 90.56 103 PRO B C 1
ATOM 3135 O O . PRO B 1 103 ? -9.453 11.602 12.516 1 90.56 103 PRO B O 1
ATOM 3138 N N . MET B 1 104 ? -8.484 10.164 11.133 1 91.06 104 MET B N 1
ATOM 3139 C CA . MET B 1 104 ? -7.641 11.211 10.562 1 91.06 104 MET B CA 1
ATOM 3140 C C . MET B 1 104 ? -8.344 11.906 9.406 1 91.06 104 MET B C 1
ATOM 3142 O O . MET B 1 104 ? -8.148 13.102 9.18 1 91.06 104 MET B O 1
ATOM 3146 N N . LEU B 1 105 ? -9.141 11.172 8.711 1 91.25 105 LEU B N 1
ATOM 3147 C CA . LEU B 1 105 ? -9.758 11.688 7.492 1 91.25 105 LEU B CA 1
ATOM 3148 C C . LEU B 1 105 ? -10.82 12.734 7.816 1 91.25 105 LEU B C 1
ATOM 3150 O O . LEU B 1 105 ? -11.094 13.617 7.004 1 91.25 105 LEU B O 1
ATOM 3154 N N . ASP B 1 106 ? -11.359 12.695 9.008 1 88.69 106 ASP B N 1
ATOM 3155 C CA . ASP B 1 106 ? -12.461 13.578 9.375 1 88.69 106 ASP B CA 1
ATOM 3156 C C . ASP B 1 106 ? -11.961 14.773 10.188 1 88.69 106 ASP B C 1
ATOM 3158 O O . ASP B 1 106 ? -12.758 15.484 10.805 1 88.69 106 ASP B O 1
ATOM 3162 N N . ARG B 1 107 ? -10.672 14.953 10.195 1 92.06 107 ARG B N 1
ATOM 3163 C CA . ARG B 1 107 ? -10.102 16.016 11.016 1 92.06 107 ARG B CA 1
ATOM 3164 C C . ARG B 1 107 ? -9.023 16.781 10.266 1 92.06 107 ARG B C 1
ATOM 3166 O O . ARG B 1 107 ? -8.398 16.234 9.344 1 92.06 107 ARG B O 1
ATOM 3173 N N . ASP B 1 108 ? -8.891 18.031 10.703 1 93 108 ASP B N 1
ATOM 3174 C CA . ASP B 1 108 ? -7.809 18.828 10.133 1 93 108 ASP B CA 1
ATOM 3175 C C . ASP B 1 108 ? -6.449 18.344 10.641 1 93 108 ASP B C 1
ATOM 3177 O O . ASP B 1 108 ? -5.445 18.453 9.93 1 93 108 ASP B O 1
ATOM 3181 N N . TYR B 1 109 ? -6.465 17.922 11.852 1 93.19 109 TYR B N 1
ATOM 3182 C CA . TYR B 1 109 ? -5.258 17.344 12.422 1 93.19 109 TYR B CA 1
ATOM 3183 C C . TYR B 1 109 ? -5.598 16.453 13.617 1 93.19 109 TYR B C 1
ATOM 3185 O O . TYR B 1 109 ? -6.719 16.484 14.125 1 93.19 109 TYR B O 1
ATOM 3193 N N . LEU B 1 110 ? -4.672 15.562 13.891 1 92.06 110 LEU B N 1
ATOM 3194 C CA . LEU B 1 110 ? -4.742 14.688 15.055 1 92.06 110 LEU B CA 1
ATOM 3195 C C . LEU B 1 110 ? -3.424 14.703 15.828 1 92.06 110 LEU B C 1
ATOM 3197 O O . LEU B 1 110 ? -2.35 14.766 15.219 1 92.06 110 LEU B O 1
ATOM 3201 N N . ILE B 1 111 ? -3.57 14.711 17.172 1 92.5 111 ILE B N 1
ATOM 3202 C CA . ILE B 1 111 ? -2.385 14.648 18.016 1 92.5 111 ILE B CA 1
ATOM 3203 C C . ILE B 1 111 ? -2.449 13.406 18.891 1 92.5 111 ILE B C 1
ATOM 3205 O O . ILE B 1 111 ? -3.422 13.203 19.625 1 92.5 111 ILE B O 1
ATOM 3209 N N . LEU B 1 112 ? -1.499 12.641 18.766 1 92.12 112 LEU B N 1
ATOM 3210 C CA . LEU B 1 112 ? -1.319 11.5 19.656 1 92.12 112 LEU B CA 1
ATOM 3211 C C . LEU B 1 112 ? -0.218 11.766 20.672 1 92.12 112 LEU B C 1
ATOM 3213 O O . LEU B 1 112 ? 0.954 11.891 20.312 1 92.12 112 LEU B O 1
ATOM 3217 N N . LYS B 1 113 ? -0.62 11.789 21.922 1 89.75 113 LYS B N 1
ATOM 3218 C CA . LYS B 1 113 ? 0.343 12.031 23 1 89.75 113 LYS B CA 1
ATOM 3219 C C . LYS B 1 113 ? 1.14 10.773 23.312 1 89.75 113 LYS B C 1
ATOM 3221 O O . LYS B 1 113 ? 0.632 9.656 23.172 1 89.75 113 LYS B O 1
ATOM 3226 N N . ASP B 1 114 ? 2.312 11.094 23.781 1 83.56 114 ASP B N 1
ATOM 3227 C CA . ASP B 1 114 ? 3.191 9.984 24.125 1 83.56 114 ASP B CA 1
ATOM 3228 C C . ASP B 1 114 ? 2.561 9.102 25.203 1 83.56 114 ASP B C 1
ATOM 3230 O O . ASP B 1 114 ? 1.98 9.609 26.172 1 83.56 114 ASP B O 1
ATOM 3234 N N . SER B 1 115 ? 2.557 7.918 24.922 1 79.69 115 SER B N 1
ATOM 3235 C CA . SER B 1 115 ? 2.227 6.852 25.859 1 79.69 115 SER B CA 1
ATOM 3236 C C . SER B 1 115 ? 3.119 5.633 25.656 1 79.69 115 SER B C 1
ATOM 3238 O O . SER B 1 115 ? 3.738 5.484 24.594 1 79.69 115 SER B O 1
ATOM 3240 N N . LEU B 1 116 ? 3.352 4.992 26.766 1 76.75 116 LEU B N 1
ATOM 3241 C CA . LEU B 1 116 ? 4.18 3.793 26.672 1 76.75 116 LEU B CA 1
ATOM 3242 C C . LEU B 1 116 ? 3.742 2.92 25.5 1 76.75 116 LEU B C 1
ATOM 3244 O O . LEU B 1 116 ? 4.582 2.414 24.75 1 76.75 116 LEU B O 1
ATOM 3248 N N . ARG B 1 117 ? 2.545 2.9 25.359 1 75.19 117 ARG B N 1
ATOM 3249 C CA . ARG B 1 117 ? 1.988 2.07 24.281 1 75.19 117 ARG B CA 1
ATOM 3250 C C . ARG B 1 117 ? 2.326 2.643 22.922 1 75.19 117 ARG B C 1
ATOM 3252 O O . ARG B 1 117 ? 2.744 1.909 22.016 1 75.19 117 ARG B O 1
ATOM 3259 N N . ASN B 1 118 ? 2.189 3.887 22.844 1 79.38 118 ASN B N 1
ATOM 3260 C CA . ASN B 1 118 ? 2.496 4.527 21.562 1 79.38 118 ASN B CA 1
ATOM 3261 C C . ASN B 1 118 ? 3.98 4.426 21.234 1 79.38 118 ASN B C 1
ATOM 3263 O O . ASN B 1 118 ? 4.344 4.152 20.078 1 79.38 118 ASN B O 1
ATOM 3267 N N . ARG B 1 119 ? 4.699 4.574 22.234 1 85.25 119 ARG B N 1
ATOM 3268 C CA . ARG B 1 119 ? 6.145 4.531 22.031 1 85.25 119 ARG B CA 1
ATOM 3269 C C . ARG B 1 119 ? 6.582 3.168 21.516 1 85.25 119 ARG B C 1
ATOM 3271 O O . ARG B 1 119 ? 7.406 3.082 20.609 1 85.25 119 ARG B O 1
ATOM 3278 N N . GLN B 1 120 ? 6.047 2.18 22.047 1 85.88 120 GLN B N 1
ATOM 3279 C CA . GLN B 1 120 ? 6.41 0.814 21.688 1 85.88 120 GLN B CA 1
ATOM 3280 C C . GLN B 1 120 ? 6.012 0.5 20.25 1 85.88 120 GLN B C 1
ATOM 3282 O O . GLN B 1 120 ? 6.68 -0.286 19.578 1 85.88 120 GLN B O 1
ATOM 3287 N N . LEU B 1 121 ? 5.055 1.147 19.844 1 84.25 121 LEU B N 1
ATOM 3288 C CA . LEU B 1 121 ? 4.543 0.856 18.5 1 84.25 121 LEU B CA 1
ATOM 3289 C C . LEU B 1 121 ? 5.164 1.789 17.469 1 84.25 121 LEU B C 1
ATOM 3291 O O . LEU B 1 121 ? 5.586 1.343 16.406 1 84.25 121 LEU B O 1
ATOM 3295 N N . ILE B 1 122 ? 5.312 3 17.781 1 89.25 122 ILE B N 1
ATOM 3296 C CA . ILE B 1 122 ? 5.656 4.039 16.812 1 89.25 122 ILE B CA 1
ATOM 3297 C C . ILE B 1 122 ? 7.172 4.07 16.609 1 89.25 122 ILE B C 1
ATOM 3299 O O . ILE B 1 122 ? 7.648 4.25 15.484 1 89.25 122 ILE B O 1
ATOM 3303 N N . GLU B 1 123 ? 7.887 3.855 17.625 1 92.5 123 GLU B N 1
ATOM 3304 C CA . GLU B 1 123 ? 9.336 4.008 17.562 1 92.5 123 GLU B CA 1
ATOM 3305 C C . GLU B 1 123 ? 9.945 3.002 16.594 1 92.5 123 GLU B C 1
ATOM 3307 O O . GLU B 1 123 ? 10.695 3.379 15.688 1 92.5 123 GLU B O 1
ATOM 3312 N N . PRO B 1 124 ? 9.633 1.722 16.781 1 93.88 124 PRO B N 1
ATOM 3313 C CA . PRO B 1 124 ? 10.203 0.772 15.82 1 93.88 124 PRO B CA 1
ATOM 3314 C C . PRO B 1 124 ? 9.797 1.07 14.383 1 93.88 124 PRO B C 1
ATOM 3316 O O . PRO B 1 124 ? 10.602 0.899 13.461 1 93.88 124 PRO B O 1
ATOM 3319 N N . GLN B 1 125 ? 8.57 1.441 14.188 1 95.5 125 GLN B N 1
ATOM 3320 C CA . GLN B 1 125 ? 8.086 1.766 12.852 1 95.5 125 GLN B CA 1
ATOM 3321 C C . GLN B 1 125 ? 8.836 2.963 12.266 1 95.5 125 GLN B C 1
ATOM 3323 O O . GLN B 1 125 ? 9.234 2.943 11.102 1 95.5 125 GLN B O 1
ATOM 3328 N N . SER B 1 126 ? 9.023 4.004 13.055 1 96.06 126 SER B N 1
ATOM 3329 C CA . SER B 1 126 ? 9.773 5.184 12.641 1 96.06 126 SER B CA 1
ATOM 3330 C C . SER B 1 126 ? 11.203 4.824 12.273 1 96.06 126 SER B C 1
ATOM 3332 O O . SER B 1 126 ? 11.719 5.273 11.25 1 96.06 126 SER B O 1
ATOM 3334 N N . ARG B 1 127 ? 11.812 4.012 13.07 1 96.19 127 ARG B N 1
ATOM 3335 C CA . ARG B 1 127 ? 13.188 3.6 12.812 1 96.19 127 ARG B CA 1
ATOM 3336 C C . ARG B 1 127 ? 13.281 2.779 11.531 1 96.19 127 ARG B C 1
ATOM 3338 O O . ARG B 1 127 ? 14.25 2.904 10.773 1 96.19 127 ARG B O 1
ATOM 3345 N N . ALA B 1 128 ? 12.312 1.941 11.328 1 96.75 128 ALA B N 1
ATOM 3346 C CA . ALA B 1 128 ? 12.281 1.141 10.109 1 96.75 128 ALA B CA 1
ATOM 3347 C C . ALA B 1 128 ? 12.203 2.029 8.875 1 96.75 128 ALA B C 1
ATOM 3349 O O . ALA B 1 128 ? 12.867 1.765 7.867 1 96.75 128 ALA B O 1
ATOM 3350 N N . ILE B 1 129 ? 11.383 3.039 8.93 1 98 129 ILE B N 1
ATOM 3351 C CA . ILE B 1 129 ? 11.25 3.975 7.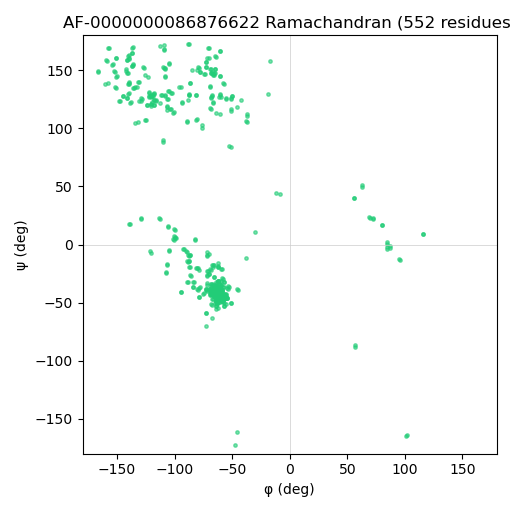816 1 98 129 ILE B CA 1
ATOM 3352 C C . ILE B 1 129 ? 12.586 4.672 7.566 1 98 129 ILE B C 1
ATOM 3354 O O . ILE B 1 129 ? 13.055 4.734 6.426 1 98 129 ILE B O 1
ATOM 3358 N N . ILE B 1 130 ? 13.18 5.156 8.656 1 97.62 130 ILE B N 1
ATOM 3359 C CA . ILE B 1 130 ? 14.461 5.852 8.555 1 97.62 130 ILE B CA 1
ATOM 3360 C C . ILE B 1 130 ? 15.508 4.922 7.945 1 97.62 130 ILE B C 1
ATOM 3362 O O . ILE B 1 130 ? 16.219 5.301 7.02 1 97.62 130 ILE B O 1
ATOM 3366 N N . GLN B 1 131 ? 15.562 3.764 8.43 1 97.12 131 GLN B N 1
ATOM 3367 C CA . GLN B 1 131 ? 16.547 2.789 7.949 1 97.12 131 GLN B CA 1
ATOM 3368 C C . GLN B 1 131 ? 16.328 2.482 6.469 1 97.12 131 GLN B C 1
ATOM 3370 O O . GLN B 1 131 ? 17.297 2.428 5.695 1 97.12 131 GLN B O 1
ATOM 3375 N N . GLU B 1 132 ? 15.094 2.27 6.07 1 97.31 132 GLU B N 1
ATOM 3376 C CA . GLU B 1 132 ? 14.781 1.978 4.676 1 97.31 132 GLU B CA 1
ATOM 3377 C C . GLU B 1 132 ? 15.227 3.115 3.758 1 97.31 132 GLU B C 1
ATOM 3379 O O . GLU B 1 132 ? 15.805 2.873 2.697 1 97.31 132 GLU B O 1
ATOM 3384 N N . MET B 1 133 ? 14.969 4.328 4.211 1 97 133 MET B N 1
ATOM 3385 C CA . MET B 1 133 ? 15.281 5.504 3.404 1 97 133 MET B CA 1
ATOM 3386 C C . MET B 1 133 ? 16.781 5.738 3.344 1 97 133 MET B C 1
ATOM 3388 O O . MET B 1 133 ? 17.297 6.324 2.385 1 97 133 MET B O 1
ATOM 3392 N N . GLN B 1 134 ? 17.469 5.285 4.344 1 96.62 134 GLN B N 1
ATOM 3393 C CA . GLN B 1 134 ? 18.922 5.418 4.375 1 96.62 134 GLN B CA 1
ATOM 3394 C C . GLN B 1 134 ? 19.594 4.371 3.49 1 96.62 134 GLN B C 1
ATOM 3396 O O . GLN B 1 134 ? 20.531 4.684 2.756 1 96.62 134 GLN B O 1
ATOM 3401 N N . GLU B 1 135 ? 19.172 3.168 3.564 1 95.75 135 GLU B N 1
ATOM 3402 C CA . GLU B 1 135 ? 19.781 2.055 2.838 1 95.75 135 GLU B CA 1
ATOM 3403 C C . GLU B 1 135 ? 19.453 2.129 1.349 1 95.75 135 GLU B C 1
ATOM 3405 O O . GLU B 1 135 ? 20.281 1.751 0.51 1 95.75 135 GLU B O 1
ATOM 3410 N N . ARG B 1 136 ? 18.234 2.521 1.045 1 95.75 136 ARG B N 1
ATOM 3411 C CA . ARG B 1 136 ? 17.75 2.695 -0.319 1 95.75 136 ARG B CA 1
ATOM 3412 C C . ARG B 1 136 ? 17.922 1.418 -1.133 1 95.75 136 ARG B C 1
ATOM 3414 O O . ARG B 1 136 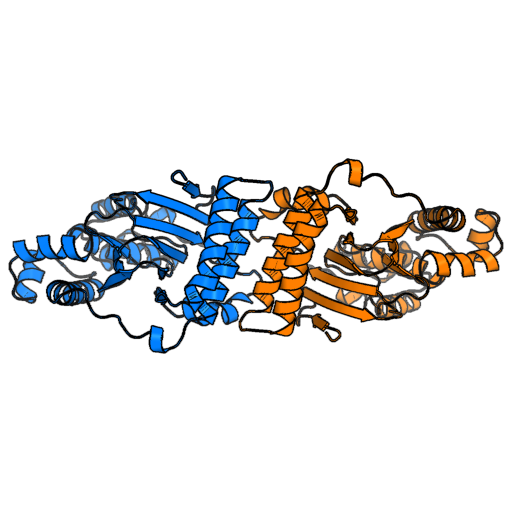? 18.422 1.459 -2.262 1 95.75 136 ARG B O 1
ATOM 3421 N N . SER B 1 137 ? 17.656 0.274 -0.502 1 94.38 137 SER B N 1
ATOM 3422 C CA . SER B 1 137 ? 17.641 -0.99 -1.23 1 94.38 137 SER B CA 1
ATOM 3423 C C . SER B 1 137 ? 16.594 -0.981 -2.336 1 94.38 137 SER B C 1
ATOM 3425 O O . SER B 1 137 ? 15.766 -0.071 -2.404 1 94.38 137 SER B O 1
ATOM 3427 N N . SER B 1 138 ? 16.625 -1.923 -3.244 1 94.56 138 SER B N 1
ATOM 3428 C CA . SER B 1 138 ? 15.664 -2.008 -4.344 1 94.56 138 SER B CA 1
ATOM 3429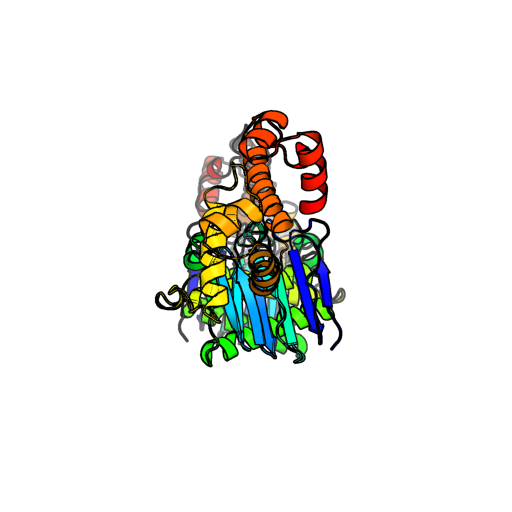 C C . SER B 1 138 ? 14.234 -1.934 -3.832 1 94.56 138 SER B C 1
ATOM 3431 O O . SER B 1 138 ? 13.859 -2.648 -2.896 1 94.56 138 SER B O 1
ATOM 3433 N N . GLY B 1 139 ? 13.508 -0.989 -4.406 1 95.5 139 GLY B N 1
ATOM 3434 C CA . GLY B 1 139 ? 12.109 -0.838 -4.039 1 95.5 139 GLY B CA 1
ATOM 3435 C C . GLY B 1 139 ? 11.914 -0.075 -2.746 1 95.5 139 GLY B C 1
ATOM 3436 O O . GLY B 1 139 ? 10.844 -0.151 -2.131 1 95.5 139 GLY B O 1
ATOM 3437 N N . PHE B 1 140 ? 12.906 0.638 -2.268 1 96.56 140 PHE B N 1
ATOM 3438 C CA . PHE B 1 140 ? 12.883 1.26 -0.948 1 96.56 140 PHE B CA 1
ATOM 3439 C C . PHE B 1 140 ? 11.727 2.254 -0.841 1 96.56 140 PHE B C 1
ATOM 3441 O O . PHE B 1 140 ? 11.109 2.381 0.215 1 96.56 140 PHE B O 1
ATOM 3448 N N . GLU B 1 141 ? 11.406 2.98 -1.921 1 96 141 GLU B N 1
ATOM 3449 C CA . GLU B 1 141 ? 10.336 3.969 -1.859 1 96 141 GLU B CA 1
ATOM 3450 C C . GLU B 1 141 ? 8.992 3.305 -1.571 1 96 141 GLU B C 1
ATOM 3452 O O . GLU B 1 141 ? 8.266 3.729 -0.669 1 96 141 GLU B O 1
ATOM 3457 N N . LEU B 1 142 ? 8.727 2.291 -2.367 1 96.62 142 LEU B N 1
ATOM 3458 C CA . LEU B 1 142 ? 7.48 1.568 -2.164 1 96.62 142 LEU B CA 1
ATOM 3459 C C . LEU B 1 142 ? 7.43 0.943 -0.774 1 96.62 142 LEU B C 1
ATOM 3461 O O . LEU B 1 142 ? 6.398 0.993 -0.102 1 96.62 142 LEU B O 1
ATOM 3465 N N . PHE B 1 143 ? 8.523 0.369 -0.356 1 97.44 143 PHE B N 1
ATOM 3466 C CA . PHE B 1 143 ? 8.602 -0.22 0.976 1 97.44 143 PHE B CA 1
ATOM 3467 C C . PHE B 1 143 ? 8.312 0.825 2.047 1 97.44 143 PHE B C 1
ATOM 3469 O O . PHE B 1 143 ? 7.488 0.6 2.938 1 97.44 143 PHE B O 1
ATOM 3476 N N . ALA B 1 144 ? 8.938 1.957 1.957 1 97.56 144 ALA B N 1
ATOM 3477 C CA . ALA B 1 144 ? 8.742 3.043 2.916 1 97.56 144 ALA B CA 1
ATOM 3478 C C . ALA B 1 144 ? 7.301 3.537 2.906 1 97.56 144 ALA B C 1
ATOM 3480 O O . ALA B 1 144 ? 6.75 3.885 3.953 1 97.56 144 ALA B O 1
ATOM 3481 N N . GLN B 1 145 ? 6.695 3.623 1.768 1 97 145 GLN B N 1
ATOM 3482 C CA . GLN B 1 145 ? 5.293 4.012 1.661 1 97 145 GLN B CA 1
ATOM 3483 C C . GLN B 1 145 ? 4.395 3.057 2.445 1 97 145 GLN B C 1
ATOM 3485 O O . GLN B 1 145 ? 3.479 3.49 3.146 1 97 145 GLN B O 1
ATOM 3490 N N . THR B 1 146 ? 4.656 1.766 2.318 1 97 146 THR B N 1
ATOM 3491 C CA . THR B 1 146 ? 3.863 0.788 3.057 1 97 146 THR B CA 1
ATOM 3492 C C . THR B 1 146 ? 4.059 0.96 4.559 1 97 146 THR B C 1
ATOM 3494 O O . THR B 1 146 ? 3.1 0.855 5.332 1 97 146 THR B O 1
ATOM 3497 N N . LEU B 1 147 ? 5.289 1.191 4.988 1 97.75 147 LEU B N 1
ATOM 3498 C CA . LEU B 1 147 ? 5.566 1.441 6.398 1 97.75 147 LEU B CA 1
ATOM 3499 C C . LEU B 1 147 ? 4.816 2.674 6.891 1 97.75 147 LEU B C 1
ATOM 3501 O O . LEU B 1 147 ? 4.312 2.691 8.016 1 97.75 147 LEU B O 1
ATOM 3505 N N . ALA B 1 148 ? 4.773 3.68 6.066 1 97.56 148 ALA B N 1
ATOM 3506 C CA . ALA B 1 148 ? 4.082 4.914 6.43 1 97.56 148 ALA B CA 1
ATOM 3507 C C . ALA B 1 148 ? 2.584 4.676 6.582 1 97.56 148 ALA B C 1
ATOM 3509 O O . ALA B 1 148 ? 1.961 5.188 7.516 1 97.56 148 ALA B O 1
ATOM 3510 N N . VAL B 1 149 ? 1.972 3.949 5.672 1 97.19 149 VAL B N 1
ATOM 3511 C CA . VAL B 1 149 ? 0.556 3.611 5.77 1 97.19 149 VAL B CA 1
ATOM 3512 C C . VAL B 1 149 ? 0.3 2.822 7.051 1 97.19 149 VAL B C 1
ATOM 3514 O O . VAL B 1 149 ? -0.677 3.076 7.762 1 97.19 149 VAL B O 1
ATOM 3517 N N . GLN B 1 150 ? 1.172 1.872 7.359 1 97.06 150 GLN B N 1
ATOM 3518 C CA . GLN B 1 150 ? 1.052 1.118 8.602 1 97.06 150 GLN B CA 1
ATOM 3519 C C . GLN B 1 150 ? 1.092 2.045 9.812 1 97.06 150 GLN B C 1
ATOM 3521 O O . GLN B 1 150 ? 0.304 1.887 10.75 1 97.06 150 GLN B O 1
ATOM 3526 N N . LEU B 1 151 ? 2.008 2.945 9.758 1 96.88 151 LEU B N 1
ATOM 3527 C CA . LEU B 1 151 ? 2.135 3.914 10.836 1 96.88 151 LEU B CA 1
ATOM 3528 C C . LEU B 1 151 ? 0.835 4.688 11.031 1 96.88 151 LEU B C 1
ATOM 3530 O O . LEU B 1 151 ? 0.381 4.871 12.164 1 96.88 151 LEU B O 1
ATOM 3534 N N . LEU B 1 152 ? 0.237 5.18 9.961 1 96.75 152 LEU B N 1
ATOM 3535 C CA . LEU B 1 152 ? -1.028 5.902 10.031 1 96.75 152 LEU B CA 1
ATOM 3536 C C . LEU B 1 152 ? -2.117 5.031 10.648 1 96.75 152 LEU B C 1
ATOM 3538 O O . LEU B 1 152 ? -2.877 5.5 11.5 1 96.75 152 LEU B O 1
ATOM 3542 N N . ILE B 1 153 ? -2.193 3.795 10.211 1 96.19 153 ILE B N 1
ATOM 3543 C CA . ILE B 1 153 ? -3.191 2.873 10.734 1 96.19 153 ILE B CA 1
ATOM 3544 C C . ILE B 1 153 ? -2.984 2.693 12.242 1 96.19 153 ILE B C 1
ATOM 3546 O O . ILE B 1 153 ? -3.941 2.754 13.016 1 96.19 153 ILE B O 1
ATOM 3550 N N . MET B 1 154 ? -1.757 2.465 12.648 1 95.06 154 MET B N 1
ATOM 3551 C CA . MET B 1 154 ? -1.425 2.283 14.062 1 95.06 154 MET B CA 1
ATOM 3552 C C . MET B 1 154 ? -1.824 3.508 14.875 1 95.06 154 MET B C 1
ATOM 3554 O O . MET B 1 154 ? -2.369 3.377 15.977 1 95.06 154 MET B O 1
ATOM 3558 N N . CYS B 1 155 ? -1.559 4.711 14.359 1 94.25 155 CYS B N 1
ATOM 3559 C CA . CYS B 1 155 ? -1.95 5.945 15.031 1 94.25 155 CYS B CA 1
ATOM 3560 C C . CYS B 1 155 ? -3.465 6.035 15.172 1 94.25 155 CYS B C 1
ATOM 3562 O O . CYS B 1 155 ? -3.975 6.367 16.25 1 94.25 155 CYS B O 1
ATOM 3564 N N . CYS B 1 156 ? -4.176 5.715 14.141 1 94 156 CYS B N 1
ATOM 3565 C CA . CYS B 1 156 ? -5.633 5.773 14.172 1 94 156 CYS B CA 1
ATOM 3566 C C . CYS B 1 156 ? -6.203 4.77 15.164 1 94 156 CYS B C 1
ATOM 3568 O O . CYS B 1 156 ? -7.195 5.051 15.836 1 94 156 CYS B O 1
ATOM 3570 N N . ARG B 1 157 ? -5.559 3.564 15.219 1 92.62 157 ARG B N 1
ATOM 3571 C CA . ARG B 1 157 ? -5.988 2.551 16.172 1 92.62 157 ARG B CA 1
ATOM 3572 C C . ARG B 1 157 ? -5.883 3.07 17.609 1 92.62 157 ARG B C 1
ATOM 3574 O O . ARG B 1 157 ? -6.684 2.697 18.469 1 92.62 157 ARG B O 1
ATOM 3581 N N . GLN B 1 158 ? -4.91 3.859 17.844 1 90.31 158 GLN B N 1
ATOM 3582 C CA . GLN B 1 158 ? -4.613 4.312 19.203 1 90.31 158 GLN B CA 1
ATOM 3583 C C . GLN B 1 158 ? -5.383 5.586 19.547 1 90.31 158 GLN B C 1
ATOM 3585 O O . GLN B 1 158 ? -5.445 5.996 20.703 1 90.31 158 GLN B O 1
ATOM 3590 N N . PHE B 1 159 ? -5.91 6.168 18.484 1 88.56 159 PHE B N 1
ATOM 3591 C CA . PHE B 1 159 ? -6.602 7.434 18.688 1 88.56 159 PHE B CA 1
ATOM 3592 C C . PHE B 1 159 ? -7.863 7.23 19.516 1 88.56 159 PHE B C 1
ATOM 3594 O O . PHE B 1 159 ? -8.664 6.344 19.234 1 88.56 159 PHE B O 1
ATOM 3601 N N . LYS B 1 160 ? -7.945 7.875 20.562 1 80.69 160 LYS B N 1
ATOM 3602 C CA . LYS B 1 160 ? -9.125 7.891 21.422 1 80.69 160 LYS B CA 1
ATOM 3603 C C . LYS B 1 160 ? -9.844 9.234 21.344 1 80.69 160 LYS B C 1
ATOM 3605 O O . LYS B 1 160 ? -9.227 10.266 21.078 1 80.69 160 LYS B O 1
ATOM 3610 N N . GLN B 1 161 ? -11.117 9.203 21.562 1 70.69 161 GLN B N 1
ATOM 3611 C CA . GLN B 1 161 ? -11.938 10.406 21.484 1 70.69 161 GLN B CA 1
ATOM 3612 C C . GLN B 1 161 ? -11.383 11.516 22.375 1 70.69 161 GLN B C 1
ATOM 3614 O O . GLN B 1 161 ? -11.422 12.688 22.016 1 70.69 161 GLN B O 1
ATOM 3619 N N . HIS B 1 162 ? -10.852 11.125 23.5 1 69.5 162 HIS B N 1
ATOM 3620 C CA . HIS B 1 162 ? -10.328 12.133 24.406 1 69.5 162 HIS B CA 1
ATOM 3621 C C . HIS B 1 162 ? -9.117 12.844 23.812 1 69.5 162 HIS B C 1
ATOM 3623 O O . HIS B 1 162 ? -8.805 13.977 24.188 1 69.5 162 HIS B O 1
ATOM 3629 N N . ASP B 1 163 ? -8.555 12.25 22.891 1 69.38 163 ASP B N 1
ATOM 3630 C CA . ASP B 1 163 ? -7.418 12.852 22.203 1 69.38 163 ASP B CA 1
ATOM 3631 C C . ASP B 1 163 ? -7.867 14.016 21.312 1 69.38 163 ASP B C 1
ATOM 3633 O O . ASP B 1 163 ? -7.047 14.828 20.891 1 69.38 163 ASP B O 1
ATOM 3637 N N . ALA B 1 164 ? -9.141 14.094 21.188 1 70.5 164 ALA B N 1
ATOM 3638 C CA . ALA B 1 164 ? -9.703 15.125 20.328 1 70.5 164 ALA B CA 1
ATOM 3639 C C . ALA B 1 164 ? -9.922 16.422 21.078 1 70.5 164 ALA B C 1
ATOM 3641 O O . ALA B 1 164 ? -10.172 17.469 20.484 1 70.5 164 ALA B O 1
ATOM 3642 N N . GLU B 1 165 ? -9.758 16.328 22.406 1 73.12 165 GLU B N 1
ATOM 3643 C CA . GLU B 1 165 ? -9.93 17.547 23.188 1 73.12 165 GLU B CA 1
ATOM 3644 C C . GLU B 1 165 ? -8.797 18.531 22.922 1 73.12 165 GLU B C 1
ATOM 3646 O O . GLU B 1 165 ? -7.629 18.141 22.828 1 73.12 165 GLU B O 1
ATOM 3651 N N . PRO B 1 166 ? -9.227 19.812 22.75 1 74 166 PRO B N 1
ATOM 3652 C CA . PRO B 1 166 ? -8.195 20.812 22.469 1 74 166 PRO B CA 1
ATOM 3653 C C . PRO B 1 166 ? -7.156 20.922 23.578 1 74 166 PRO B C 1
ATOM 3655 O O . PRO B 1 166 ? -7.512 20.953 24.75 1 74 166 PRO B O 1
ATOM 3658 N N . LEU B 1 167 ? -6.016 20.812 23.188 1 79.69 167 LEU B N 1
ATOM 3659 C CA . LEU B 1 167 ? -4.914 21 24.125 1 79.69 167 LEU B CA 1
ATOM 3660 C C . LEU B 1 167 ? -4.844 22.453 24.578 1 79.69 167 LEU B C 1
ATOM 3662 O O . LEU B 1 167 ? -5.184 23.359 23.828 1 79.69 167 LEU B O 1
ATOM 3666 N N . ALA B 1 168 ? -4.395 22.594 25.797 1 84 168 ALA B N 1
ATOM 3667 C CA . ALA B 1 168 ? -4.258 23.938 26.359 1 84 168 ALA B CA 1
ATOM 3668 C C . ALA B 1 168 ? -3.17 24.734 25.641 1 84 168 ALA B C 1
ATOM 3670 O O . ALA B 1 168 ? -2.168 24.156 25.203 1 84 168 ALA B O 1
ATOM 3671 N N . SER B 1 169 ? -3.424 26.062 25.531 1 90.19 169 SER B N 1
ATOM 3672 C CA . SER B 1 169 ? -2.395 26.938 24.984 1 90.19 169 SER B CA 1
ATOM 3673 C C . SER B 1 169 ? -1.174 26.984 25.906 1 90.19 169 SER B C 1
ATOM 3675 O O . SER B 1 169 ? -1.303 26.922 27.125 1 90.19 169 SER B O 1
ATOM 3677 N N . PRO B 1 170 ? -0.024 27.141 25.312 1 90.56 170 PRO B N 1
ATOM 3678 C CA . PRO B 1 170 ? 1.191 27.188 26.125 1 90.56 170 PRO B CA 1
ATOM 3679 C C . PRO B 1 170 ? 1.189 28.359 27.125 1 90.56 170 PRO B C 1
ATOM 3681 O O . PRO B 1 170 ? 1.84 28.281 28.156 1 90.56 170 PRO B O 1
ATOM 3684 N N . SER B 1 171 ? 0.546 29.5 26.797 1 93.25 171 SER B N 1
ATOM 3685 C CA . SER B 1 171 ? 0.495 30.688 27.641 1 93.25 171 SER B CA 1
ATOM 3686 C C . SER B 1 171 ? -0.708 31.562 27.297 1 93.25 171 SER B C 1
ATOM 3688 O O . SER B 1 171 ? -1.352 31.359 26.266 1 93.25 171 SER B O 1
ATOM 3690 N N . PRO B 1 172 ? -0.961 32.5 28.125 1 94.56 172 PRO B N 1
ATOM 3691 C CA . PRO B 1 172 ? -2.041 33.438 27.812 1 94.56 172 PRO B CA 1
ATOM 3692 C C . PRO B 1 172 ? -1.801 34.219 26.516 1 94.56 172 PRO B C 1
ATOM 3694 O O . PRO B 1 172 ? -2.75 34.5 25.781 1 94.56 172 PRO B O 1
ATOM 3697 N N . MET B 1 173 ? -0.562 34.531 26.25 1 94.38 173 MET B N 1
ATOM 3698 C CA . MET B 1 173 ? -0.223 35.219 25 1 94.38 173 MET B CA 1
ATOM 3699 C C . MET B 1 173 ? -0.629 34.344 23.797 1 94.38 173 MET B C 1
ATOM 3701 O O . MET B 1 173 ? -1.239 34.844 22.859 1 94.38 173 MET B O 1
ATOM 3705 N N . HIS B 1 174 ? -0.39 33.094 23.891 1 94.88 174 HIS B N 1
ATOM 3706 C CA . HIS B 1 174 ? -0.746 32.188 22.797 1 94.88 174 HIS B CA 1
ATOM 3707 C C . HIS B 1 174 ? -2.26 32.062 22.641 1 94.88 174 HIS B C 1
ATOM 3709 O O . HIS B 1 174 ? -2.764 31.953 21.531 1 94.88 174 HIS B O 1
ATOM 3715 N N . GLU B 1 175 ? -2.932 32.125 23.703 1 95.06 175 GLU B N 1
ATOM 3716 C CA . GLU B 1 175 ? -4.391 32.094 23.672 1 95.06 175 GLU B CA 1
ATOM 3717 C C . GLU B 1 175 ? -4.945 33.344 22.969 1 95.06 175 GLU B C 1
ATOM 3719 O O . GLU B 1 175 ? -5.867 33.25 22.156 1 95.06 175 GLU B O 1
ATOM 3724 N N . ARG B 1 176 ? -4.363 34.406 23.344 1 95.94 176 ARG B N 1
ATOM 3725 C CA . ARG B 1 176 ? -4.793 35.688 22.75 1 95.94 176 ARG B CA 1
ATOM 3726 C C . ARG B 1 176 ? -4.523 35.688 21.25 1 95.94 176 ARG B C 1
ATOM 3728 O O . ARG B 1 176 ? -5.371 36.125 20.469 1 95.94 176 ARG B O 1
ATOM 3735 N N . ILE B 1 177 ? -3.375 35.25 20.922 1 96.62 177 ILE B N 1
ATOM 3736 C CA . ILE B 1 177 ? -3.012 35.219 19.516 1 96.62 177 ILE B CA 1
ATOM 3737 C C . ILE B 1 177 ? -3.932 34.25 18.766 1 96.62 177 ILE B C 1
ATOM 3739 O O . ILE B 1 177 ? -4.309 34.5 17.609 1 96.62 177 ILE B O 1
ATOM 3743 N N . SER B 1 178 ? -4.309 33.188 19.391 1 96.5 178 SER B N 1
ATOM 3744 C CA . SER B 1 178 ? -5.238 32.25 18.797 1 96.5 178 SER B CA 1
ATOM 3745 C C . SER B 1 178 ? -6.562 32.906 18.438 1 96.5 178 SER B C 1
ATOM 3747 O O . SER B 1 178 ? -7.156 32.625 17.406 1 96.5 178 SER B O 1
ATOM 3749 N N . GLU B 1 179 ? -7 33.75 19.266 1 97 179 GLU B N 1
ATOM 3750 C CA . GLU B 1 179 ? -8.227 34.5 19 1 97 179 GLU B CA 1
ATOM 3751 C C . GLU B 1 179 ? -8.078 35.375 17.766 1 97 179 GLU B C 1
ATOM 3753 O O . GLU B 1 179 ? -9 35.5 16.953 1 97 179 GLU B O 1
ATOM 3758 N N . ILE B 1 180 ? -6.98 35.969 17.703 1 97.88 180 ILE B N 1
ATOM 3759 C CA . ILE B 1 180 ? -6.707 36.844 16.578 1 97.88 180 ILE B CA 1
ATOM 3760 C C . ILE B 1 180 ? -6.613 36.031 15.297 1 97.88 180 ILE B C 1
ATOM 3762 O O . ILE B 1 180 ? -7.152 36.438 14.258 1 97.88 180 ILE B O 1
ATOM 3766 N N . VAL B 1 181 ? -5.965 34.938 15.359 1 97.62 181 VAL B N 1
ATOM 3767 C CA . VAL B 1 181 ? -5.84 34.031 14.211 1 97.62 181 VAL B CA 1
ATOM 3768 C C . VAL B 1 181 ? -7.223 33.562 13.758 1 97.62 181 VAL B C 1
ATOM 3770 O O . VAL B 1 181 ? -7.516 33.562 12.555 1 97.62 181 VAL B O 1
ATOM 3773 N N . ARG B 1 182 ? -8.062 33.219 14.664 1 97.31 182 ARG B N 1
ATOM 3774 C CA . ARG B 1 182 ? -9.422 32.844 14.336 1 97.31 182 ARG B CA 1
ATOM 3775 C C . ARG B 1 182 ? -10.164 33.938 13.609 1 97.31 182 ARG B C 1
ATOM 3777 O O . ARG B 1 182 ? -10.891 33.688 12.648 1 97.31 182 ARG B O 1
ATOM 3784 N N . TYR B 1 183 ? -9.984 35.094 14.133 1 97.75 183 TYR B N 1
ATOM 3785 C CA . TYR B 1 183 ? -10.602 36.25 13.5 1 97.75 183 TYR B CA 1
ATOM 3786 C C . TYR B 1 183 ? -10.117 36.406 12.062 1 97.75 183 TYR B C 1
ATOM 3788 O O . TYR B 1 183 ? -10.914 36.625 11.148 1 97.75 183 TYR B O 1
ATOM 3796 N N . ILE B 1 184 ? -8.812 36.312 11.859 1 97.69 184 ILE B N 1
ATOM 3797 C CA . ILE B 1 184 ? -8.234 36.438 10.523 1 97.69 184 ILE B CA 1
ATOM 3798 C C . ILE B 1 184 ? -8.828 35.375 9.602 1 97.69 184 ILE B C 1
ATOM 3800 O O . ILE B 1 184 ? -9.211 35.656 8.469 1 97.69 184 ILE B O 1
ATOM 3804 N N . ASN B 1 185 ? -8.922 34.188 10.07 1 96.75 185 ASN B N 1
ATOM 3805 C CA . ASN B 1 185 ? -9.438 33.06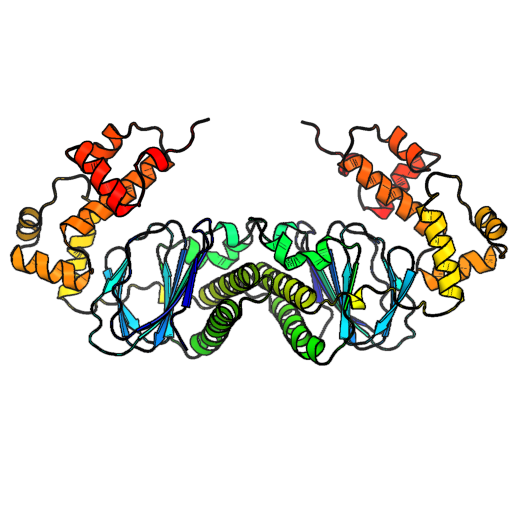2 9.273 1 96.75 185 ASN B CA 1
ATOM 3806 C C . ASN B 1 185 ? -10.891 33.312 8.875 1 96.75 185 ASN B C 1
ATOM 3808 O O . ASN B 1 185 ? -11.312 32.875 7.793 1 96.75 185 ASN B O 1
ATOM 3812 N N . GLU B 1 186 ? -11.594 34 9.711 1 96.75 186 GLU B N 1
ATOM 3813 C CA . GLU B 1 186 ? -13.016 34.219 9.469 1 96.75 186 GLU B CA 1
ATOM 3814 C C . GLU B 1 186 ? -13.219 35.469 8.602 1 96.75 186 GLU B C 1
ATOM 3816 O O . GLU B 1 186 ? -14.266 35.625 7.965 1 96.75 186 GLU B O 1
ATOM 3821 N N . HIS B 1 187 ? -12.203 36.344 8.555 1 97.69 187 HIS B N 1
ATOM 3822 C CA . HIS B 1 187 ? -12.414 37.625 7.938 1 97.69 187 HIS B CA 1
ATOM 3823 C C . HIS B 1 187 ? -11.336 37.938 6.898 1 97.69 187 HIS B C 1
ATOM 3825 O O . HIS B 1 187 ? -11.086 39.094 6.574 1 97.69 187 HIS B O 1
ATOM 3831 N N . TYR B 1 188 ? -10.695 36.906 6.383 1 96.81 188 TYR B N 1
ATOM 3832 C CA . TYR B 1 188 ? -9.539 37.094 5.512 1 96.81 188 TYR B CA 1
ATOM 3833 C C . TYR B 1 188 ? -9.914 37.844 4.246 1 96.81 188 TYR B C 1
ATOM 3835 O O . TYR B 1 188 ? -9.039 38.375 3.562 1 96.81 188 TYR B O 1
ATOM 3843 N N . MET B 1 189 ? -11.117 37.969 3.902 1 96.94 189 MET B N 1
ATOM 3844 C CA . MET B 1 189 ? -11.586 38.625 2.688 1 96.94 189 MET B CA 1
ATOM 3845 C C . MET B 1 189 ? -11.625 40.125 2.865 1 96.94 189 MET B C 1
ATOM 3847 O O . MET B 1 189 ? -11.68 40.875 1.884 1 96.94 189 MET B O 1
ATOM 3851 N N . GLU B 1 190 ? -11.656 40.562 4.055 1 96.56 190 GLU B N 1
ATOM 3852 C CA . GLU B 1 190 ? -11.766 41.969 4.383 1 96.56 190 GLU B CA 1
ATOM 3853 C C . GLU B 1 190 ? -10.383 42.625 4.473 1 96.56 190 GLU B C 1
ATOM 3855 O O . GLU B 1 190 ? -9.367 41.969 4.289 1 96.56 190 GLU B O 1
ATOM 3860 N N . GLU B 1 191 ? -10.438 43.969 4.621 1 95.12 191 GLU B N 1
ATOM 3861 C CA . GLU B 1 191 ? -9.18 44.688 4.891 1 95.12 191 GLU B CA 1
ATOM 3862 C C . GLU B 1 191 ? -8.656 44.344 6.285 1 95.12 191 GLU B C 1
ATOM 3864 O O . GLU B 1 191 ? -9.352 44.531 7.281 1 95.12 191 GLU B O 1
ATOM 3869 N N . LEU B 1 192 ? -7.539 43.75 6.27 1 96.44 192 LEU B N 1
ATOM 3870 C CA . LEU B 1 192 ? -6.871 43.406 7.52 1 96.44 192 LEU B CA 1
ATOM 3871 C C . LEU B 1 192 ? -5.496 44.062 7.602 1 96.44 192 LEU B C 1
ATOM 3873 O O . LEU B 1 192 ? -4.742 44.062 6.625 1 96.44 192 LEU B O 1
ATOM 3877 N N . SER B 1 193 ? -5.23 44.75 8.641 1 95.88 193 SER B N 1
ATOM 3878 C CA . SER B 1 193 ? -3.916 45.312 8.922 1 95.88 193 SER B CA 1
ATOM 3879 C C . SER B 1 193 ? -3.549 45.188 10.391 1 95.88 193 SER B C 1
ATOM 3881 O O . SER B 1 193 ? -4.418 44.938 11.234 1 95.88 193 SER B O 1
ATOM 3883 N N . LEU B 1 194 ? -2.277 45.281 10.617 1 96.5 194 LEU B N 1
ATOM 3884 C CA . LEU B 1 194 ? -1.784 45.188 11.984 1 96.5 194 LEU B CA 1
ATOM 3885 C C . LEU B 1 194 ? -2.471 46.219 12.875 1 96.5 194 LEU B C 1
ATOM 3887 O O . LEU B 1 194 ? -2.869 45.906 14 1 96.5 194 LEU B O 1
ATOM 3891 N N . HIS B 1 195 ? -2.609 47.406 12.344 1 96.81 195 HIS B N 1
ATOM 3892 C CA . HIS B 1 195 ? -3.191 48.5 13.102 1 96.81 195 HIS B CA 1
ATOM 3893 C C . HIS B 1 195 ? -4.672 48.25 13.383 1 96.81 195 HIS B C 1
ATOM 3895 O O . HIS B 1 195 ? -5.133 48.438 14.516 1 96.81 195 HIS B O 1
ATOM 3901 N N . LEU B 1 196 ? -5.367 47.875 12.414 1 96.75 196 LEU B N 1
ATOM 3902 C CA . LEU B 1 196 ? -6.797 47.625 12.555 1 96.75 196 LEU B CA 1
ATOM 3903 C C . LEU B 1 196 ? -7.051 46.531 13.594 1 96.75 196 LEU B C 1
ATOM 3905 O O . LEU B 1 196 ? -7.922 46.656 14.453 1 96.75 196 LEU B O 1
ATOM 3909 N N . LEU B 1 197 ? -6.293 45.438 13.516 1 97.44 197 LEU B N 1
ATOM 3910 C CA . LEU B 1 197 ? -6.508 44.312 14.43 1 97.44 197 LEU B CA 1
ATOM 3911 C C . LEU B 1 197 ? -6.035 44.688 15.836 1 97.44 197 LEU B C 1
ATOM 3913 O O . LEU B 1 197 ? -6.641 44.25 16.828 1 97.44 197 LEU B O 1
ATOM 3917 N N . ALA B 1 198 ? -4.891 45.406 15.906 1 97.62 198 ALA B N 1
ATOM 3918 C CA . ALA B 1 198 ? -4.43 45.875 17.219 1 97.62 198 ALA B CA 1
ATOM 3919 C C . ALA B 1 198 ? -5.516 46.656 17.922 1 97.62 198 ALA B C 1
ATOM 3921 O O . ALA B 1 198 ? -5.773 46.438 19.109 1 97.62 198 ALA B O 1
ATOM 3922 N N . ASP B 1 199 ? -6.129 47.531 17.219 1 97.38 199 ASP B N 1
ATOM 3923 C CA . ASP B 1 199 ? -7.211 48.344 17.766 1 97.38 199 ASP B CA 1
ATOM 3924 C C . ASP B 1 199 ? -8.391 47.469 18.188 1 97.38 199 ASP B C 1
ATOM 3926 O O . ASP B 1 199 ? -8.938 47.656 19.281 1 97.38 199 ASP B O 1
ATOM 3930 N N . ARG B 1 200 ? -8.766 46.562 17.359 1 96.31 200 ARG B N 1
ATOM 3931 C CA . ARG B 1 200 ? -9.906 45.719 17.609 1 96.31 200 ARG B CA 1
ATOM 3932 C C . ARG B 1 200 ? -9.703 44.875 18.875 1 96.31 200 ARG B C 1
ATOM 3934 O O . ARG B 1 200 ? -10.648 44.625 19.609 1 96.31 200 ARG B O 1
ATOM 3941 N N . PHE B 1 201 ? -8.555 44.438 19 1 97.19 201 PHE B N 1
ATOM 3942 C CA . PHE B 1 201 ? -8.281 43.5 20.109 1 97.19 201 PHE B CA 1
ATOM 3943 C C . PHE B 1 201 ? -7.641 44.25 21.281 1 97.19 201 PHE B C 1
ATOM 3945 O O . PHE B 1 201 ? -7.164 43.594 22.219 1 97.19 201 PHE B O 1
ATOM 3952 N N . PHE B 1 202 ? -7.527 45.5 21.25 1 97 202 PHE B N 1
ATOM 3953 C CA . PHE B 1 202 ? -7.109 46.406 22.328 1 97 202 PHE B CA 1
ATOM 3954 C C . PHE B 1 202 ? -5.68 46.094 22.75 1 97 202 PHE B C 1
ATOM 3956 O O . PHE B 1 202 ? -5.395 45.969 23.953 1 97 202 PHE B O 1
ATOM 3963 N N . ILE B 1 203 ? -4.781 46.031 21.734 1 96.56 203 ILE B N 1
ATOM 3964 C CA . ILE B 1 203 ? -3.352 45.844 21.969 1 96.56 203 ILE B CA 1
ATOM 3965 C C . ILE B 1 203 ? -2.557 46.781 21.047 1 96.56 203 ILE B C 1
ATOM 3967 O O . ILE B 1 203 ? -3.119 47.375 20.125 1 96.56 203 ILE B O 1
ATOM 3971 N N . SER B 1 204 ? -1.255 46.969 21.359 1 97.06 204 SER B N 1
ATOM 3972 C CA . SER B 1 204 ? -0.43 47.812 20.5 1 97.06 204 SER B CA 1
ATOM 3973 C C . SER B 1 204 ? -0.005 47.062 19.234 1 97.06 204 SER B C 1
ATOM 3975 O O . SER B 1 204 ? 0.162 45.844 19.266 1 97.06 204 SER B O 1
ATOM 3977 N N . PRO B 1 205 ? 0.149 47.781 18.172 1 97.12 205 PRO B N 1
ATOM 3978 C CA . PRO B 1 205 ? 0.635 47.156 16.953 1 97.12 205 PRO B CA 1
ATOM 3979 C C . PRO B 1 205 ? 1.983 46.469 17.141 1 97.12 205 PRO B C 1
ATOM 3981 O O . PRO B 1 205 ? 2.229 45.406 16.547 1 97.12 205 PRO B O 1
ATOM 3984 N N . TYR B 1 206 ? 2.781 47.062 17.922 1 96.38 206 TYR B N 1
ATOM 3985 C CA . TYR B 1 206 ? 4.09 46.469 18.188 1 96.38 206 TYR B CA 1
ATOM 3986 C C . TYR B 1 206 ? 3.949 45.125 18.906 1 96.38 206 TYR B C 1
ATOM 3988 O O . TYR B 1 206 ? 4.586 44.156 18.516 1 96.38 206 TYR B O 1
ATOM 3996 N N . TYR B 1 207 ? 3.189 45.156 19.906 1 95.81 207 TYR B N 1
ATOM 3997 C CA . TYR B 1 207 ? 2.936 43.906 20.641 1 95.81 207 TYR B CA 1
ATOM 3998 C C . TYR B 1 207 ? 2.346 42.844 19.734 1 95.81 207 TYR B C 1
ATOM 4000 O O . TYR B 1 207 ? 2.76 41.688 19.766 1 95.81 207 TYR B O 1
ATOM 4008 N N . LEU B 1 208 ? 1.343 43.188 18.953 1 97.38 208 LEU B N 1
ATOM 4009 C CA . LEU B 1 208 ? 0.711 42.219 18.047 1 97.38 208 LEU B CA 1
ATOM 4010 C C . LEU B 1 208 ? 1.731 41.656 17.078 1 97.38 208 LEU B C 1
ATOM 4012 O O . LEU B 1 208 ? 1.81 40.438 16.891 1 97.38 208 LEU B O 1
ATOM 4016 N N . SER B 1 209 ? 2.486 42.469 16.469 1 97.38 209 SER B N 1
ATOM 4017 C CA . SER B 1 209 ? 3.486 42.031 15.5 1 97.38 209 SER B CA 1
ATOM 4018 C C . SER B 1 209 ? 4.461 41.031 16.125 1 97.38 209 SER B C 1
ATOM 4020 O O . SER B 1 209 ? 4.676 39.938 15.594 1 97.38 209 SER B O 1
ATOM 4022 N N . ARG B 1 210 ? 4.988 41.375 17.234 1 96.75 210 ARG B N 1
ATOM 4023 C CA . ARG B 1 210 ? 5.992 40.562 17.906 1 96.75 210 ARG B CA 1
ATOM 4024 C C . ARG B 1 210 ? 5.387 39.25 18.406 1 96.75 210 ARG B C 1
ATOM 4026 O O . ARG B 1 210 ? 5.934 38.156 18.141 1 96.75 210 ARG B O 1
ATOM 4033 N N . SER B 1 211 ? 4.293 39.344 19.141 1 96.31 211 SER B N 1
ATOM 4034 C CA . SER B 1 211 ? 3.664 38.156 19.734 1 96.31 211 SER B CA 1
ATOM 4035 C C . SER B 1 211 ? 3.117 37.219 18.672 1 96.31 211 SER B C 1
ATOM 4037 O O . SER B 1 211 ? 3.113 36 18.844 1 96.31 211 SER B O 1
ATOM 4039 N N . PHE B 1 212 ? 2.609 37.844 17.594 1 96.5 212 PHE B N 1
ATOM 4040 C CA . PHE B 1 212 ? 2.088 37.031 16.5 1 96.5 212 PHE B CA 1
ATOM 4041 C C . PHE B 1 212 ? 3.184 36.156 15.906 1 96.5 212 PHE B C 1
ATOM 4043 O O . PHE B 1 212 ? 2.998 34.969 15.734 1 96.5 212 PHE B O 1
ATOM 4050 N N . LYS B 1 213 ? 4.273 36.75 15.609 1 94.69 213 LYS B N 1
ATOM 4051 C CA . LYS B 1 213 ? 5.406 36.031 15.062 1 94.69 213 LYS B CA 1
ATOM 4052 C C . LYS B 1 213 ? 5.914 34.969 16.047 1 94.69 213 LYS B C 1
ATOM 4054 O O . LYS B 1 213 ? 6.227 33.844 15.656 1 94.69 213 LYS B O 1
ATOM 4059 N N . GLU B 1 214 ? 6.023 35.312 17.234 1 92.81 214 GLU B N 1
ATOM 4060 C CA . GLU B 1 214 ? 6.484 34.406 18.266 1 92.81 214 GLU B CA 1
ATOM 4061 C C . GLU B 1 214 ? 5.555 33.188 18.391 1 92.81 214 GLU B C 1
ATOM 4063 O O . GLU B 1 214 ? 6.016 32.062 18.5 1 92.81 214 GLU B O 1
ATOM 4068 N N . ALA B 1 215 ? 4.25 33.438 18.375 1 93.81 215 ALA B N 1
ATOM 4069 C CA . ALA B 1 215 ? 3.254 32.375 18.609 1 93.81 215 ALA B CA 1
ATOM 4070 C C . ALA B 1 215 ? 3.062 31.516 17.375 1 93.81 215 ALA B C 1
ATOM 4072 O O . ALA B 1 215 ? 2.871 30.297 17.484 1 93.81 215 ALA B O 1
ATOM 4073 N N . THR B 1 216 ? 3.115 32.125 16.219 1 93.56 216 THR B N 1
ATOM 4074 C CA . THR B 1 216 ? 2.707 31.391 15.031 1 93.56 216 THR B CA 1
ATOM 4075 C C . THR B 1 216 ? 3.916 31.031 14.172 1 93.56 216 THR B C 1
ATOM 4077 O O . THR B 1 216 ? 3.848 30.125 13.336 1 93.56 216 THR B O 1
ATOM 4080 N N . GLY B 1 217 ? 4.949 31.766 14.289 1 91.44 217 GLY B N 1
ATOM 4081 C CA . GLY B 1 217 ? 6.105 31.641 13.422 1 91.44 217 GLY B CA 1
ATOM 4082 C C . GLY B 1 217 ? 5.969 32.406 12.125 1 91.44 217 GLY B C 1
ATOM 4083 O O . GLY B 1 217 ? 6.914 32.469 11.336 1 91.44 217 GLY B O 1
ATOM 4084 N N . PHE B 1 218 ? 4.848 33.031 11.938 1 92.56 218 PHE B N 1
ATOM 4085 C CA . PHE B 1 218 ? 4.59 33.844 10.742 1 92.56 218 PHE B CA 1
ATOM 4086 C C . PHE B 1 218 ? 4.574 35.344 11.086 1 92.56 218 PHE B C 1
ATOM 4088 O O . PHE B 1 218 ? 4.07 35.719 12.141 1 92.56 218 PHE B O 1
ATOM 4095 N N . ALA B 1 219 ? 5.078 36.094 10.141 1 94.31 219 ALA B N 1
ATOM 4096 C CA . ALA B 1 219 ? 4.719 37.5 10.211 1 94.31 219 ALA B CA 1
ATOM 4097 C C . ALA B 1 219 ? 3.234 37.719 9.922 1 94.31 219 ALA B C 1
ATOM 4099 O O . ALA B 1 219 ? 2.631 36.938 9.172 1 94.31 219 ALA B O 1
ATOM 4100 N N . PHE B 1 220 ? 2.705 38.781 10.531 1 95.5 220 PHE B N 1
ATOM 4101 C CA . PHE B 1 220 ? 1.277 39.062 10.406 1 95.5 220 PHE B CA 1
ATOM 4102 C C . PHE B 1 220 ? 0.849 39.062 8.945 1 95.5 220 PHE B C 1
ATOM 4104 O O . PHE B 1 220 ? -0.05 38.312 8.555 1 95.5 220 PHE B O 1
ATOM 4111 N N . VAL B 1 221 ? 1.513 39.75 8.117 1 95 221 VAL B N 1
ATOM 4112 C CA . VAL B 1 221 ? 1.151 39.906 6.715 1 95 221 VAL B CA 1
ATOM 4113 C C . VAL B 1 221 ? 1.347 38.562 5.98 1 95 221 VAL B C 1
ATOM 4115 O O . VAL B 1 221 ? 0.545 38.219 5.117 1 95 221 VAL B O 1
ATOM 4118 N N . GLU B 1 222 ? 2.385 37.906 6.324 1 93.62 222 GLU B N 1
ATOM 4119 C CA . GLU B 1 222 ? 2.654 36.594 5.727 1 93.62 222 GLU B CA 1
ATOM 4120 C C . GLU B 1 222 ? 1.511 35.625 5.992 1 93.62 222 GLU B C 1
ATOM 4122 O O . GLU B 1 222 ? 1.092 34.906 5.09 1 93.62 222 GLU B O 1
ATOM 4127 N N . TYR B 1 223 ? 1.066 35.625 7.238 1 95 223 TYR B N 1
ATOM 4128 C CA . TYR B 1 223 ? -0.018 34.719 7.602 1 95 223 TYR B CA 1
ATOM 4129 C C . TYR B 1 223 ? -1.292 35.062 6.836 1 95 223 TYR B C 1
ATOM 4131 O O . TYR B 1 223 ? -1.927 34.188 6.258 1 95 223 TYR B O 1
ATOM 4139 N N . VAL B 1 224 ? -1.673 36.312 6.828 1 96.31 224 VAL B N 1
ATOM 4140 C CA . VAL B 1 224 ? -2.875 36.75 6.129 1 96.31 224 VAL B CA 1
ATOM 4141 C C . VAL B 1 224 ? -2.791 36.344 4.66 1 96.31 224 VAL B C 1
ATOM 4143 O O . VAL B 1 224 ? -3.738 35.781 4.109 1 96.31 224 VAL B O 1
ATOM 4146 N N . ASN B 1 225 ? -1.669 36.594 4.078 1 95.19 225 ASN B N 1
ATOM 4147 C CA . ASN B 1 225 ? -1.475 36.25 2.676 1 95.19 225 ASN B CA 1
ATOM 4148 C C . ASN B 1 225 ? -1.561 34.75 2.465 1 95.19 225 ASN B C 1
ATOM 4150 O O . ASN B 1 225 ? -2.141 34.281 1.479 1 95.19 225 ASN B O 1
ATOM 4154 N N . SER B 1 226 ? -0.994 34.031 3.363 1 94.69 226 SER B N 1
ATOM 4155 C CA . SER B 1 226 ? -1.024 32.594 3.254 1 94.69 226 SER B CA 1
ATOM 4156 C C . SER B 1 226 ? -2.453 32.062 3.314 1 94.69 226 SER B C 1
ATOM 4158 O O . SER B 1 226 ? -2.822 31.172 2.549 1 94.69 226 SER B O 1
ATOM 4160 N N . VAL B 1 227 ? -3.238 32.594 4.223 1 95.81 227 VAL B N 1
ATOM 4161 C CA . VAL B 1 227 ? -4.637 32.188 4.344 1 95.81 227 VAL B CA 1
ATOM 4162 C C . VAL B 1 227 ? -5.375 32.5 3.043 1 95.81 227 VAL B C 1
ATOM 4164 O O . VAL B 1 227 ? -6.086 31.641 2.51 1 95.81 227 VAL B O 1
ATOM 4167 N N . ARG B 1 228 ? -5.145 33.656 2.562 1 96.62 228 ARG B N 1
ATOM 4168 C CA . ARG B 1 228 ? -5.824 34.094 1.346 1 96.62 228 ARG B CA 1
ATOM 4169 C C . ARG B 1 228 ? -5.418 33.219 0.155 1 96.62 228 ARG B C 1
ATOM 4171 O O . ARG B 1 228 ? -6.262 32.812 -0.648 1 96.62 228 ARG B O 1
ATOM 4178 N N . ILE B 1 229 ? -4.145 32.938 0.076 1 95.44 229 ILE B N 1
ATOM 4179 C CA . ILE B 1 229 ? -3.637 32.156 -1.04 1 95.44 229 ILE B CA 1
ATOM 4180 C C . ILE B 1 229 ? -4.176 30.719 -0.947 1 95.44 229 ILE B C 1
ATOM 4182 O O . ILE B 1 229 ? -4.527 30.125 -1.963 1 95.44 229 ILE B O 1
ATOM 4186 N N . LYS B 1 230 ? -4.164 30.203 0.213 1 93.75 230 LYS B N 1
ATOM 4187 C CA . LYS B 1 230 ? -4.738 28.875 0.424 1 93.75 230 LYS B CA 1
ATOM 4188 C C . LYS B 1 230 ? -6.176 28.812 -0.079 1 93.75 230 LYS B C 1
ATOM 4190 O O . LYS B 1 230 ? -6.547 27.875 -0.791 1 93.75 230 LYS B O 1
ATOM 4195 N N . GLU B 1 231 ? -6.953 29.766 0.235 1 94.69 231 GLU B N 1
ATOM 4196 C CA . GLU B 1 231 ? -8.344 29.828 -0.199 1 94.69 231 GLU B CA 1
ATOM 4197 C C . GLU B 1 231 ? -8.445 30.062 -1.705 1 94.69 231 GLU B C 1
ATOM 4199 O O . GLU B 1 231 ? -9.336 29.516 -2.361 1 94.69 231 GLU B O 1
ATOM 4204 N N . ALA B 1 232 ? -7.57 30.812 -2.193 1 95.81 232 ALA B N 1
ATOM 4205 C CA . ALA B 1 232 ? -7.547 31.047 -3.637 1 95.81 232 ALA B CA 1
ATOM 4206 C C . ALA B 1 232 ? -7.25 29.75 -4.395 1 95.81 232 ALA B C 1
ATOM 4208 O O . ALA B 1 232 ? -7.898 29.453 -5.395 1 95.81 232 ALA B O 1
ATOM 4209 N N . LYS B 1 233 ? -6.293 29.109 -3.902 1 93.75 233 LYS B N 1
ATOM 4210 C CA . LYS B 1 233 ? -5.926 27.844 -4.523 1 93.75 233 LYS B CA 1
ATOM 4211 C C . LYS B 1 233 ? -7.113 26.891 -4.559 1 93.75 233 LYS B C 1
ATOM 4213 O O . LYS B 1 233 ? -7.363 26.234 -5.578 1 93.75 233 LYS B O 1
ATOM 4218 N N . LYS B 1 234 ? -7.797 26.812 -3.494 1 92.88 234 LYS B N 1
ATOM 4219 C CA . LYS B 1 234 ? -8.984 25.969 -3.41 1 92.88 234 LYS B CA 1
ATOM 4220 C C . LYS B 1 234 ? -10.008 26.344 -4.477 1 92.88 234 LYS B C 1
ATOM 4222 O O . LYS B 1 234 ? -10.57 25.484 -5.145 1 92.88 234 LYS B O 1
ATOM 4227 N N . GLN B 1 235 ? -10.18 27.578 -4.633 1 94.69 235 GLN B N 1
ATOM 4228 C CA . GLN B 1 235 ? -11.156 28.062 -5.605 1 94.69 235 GLN B CA 1
ATOM 4229 C C . GLN B 1 235 ? -10.688 27.781 -7.031 1 94.69 235 GLN B C 1
ATOM 4231 O O . GLN B 1 235 ? -11.5 27.469 -7.906 1 94.69 235 GLN B O 1
ATOM 4236 N N . LEU B 1 236 ? -9.414 27.922 -7.262 1 94.62 236 LEU B N 1
ATOM 4237 C CA . LEU B 1 236 ? -8.859 27.656 -8.586 1 94.62 236 LEU B CA 1
ATOM 4238 C C . LEU B 1 236 ? -9.062 26.188 -8.969 1 94.62 236 LEU B C 1
ATOM 4240 O O . LEU B 1 236 ? -9.383 25.891 -10.125 1 94.62 236 LEU B O 1
ATOM 4244 N N . GLU B 1 237 ? -8.938 25.406 -8.016 1 91.56 237 GLU B N 1
ATOM 4245 C CA . GLU B 1 237 ? -9.016 23.969 -8.258 1 91.56 237 GLU B CA 1
ATOM 4246 C C . GLU B 1 237 ? -10.469 23.5 -8.375 1 91.56 237 GLU B C 1
ATOM 4248 O O . GLU B 1 237 ? -10.742 22.453 -8.977 1 91.56 237 GLU B O 1
ATOM 4253 N N . SER B 1 238 ? -11.414 24.219 -7.898 1 92.5 238 SER B N 1
ATOM 4254 C CA . SER B 1 238 ? -12.766 23.688 -7.785 1 92.5 238 SER B CA 1
ATOM 4255 C C . SER B 1 238 ? -13.758 24.516 -8.586 1 92.5 238 SER B C 1
ATOM 4257 O O . SER B 1 238 ? -14.945 24.203 -8.648 1 92.5 238 SER B O 1
ATOM 4259 N N . SER B 1 239 ? -13.289 25.625 -9.117 1 91.75 239 SER B N 1
ATOM 4260 C CA . SER B 1 239 ? -14.227 26.484 -9.828 1 91.75 239 SER B CA 1
ATOM 4261 C C . SER B 1 239 ? -13.625 26.984 -11.141 1 91.75 239 SER B C 1
ATOM 4263 O O . SER B 1 239 ? -12.445 26.781 -11.406 1 91.75 239 SER B O 1
ATOM 4265 N N . SER B 1 240 ? -14.438 27.578 -11.938 1 91.75 240 SER B N 1
ATOM 4266 C CA . SER B 1 240 ? -13.992 28.141 -13.203 1 91.75 240 SER B CA 1
ATOM 4267 C C . SER B 1 240 ? -13.922 29.672 -13.133 1 91.75 240 SER B C 1
ATOM 4269 O O . SER B 1 240 ? -13.883 30.344 -14.172 1 91.75 240 SER B O 1
ATOM 4271 N N . LEU B 1 241 ? -13.961 30.125 -11.953 1 93.5 241 LEU B N 1
ATOM 4272 C CA . LEU B 1 241 ? -13.891 31.578 -11.797 1 93.5 241 LEU B CA 1
ATOM 4273 C C . LEU B 1 241 ? -12.594 32.125 -12.375 1 93.5 241 LEU B C 1
ATOM 4275 O O . LEU B 1 241 ? -11.547 31.469 -12.289 1 93.5 241 LEU B O 1
ATOM 4279 N N . LYS B 1 242 ? -12.758 33.344 -12.938 1 93.75 242 LYS B N 1
ATOM 4280 C CA . LYS B 1 242 ? -11.562 34 -13.461 1 93.75 242 LYS B CA 1
ATOM 4281 C C . LYS B 1 242 ? -10.578 34.344 -12.344 1 93.75 242 LYS B C 1
ATOM 4283 O O . LYS B 1 242 ? -10.992 34.688 -11.234 1 93.75 242 LYS B O 1
ATOM 4288 N N . VAL B 1 243 ? -9.359 34.375 -12.625 1 95.44 243 VAL B N 1
ATOM 4289 C CA . VAL B 1 243 ? -8.289 34.594 -11.656 1 95.44 243 VAL B CA 1
ATOM 4290 C C . VAL B 1 243 ? -8.484 35.969 -10.984 1 95.44 243 VAL B C 1
ATOM 4292 O O . VAL B 1 243 ? -8.305 36.094 -9.773 1 95.44 243 VAL B O 1
ATOM 4295 N N . ASN B 1 244 ? -8.805 36.969 -11.75 1 95.38 244 ASN B N 1
ATOM 4296 C CA . ASN B 1 244 ? -8.977 38.281 -11.188 1 95.38 244 ASN B CA 1
ATOM 4297 C C . ASN B 1 244 ? -10.133 38.344 -10.195 1 95.38 244 ASN B C 1
ATOM 4299 O O . ASN B 1 244 ? -10.055 39.031 -9.18 1 95.38 244 ASN B O 1
ATOM 4303 N N . LEU B 1 245 ? -11.164 37.656 -10.438 1 96.19 245 LEU B N 1
ATOM 4304 C CA . LEU B 1 245 ? -12.297 37.594 -9.523 1 96.19 245 LEU B CA 1
ATOM 4305 C C . LEU B 1 245 ? -11.906 36.844 -8.242 1 96.19 245 LEU B C 1
ATOM 4307 O O . LEU B 1 245 ? -12.289 37.25 -7.141 1 96.19 245 LEU B O 1
ATOM 4311 N N . ILE B 1 246 ? -11.18 35.781 -8.383 1 96.88 246 ILE B N 1
ATOM 4312 C CA . ILE B 1 246 ? -10.727 35 -7.227 1 96.88 246 ILE B CA 1
ATOM 4313 C C . ILE B 1 246 ? -9.82 35.875 -6.359 1 96.88 246 ILE B C 1
ATOM 4315 O O . ILE B 1 246 ? -9.961 35.906 -5.133 1 96.88 246 ILE B O 1
ATOM 4319 N N . ALA B 1 247 ? -8.938 36.594 -6.988 1 97.06 247 ALA B N 1
ATOM 4320 C CA . ALA B 1 247 ? -8.031 37.5 -6.266 1 97.06 247 ALA B CA 1
ATOM 4321 C C . ALA B 1 247 ? -8.812 38.469 -5.402 1 97.06 247 ALA B C 1
ATOM 4323 O O . ALA B 1 247 ? -8.508 38.656 -4.219 1 97.06 247 ALA B O 1
ATOM 4324 N N . ARG B 1 248 ? -9.828 39.031 -5.945 1 96.06 248 ARG B N 1
ATOM 4325 C CA . ARG B 1 248 ? -10.656 40 -5.227 1 96.06 248 ARG B CA 1
ATOM 4326 C C . ARG B 1 248 ? -11.445 39.312 -4.117 1 96.06 248 ARG B C 1
ATOM 4328 O O . ARG B 1 248 ? -11.547 39.812 -3.006 1 96.06 248 ARG B O 1
ATOM 4335 N N . LYS B 1 249 ? -11.961 38.219 -4.383 1 96.56 249 LYS B N 1
ATOM 4336 C CA . LYS B 1 249 ? -12.82 37.5 -3.451 1 96.56 249 LYS B CA 1
ATOM 4337 C C . LYS B 1 249 ? -12.047 37.094 -2.197 1 96.56 249 LYS B C 1
ATOM 4339 O O . LYS B 1 249 ? -12.609 37.031 -1.104 1 96.56 249 LYS B O 1
ATOM 4344 N N . VAL B 1 250 ? -10.789 36.812 -2.469 1 97.38 250 VAL B N 1
ATOM 4345 C CA . VAL B 1 250 ? -10.039 36.312 -1.321 1 97.38 250 VAL B CA 1
ATOM 4346 C C . VAL B 1 250 ? -9.367 37.5 -0.602 1 97.38 250 VAL B C 1
ATOM 4348 O O . VAL B 1 250 ? -8.648 37.281 0.383 1 97.38 250 VAL B O 1
ATOM 4351 N N . GLY B 1 251 ? -9.477 38.688 -1.111 1 96.81 251 GLY B N 1
ATOM 4352 C CA . GLY B 1 251 ? -9.125 39.844 -0.307 1 96.81 251 GLY B CA 1
ATOM 4353 C C . GLY B 1 251 ? -7.938 40.625 -0.858 1 96.81 251 GLY B C 1
ATOM 4354 O O . GLY B 1 251 ? -7.398 41.5 -0.188 1 96.81 251 GLY B O 1
ATOM 4355 N N . PHE B 1 252 ? -7.504 40.281 -2.064 1 96.5 252 PHE B N 1
ATOM 4356 C CA . PHE B 1 252 ? -6.418 41.062 -2.66 1 96.5 252 PHE B CA 1
ATOM 4357 C C . PHE B 1 252 ? -6.961 42.281 -3.402 1 96.5 252 PHE B C 1
ATOM 4359 O O . PHE B 1 252 ? -7.988 42.188 -4.082 1 96.5 252 PHE B O 1
ATOM 4366 N N . GLY B 1 253 ? -6.223 43.375 -3.217 1 91.25 253 GLY B N 1
ATOM 4367 C CA . GLY B 1 253 ? -6.625 44.594 -3.896 1 91.25 253 GLY B CA 1
ATOM 4368 C C . GLY B 1 253 ? -6.043 44.719 -5.293 1 91.25 253 GLY B C 1
ATOM 4369 O O . GLY B 1 253 ? -6.469 45.562 -6.074 1 91.25 253 GLY B O 1
ATOM 4370 N N . SER B 1 254 ? -5.109 43.938 -5.57 1 93.31 254 SER B N 1
ATOM 4371 C CA . SER B 1 254 ? -4.402 43.969 -6.848 1 93.31 254 SER B CA 1
ATOM 4372 C C . SER B 1 254 ? -4.109 42.562 -7.371 1 93.31 254 SER B C 1
ATOM 4374 O O . SER B 1 254 ? -3.518 41.75 -6.664 1 93.31 254 SER B O 1
ATOM 4376 N N . VAL B 1 255 ? -4.461 42.375 -8.648 1 94.69 255 VAL B N 1
ATOM 4377 C CA . VAL B 1 255 ? -4.219 41.062 -9.281 1 94.69 255 VAL B CA 1
ATOM 4378 C C . VAL B 1 255 ? -2.717 40.844 -9.445 1 94.69 255 VAL B C 1
ATOM 4380 O O . VAL B 1 255 ? -2.234 39.719 -9.32 1 94.69 255 VAL B O 1
ATOM 4383 N N . THR B 1 256 ? -2.064 41.906 -9.688 1 95.94 256 THR B N 1
ATOM 4384 C CA . THR B 1 256 ? -0.614 41.812 -9.828 1 95.94 256 THR B CA 1
ATOM 4385 C C . THR B 1 256 ? 0.032 41.375 -8.523 1 95.94 256 THR B C 1
ATOM 4387 O O . THR B 1 256 ? 0.883 40.5 -8.516 1 95.94 256 THR B O 1
ATOM 4390 N N . HIS B 1 257 ? -0.418 42.031 -7.504 1 96.19 257 HIS B N 1
ATOM 4391 C CA . HIS B 1 257 ? 0.084 41.656 -6.188 1 96.19 257 HIS B CA 1
ATOM 4392 C C . HIS B 1 257 ? -0.31 40.219 -5.844 1 96.19 257 HIS B C 1
ATOM 4394 O O . HIS B 1 257 ? 0.509 39.469 -5.328 1 96.19 257 HIS B O 1
ATOM 4400 N N . PHE B 1 258 ? -1.478 39.875 -6.184 1 96.81 258 PHE B N 1
ATOM 4401 C CA . PHE B 1 258 ? -1.972 38.531 -5.988 1 96.81 258 PHE B CA 1
ATOM 4402 C C . PHE B 1 258 ? -1.074 37.5 -6.695 1 96.81 258 PHE B C 1
ATOM 4404 O O . PHE B 1 258 ? -0.646 36.531 -6.09 1 96.81 258 PHE B O 1
ATOM 4411 N N . GLY B 1 259 ? -0.859 37.688 -7.863 1 96.19 259 GLY B N 1
ATOM 4412 C CA . GLY B 1 259 ? -0.031 36.781 -8.641 1 96.19 259 GLY B CA 1
ATOM 4413 C C . GLY B 1 259 ? 1.355 36.594 -8.055 1 96.19 259 GLY B C 1
ATOM 4414 O O . GLY B 1 259 ? 1.857 35.469 -7.988 1 96.19 259 GLY B O 1
ATOM 4415 N N . ARG B 1 260 ? 1.942 37.688 -7.617 1 95.81 260 ARG B N 1
ATOM 4416 C CA . ARG B 1 260 ? 3.279 37.625 -7.035 1 95.81 260 ARG B CA 1
ATOM 4417 C C . ARG B 1 260 ? 3.283 36.812 -5.742 1 95.81 260 ARG B C 1
ATOM 4419 O O . ARG B 1 260 ? 4.117 35.938 -5.559 1 95.81 260 ARG B O 1
ATOM 4426 N N . VAL B 1 261 ? 2.387 37.156 -4.91 1 95.12 261 VAL B N 1
ATOM 4427 C CA . VAL B 1 261 ? 2.303 36.5 -3.615 1 95.12 261 VAL B CA 1
ATOM 4428 C C . VAL B 1 261 ? 1.972 35 -3.82 1 95.12 261 VAL B C 1
ATOM 4430 O O . VAL B 1 261 ? 2.533 34.156 -3.146 1 95.12 261 VAL B O 1
ATOM 4433 N N . PHE B 1 262 ? 1.065 34.781 -4.785 1 95.5 262 PHE B N 1
ATOM 4434 C CA . PHE B 1 262 ? 0.676 33.406 -5.098 1 95.5 262 PHE B CA 1
ATOM 4435 C C . PHE B 1 262 ? 1.893 32.562 -5.484 1 95.5 262 PHE B C 1
ATOM 4437 O O . PHE B 1 262 ? 2.086 31.469 -4.969 1 95.5 262 PHE B O 1
ATOM 4444 N N . LYS B 1 263 ? 2.691 33.094 -6.242 1 93.5 263 LYS B N 1
ATOM 4445 C CA . LYS B 1 263 ? 3.891 32.406 -6.703 1 93.5 263 LYS B CA 1
ATOM 4446 C C . LYS B 1 263 ? 4.871 32.188 -5.559 1 93.5 263 LYS B C 1
ATOM 4448 O O . LYS B 1 263 ? 5.48 31.109 -5.453 1 93.5 263 LYS B O 1
ATOM 4453 N N . VAL B 1 264 ? 5.02 33.156 -4.793 1 90.56 264 VAL B N 1
ATOM 4454 C CA . VAL B 1 264 ? 5.945 33.062 -3.67 1 90.56 264 VAL B CA 1
ATOM 4455 C C . VAL B 1 264 ? 5.48 31.969 -2.709 1 90.56 264 VAL B C 1
ATOM 4457 O O . VAL B 1 264 ? 6.289 31.188 -2.215 1 90.56 264 VAL B O 1
ATOM 4460 N N . VAL B 1 265 ? 4.219 31.875 -2.457 1 88.56 265 VAL B N 1
ATOM 4461 C CA . VAL B 1 265 ? 3.656 30.984 -1.447 1 88.56 265 VAL B CA 1
ATOM 4462 C C . VAL B 1 265 ? 3.582 29.562 -1.997 1 88.56 265 VAL B C 1
ATOM 4464 O O . VAL B 1 265 ? 3.861 28.594 -1.28 1 88.56 265 VAL B O 1
ATOM 4467 N N . THR B 1 266 ? 3.23 29.375 -3.285 1 87.12 266 THR B N 1
ATOM 4468 C CA . THR B 1 266 ? 2.945 28.031 -3.807 1 87.12 266 THR B CA 1
ATOM 4469 C C . THR B 1 266 ? 4.082 27.547 -4.703 1 87.12 266 THR B C 1
ATOM 4471 O O . THR B 1 266 ? 4.172 26.359 -5.016 1 87.12 266 THR B O 1
ATOM 4474 N N . GLY B 1 267 ? 4.871 28.453 -5.125 1 87.5 267 GLY B N 1
ATOM 4475 C CA . GLY B 1 267 ? 5.934 28.125 -6.062 1 87.5 267 GLY B CA 1
ATOM 4476 C C . GLY B 1 267 ? 5.488 28.172 -7.512 1 87.5 267 GLY B C 1
ATOM 4477 O O . GLY B 1 267 ? 6.305 28.031 -8.422 1 87.5 267 GLY B O 1
ATOM 4478 N N . HIS B 1 268 ? 4.203 28.469 -7.762 1 89.88 268 HIS B N 1
ATOM 4479 C CA . HIS B 1 268 ? 3.654 28.453 -9.109 1 89.88 268 HIS B CA 1
ATOM 4480 C C . HIS B 1 268 ? 2.686 29.625 -9.32 1 89.88 268 HIS B C 1
ATOM 4482 O O . HIS B 1 268 ? 2.225 30.234 -8.352 1 89.88 268 HIS B O 1
ATOM 4488 N N . SER B 1 269 ? 2.438 29.891 -10.578 1 93.62 269 SER B N 1
ATOM 4489 C CA . SER B 1 269 ? 1.415 30.875 -10.914 1 93.62 269 SER B CA 1
ATOM 4490 C C . SER B 1 269 ? 0.015 30.328 -10.656 1 93.62 269 SER B C 1
ATOM 4492 O O . SER B 1 269 ? -0.182 29.109 -10.609 1 93.62 269 SER B O 1
ATOM 4494 N N . PRO B 1 270 ? -0.929 31.234 -10.461 1 93.81 270 PRO B N 1
ATOM 4495 C CA . PRO B 1 270 ? -2.301 30.797 -10.188 1 93.81 270 PRO B CA 1
ATOM 4496 C C . PRO B 1 270 ? -2.834 29.844 -11.258 1 93.81 270 PRO B C 1
ATOM 4498 O O . PRO B 1 270 ? -3.49 28.844 -10.93 1 93.81 270 PRO B O 1
ATOM 4501 N N . LEU B 1 271 ? -2.553 30.016 -12.438 1 92.12 271 LEU B N 1
ATOM 4502 C CA . LEU B 1 271 ? -3.127 29.25 -13.531 1 92.12 271 LEU B CA 1
ATOM 4503 C C . LEU B 1 271 ? -2.629 27.812 -13.508 1 92.12 271 LEU B C 1
ATOM 4505 O O . LEU B 1 271 ? -3.248 26.922 -14.102 1 92.12 271 LEU B O 1
ATOM 4509 N N . HIS B 1 272 ? -1.561 27.656 -12.867 1 89.5 272 HIS B N 1
ATOM 4510 C CA . HIS B 1 272 ? -1.024 26.312 -12.711 1 89.5 272 HIS B CA 1
ATOM 4511 C C . HIS B 1 272 ? -2.029 25.406 -12.023 1 89.5 272 HIS B C 1
ATOM 4513 O O . HIS B 1 272 ? -2.084 24.203 -12.305 1 89.5 272 HIS B O 1
ATOM 4519 N N . TYR B 1 273 ? -2.805 25.938 -11.234 1 88.25 273 TYR B N 1
ATOM 4520 C CA . TYR B 1 273 ? -3.709 25.141 -10.398 1 88.25 273 TYR B CA 1
ATOM 4521 C C . TYR B 1 273 ? -5.117 25.125 -10.992 1 88.25 273 TYR B C 1
ATOM 4523 O O . TYR B 1 273 ? -6.039 24.578 -10.391 1 88.25 273 TYR B O 1
ATOM 4531 N N . ARG B 1 274 ? -5.176 25.703 -12.062 1 86.69 274 ARG B N 1
ATOM 4532 C CA . ARG B 1 274 ? -6.488 25.734 -12.703 1 86.69 274 ARG B CA 1
ATOM 4533 C C . ARG B 1 274 ? -6.91 24.359 -13.172 1 86.69 274 ARG B C 1
ATOM 4535 O O . ARG B 1 274 ? -6.137 23.641 -13.82 1 86.69 274 ARG B O 1
ATOM 4542 N N . ARG B 1 275 ? -8.156 24 -12.672 1 71.88 275 ARG B N 1
ATOM 4543 C CA . ARG B 1 275 ? -8.727 22.734 -13.125 1 71.88 275 ARG B CA 1
ATOM 4544 C C . ARG B 1 275 ? -8.711 22.641 -14.648 1 71.88 275 ARG B C 1
ATOM 4546 O O . ARG B 1 275 ? -9.062 23.594 -15.344 1 71.88 275 ARG B O 1
ATOM 4553 N N . LYS B 1 276 ? -8.047 21.812 -15.344 1 59.19 276 LYS B N 1
ATOM 4554 C CA . LYS B 1 276 ? -8.227 21.641 -16.781 1 59.19 276 LYS B CA 1
ATOM 4555 C C . LYS B 1 276 ? -9.695 21.438 -17.125 1 59.19 276 LYS B C 1
ATOM 4557 O O . LYS B 1 276 ? -10.352 20.531 -16.594 1 59.19 276 LYS B O 1
ATOM 4562 N N . GLY B 1 277 ? -10.5 22.297 -17.281 1 43.59 277 GLY B N 1
ATOM 4563 C CA . GLY B 1 277 ? -11.844 22.141 -17.828 1 43.59 277 GLY B CA 1
ATOM 4564 C C . GLY B 1 277 ? -11.898 21.125 -18.953 1 43.59 277 GLY B C 1
ATOM 4565 O O . GLY B 1 277 ? -10.984 21.047 -19.781 1 43.59 277 GLY B O 1
ATOM 4566 N N . GLU B 1 278 ? -12.531 19.938 -18.859 1 38.38 278 GLU B N 1
ATOM 4567 C CA . GLU B 1 278 ? -13.164 19.484 -20.094 1 38.38 278 GLU B CA 1
ATOM 4568 C C . GLU B 1 278 ? -13.969 20.609 -20.734 1 38.38 278 GLU B C 1
ATOM 4570 O O . GLU B 1 278 ? -14.555 21.438 -20.031 1 38.38 278 GLU B O 1
#

Foldseek 3Di:
DAWDWDADPVRQKIKTKDFDQDDFDDAAQFAQWKKKKAWQADKWWKAWQLFIDIAHHLKIKIAHGLIGMGIADPPGDTTIMMMITHHCVLQDDVCPVCVLQVVQVVDRMFMDHDDPVSCVPQVVLRVVLVVLSVVVPVPSRVVSSVSVSVNSSVRSVPDDPVSVDDDDHPDPLRVLSSVLSVVLLVQLLEDDDLVVSCVVSVHDSVSNQVSNCRTGVDGPVLSSLSSLLSQLLVCQQPHPDDQVVSCNRSHHPDSVVNQVSNCSNPVDGSNVSHHPDD/DAWDWDADPVRQKIKTKDFDQDDFDDAAQFAQWKKKKAWQADKWWKAWQLFIDIAHHLKIKIAHGLIGMGIDDPDGDTTIMMMITHHCVLQDDVCPVCVLQVVQVVDRMFMDHDDPVSCVVQVVLRVVLVVLSVVVPVCSRVVSSVSVSVNSSVRSVPDDPVRVDDDDHPDPLRVLSSVLSVVLLVQLLEDDDLCVSCVVSVHDSVSNQVSNCRTGVDGPVLSSLSSLLSQLLVCQQPHPDDQVVSCNRSHHPDSVVNQVSNCSNPVDGSNVSHHPDD

pLDDT: mean 89.72, std 11.33, range [38.38, 98.0]

Solvent-accessible surface area (backbone atoms only — not comparable to full-atom values): 29752 Å² total; per-residue (Å²): 131,77,72,40,78,48,66,47,96,83,69,48,38,32,42,36,34,42,70,37,55,77,74,81,74,79,82,64,48,48,45,84,28,32,33,40,40,34,31,69,33,47,60,37,38,38,18,43,81,47,40,37,34,75,43,44,47,54,20,34,39,37,35,33,53,65,46,50,48,34,72,30,85,38,69,66,57,59,29,28,38,41,38,38,33,39,30,71,72,72,61,43,82,83,54,61,38,56,73,27,36,36,76,54,72,78,33,67,55,47,57,46,71,59,35,76,68,48,46,67,55,48,48,60,53,52,49,50,38,52,50,36,69,69,67,57,51,83,35,26,68,58,45,38,51,35,52,50,51,43,49,50,36,53,52,39,68,68,58,47,77,75,53,66,54,81,72,66,50,83,41,71,66,38,46,54,46,21,52,51,43,46,48,44,72,74,44,48,47,45,95,78,47,62,60,59,50,14,60,74,69,73,48,51,44,67,56,47,48,52,52,36,24,63,49,42,57,35,49,64,66,57,45,55,49,48,54,26,44,54,53,37,50,53,44,31,51,72,42,86,70,53,66,63,58,45,31,44,64,35,37,41,94,39,57,68,59,38,46,53,53,36,23,71,60,72,72,41,55,68,70,73,48,41,50,79,73,131,132,79,72,42,78,47,66,47,96,82,69,47,40,33,43,37,36,41,72,36,60,74,76,80,73,78,83,64,48,48,45,83,28,32,35,41,39,34,30,70,33,46,62,37,37,37,16,45,79,48,40,36,34,74,44,44,47,54,20,34,40,38,34,33,52,65,45,48,44,34,70,30,83,42,69,75,59,61,28,28,37,42,38,37,34,39,32,71,71,74,64,43,82,83,54,61,37,56,72,26,36,37,75,53,72,78,32,67,58,46,56,46,70,58,37,75,66,48,46,67,55,47,48,60,52,53,50,50,38,52,49,36,69,69,66,55,52,83,35,28,67,58,46,39,51,36,51,50,51,43,49,50,35,55,50,39,67,68,57,48,78,75,52,68,54,82,73,67,50,82,42,71,68,38,46,53,45,21,53,51,44,46,48,44,73,74,45,46,48,44,97,77,48,63,61,60,50,15,59,74,69,73,48,52,46,66,56,48,50,53,51,37,23,63,50,42,58,35,50,63,66,55,43,54,50,48,54,26,43,55,54,37,50,52,43,30,50,72,43,85,68,54,66,64,57,44,32,44,63,33,36,40,92,39,57,67,59,38,46,53,51,34,23,70,60,71,72,40,54,68,71,74,49,40,52,79,72,126

Sequence (556 aa):
MGNLYYENHAGTFLVSHRKALSHHMPVSHFHSTYEIYILMSGKREFFIQDRTITINEGDVVIIAPNILHRTTNAERPKHERLIINMHEQYFSLDGSHREALLPMLDRDYLILKDSLRNRQLIEPQSRAIIQEMQERSSGFELFAQTLAVQLLIMCCRQFKQHDAEPLASPSPMHERISEIVRYINEHYMEELSLHLLADRFFISPYYLSRSFKEATGFAFVEYVNSVRIKEAKKQLESSSLKVNLIARKVGFGSVTHFGRVFKVVTGHSPLHYRRKGEMGNLYYENHAGTFLVSHRKALSHHMPVSHFHSTYEIYILMSGKREFFIQDRTITINEGDVVIIAPNILHRTTNAERPKHERLIINMHEQYFSLDGSHREALLPMLDRDYLILKDSLRNRQLIEPQSRAIIQEMQERSSGFELFAQTLAVQLLIMCCRQFKQHDAEPLASPSPMHERISEIVRYINEHYMEELSLHLLADRFFISPYYLSRSFKEATGFAFVEYVNSVRIKEAKKQLESSSLKVNLIARKVGFGSVTHFGRVFKVVTGHSPLHYRRKGE

Nearest PDB structures (foldseek):
  6swi-assembly1_A  TM=9.253E-01  e=4.625E-07  Geobacillus stearothermophilus
  3w6v-assembly1_A  TM=9.498E-01  e=1.111E-05  Streptomyces griseus
  3oio-assembly1_A  TM=9.085E-01  e=4.005E-05  Chromobacterium violaceum
  4aq2-assembly2_J  TM=7.336E-01  e=1.909E-04  Pseudomonas putida KT2440
  1rc6-assembly1_A  TM=7.037E-01  e=8.136E-04  Escherichia coli

Secondary structure (DSSP, 8-state):
---EEEE-TTSSEEEEEEEESS----S-S--SSEEEEEEEESEEEEEETTEEEEEETT-EEEE-TT--EEEE---S--EEEEEEEE-GGGT-SSSTHHHHTHHHHTSSEEEEPP-HHHHHHHHHHHHHHHHHHHH--TTHHHHHHHHHHHHHHHHHHH--GGGGSPPPPSSHHHHHHHHHHHHHHHHTTS---HHHHHHHTT--HHHHHHHHHHHHSS-HHHHHHHHHHHHHHHHHHH----HHHHHHHTT-S-HHHHHHHHHHHHSS-GGGG-----/---EEEE-TTSSEEEEEEEESS----S-SS-SSEEEEEEEESEEEEEETTEEEEEETT-EEEE-TT--EEEE---S--EEEEEEEE-GGGT-SSSTHHHHTHHHHTSSEEEE---HHHHHHHHHHHHHHHHHHHH--TTHHHHHHHHHHHHHHHHHHH--GGGGSPPPPSSHHHHHHHHHHHHHHHHTTS---HHHHHHHTT--HHHHHHHHHHHHSS-HHHHHHHHHHHHHHHHHHH----HHHHHHHTT-S-HHHHHHHHHHHHSS-GGGG-----

Radius of gyration: 30.27 Å; Cα contacts (8 Å, |Δi|>4): 956; chains: 2; bounding box: 46×96×60 Å

Organism: NCBI:txid248903

InterPro domains:
  IPR003313 AraC-type arabinose-binding/dimerisation domain [PF02311] (22-152)
  IPR009057 Homedomain-like superfamily [SSF46689] (174-224)
  IPR009057 Homedomain-like superfamily [SSF46689] (227-276)
  IPR014710 RmlC-like jelly roll fold [G3DSA:2.60.120.10] (5-101)
  IPR018060 AraC-like, DNA binding HTH domain [PF12833] (197-275)
  IPR018060 AraC-like, DNA binding HTH domain [PS01124] (178-276)
  IPR018060 AraC-like, DNA binding HTH domain [SM00342] (191-274)
  IPR037923 Transcription regulator HTH-like [SSF51215] (24-158)